Protein AF-A0A966GKB7-F1 (afdb_monomer)

Mean predicted aligned error: 15.93 Å

Radius of gyration: 31.47 Å; Cα contacts (8 Å, |Δi|>4): 1158; chains: 1; bounding box: 77×53×84 Å

Foldseek 3Di:
DPDQFAEAAFDLLCCVPVPVVLCVVDVLSVLLSVQWDWFKKKKWKFFFQDALVLLPAPPPWDWQACCDPDQRIKGWPQVCLVVDDDDVPLRGNTMIMTMHTDDDDPDDDDPVPVCVFVVVQVVQLVVVQVCCLVGVCVSGVNQADPVSGGDLVGTRAPPPDPGRSVRTDIGIQRDSRRIFTADPPPSQQSAAQQLPSVDPRYGYAACSHHFLDNGRDPLSRVRSVQRNVCNVVVHQDDRPSGDSDAHSCGPDNPQAPAPDDADPDLDLDDFQADFDPKWKWKKKWWKKFKDWAFLVLLQVLDDPFKGAADADQDDPRTFIKIWGFIKIDPTDMSVDPDHDHIWTKIWIKGWRMFTPDPVGRLFATAMEGREMEIQDDPVVVCCCVWPVHRYDYWDWDDDNFKIWTARRPPRFTAKMKGKDFDFDKDACVVQPLQVRVVVRLFGWYWHQDPPPGIFTKTKRQSRRPKIKTWMFMWMAGGDHPSRGDGDIDTAGTSNVHSRHMMIITTMIIMHGRVCRVSQSVCSSVPHTD

Secondary structure (DSSP, 8-state):
---SSEEE---GGGHHHH-HHHHHH-HHHHHHHHHS-EEEEEEEEEEESS-HHHHT-TT-S-EE-SSSSSS-EEEE-GGGGGTS---TT---SEEEEEEEEEPPPSSPPPTT-TTHHHHHHHHHHHHHHHHHHHHGGGT-GGGB-TTSSB-GGGB---TT-S-TTTTSEEEEE-STTTPEEP--TT-GGGSPBTT--SSTTEEE-STTSB-SS-SSSHHHHHHHHHHHHHHHHT-----TTS-SS--TTTTTT------SPP---S----S-----S-EEEEEEEEEEEEEEEEHHHHHHHSPTTEEEPP-SSS-TTEEEEEEEEEEEEEEEETT-S--BPPEEEEEEEEEEEEESSGGGTTSPPEEEEEEEEES-SHHHHHHHHHT---EEEEEEEE-SSEEEEEETTT--EEEEEEEEE-S--EEGGG-TTHHHHHHHHHSPEEEEETTTEEEEE-EE--TTT-EEEEEEEEEEE-S-SS-PPPEEEEE-BTTT-TT-EEEEEEEEEEE-GGGHHHHHHHHHTTS--

pLDDT: mean 87.79, std 12.23, range [31.73, 98.44]

Nearest PDB structures (foldseek):
  3bgt-assembly1_D  TM=6.786E-01  e=5.550E-11  Chromobacterium violaceum
  4jmd-assembly1_B  TM=5.695E-01  e=4.951E-11  Streptomyces hygroscopicus
  8ghr-assembly1_B  TM=6.131E-01  e=7.020E+00  Homo sapiens
  8wv0-assembly1_A  TM=2.273E-01  e=4.538E-01  Burkholderia pseudomallei
  4gtz-assembly2_B  TM=2.530E-01  e=5.915E+00  Mus musculus

Solvent-accessible surface area (backbone atoms only — not comparable to full-atom values): 28513 Å² total; per-residue (Å²): 136,91,70,86,67,45,75,48,64,70,42,70,65,34,38,73,81,78,37,48,68,57,36,70,74,34,70,62,49,38,44,21,70,76,45,45,49,66,42,32,29,33,40,38,40,44,39,22,62,51,41,54,50,77,21,58,38,77,81,65,85,48,74,48,65,87,68,48,85,59,57,18,25,44,30,55,46,40,81,48,58,80,77,52,91,60,62,91,94,60,60,52,54,20,28,44,37,33,29,30,68,35,86,75,64,100,66,80,80,60,86,86,54,78,61,50,61,60,54,44,22,54,46,48,46,59,48,49,58,53,50,40,46,75,52,39,48,81,53,28,45,64,42,41,39,98,87,46,41,74,37,55,85,42,40,48,50,66,91,86,57,91,47,34,68,78,60,39,49,58,41,45,29,70,53,43,68,53,39,47,44,50,66,53,91,85,19,61,57,30,21,48,41,15,58,56,63,86,47,100,46,42,26,33,29,32,28,65,31,40,49,63,47,65,37,60,42,70,66,21,24,49,51,14,38,51,40,17,51,19,50,76,69,74,43,93,60,91,51,88,76,41,64,88,65,71,39,59,67,51,73,54,84,54,67,60,78,68,89,66,80,82,76,92,64,96,69,44,82,70,70,53,61,96,75,66,99,55,32,38,33,32,31,41,38,34,48,35,36,42,44,77,39,54,31,69,50,58,52,69,49,50,59,93,60,51,43,77,42,87,71,88,78,46,59,95,68,33,37,56,33,40,41,36,51,31,34,42,31,72,34,24,46,72,91,47,96,70,55,50,78,58,39,47,37,38,37,38,28,38,38,37,25,34,50,67,48,77,95,46,56,68,44,49,63,20,18,32,66,59,32,31,38,23,62,52,67,72,66,43,61,54,34,48,77,58,58,36,44,51,62,43,77,26,43,68,51,61,58,98,43,38,38,39,36,20,40,66,86,80,63,49,54,29,38,34,37,41,44,45,81,66,59,72,77,41,42,48,83,77,35,71,33,42,66,68,47,46,62,52,62,68,31,42,33,53,28,73,30,99,88,72,46,76,39,36,45,42,56,42,44,19,53,87,77,15,41,30,28,21,16,34,30,40,39,37,37,35,73,58,95,58,53,69,78,63,45,79,44,81,32,54,24,26,86,81,33,53,54,17,14,26,34,41,35,24,36,30,33,29,58,45,64,87,45,20,66,61,46,49,57,37,23,56,72,65,47,65,105

Structure (mmCIF, N/CA/C/O backbone):
data_AF-A0A966GKB7-F1
#
_entry.id   AF-A0A966GKB7-F1
#
loop_
_atom_site.group_PDB
_atom_site.id
_atom_site.type_symbol
_atom_site.label_atom_id
_atom_site.label_alt_id
_atom_site.label_comp_id
_atom_site.label_asym_id
_atom_site.label_entity_id
_atom_site.label_seq_id
_atom_site.pdbx_PDB_ins_code
_atom_site.Cartn_x
_atom_site.Cartn_y
_atom_site.Cartn_z
_atom_site.occupancy
_atom_site.B_iso_or_equiv
_atom_site.auth_seq_id
_atom_site.auth_comp_id
_atom_site.auth_asym_id
_atom_site.auth_atom_id
_atom_site.pdbx_PDB_model_num
ATOM 1 N N . LYS A 1 1 ? -32.874 -28.223 -2.400 1.00 49.19 1 LYS A N 1
ATOM 2 C CA . LYS A 1 1 ? -32.598 -26.972 -3.151 1.00 49.19 1 LYS A CA 1
ATOM 3 C C . LYS A 1 1 ? -33.451 -25.955 -2.437 1.00 49.19 1 LYS A C 1
ATOM 5 O O . LYS A 1 1 ? -34.652 -25.947 -2.670 1.00 49.19 1 LYS A O 1
ATOM 10 N N . ASP A 1 2 ? -32.865 -25.256 -1.475 1.00 67.81 2 ASP A N 1
ATOM 11 C CA . ASP A 1 2 ? -33.678 -24.654 -0.412 1.00 67.81 2 ASP A CA 1
ATOM 12 C C . ASP A 1 2 ? -33.894 -23.155 -0.659 1.00 67.81 2 ASP A C 1
ATOM 14 O O . ASP A 1 2 ? -34.856 -22.589 -0.154 1.00 67.81 2 ASP A O 1
ATOM 18 N N . PHE A 1 3 ? -33.069 -22.542 -1.521 1.00 74.62 3 PHE A N 1
ATOM 19 C CA . PHE A 1 3 ? -33.160 -21.134 -1.907 1.00 74.62 3 PHE A CA 1
ATOM 20 C C . PHE A 1 3 ? -32.798 -20.936 -3.384 1.00 74.62 3 PHE A C 1
ATOM 22 O O . PHE A 1 3 ? -31.851 -21.551 -3.881 1.00 74.62 3 PHE A O 1
ATOM 29 N N . ASP A 1 4 ? -33.535 -20.058 -4.069 1.00 80.06 4 ASP A 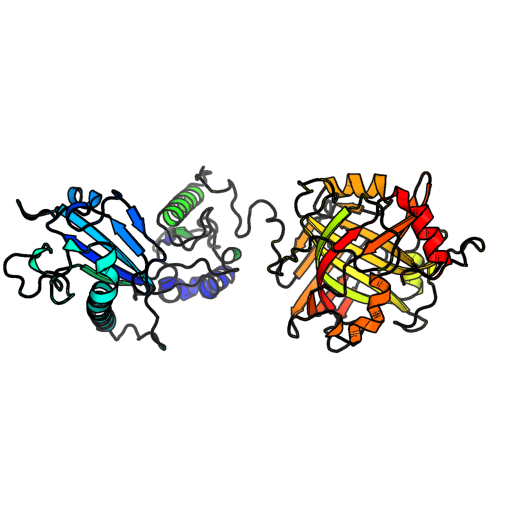N 1
ATOM 30 C CA . ASP A 1 4 ? -33.244 -19.653 -5.450 1.00 80.06 4 ASP A CA 1
ATOM 31 C C . ASP A 1 4 ? -32.158 -18.573 -5.514 1.00 80.06 4 ASP A C 1
ATOM 33 O O . ASP A 1 4 ? -31.333 -18.608 -6.419 1.00 80.06 4 ASP A O 1
ATOM 37 N N . GLN A 1 5 ? -32.135 -17.661 -4.535 1.00 83.50 5 GLN A N 1
ATOM 38 C CA . GLN A 1 5 ? -31.169 -16.567 -4.385 1.00 83.50 5 GLN A CA 1
ATOM 39 C C . GLN A 1 5 ? -30.722 -16.459 -2.921 1.00 83.50 5 GLN A C 1
ATOM 41 O O . GLN A 1 5 ? -31.548 -16.618 -2.020 1.00 83.50 5 GLN A O 1
ATOM 46 N N . VAL A 1 6 ? -29.440 -16.176 -2.672 1.00 89.69 6 VAL A N 1
ATOM 47 C CA . VAL A 1 6 ? -28.851 -16.123 -1.322 1.00 89.69 6 VAL A CA 1
ATOM 48 C C . VAL A 1 6 ? -28.079 -14.821 -1.113 1.00 89.69 6 VAL A C 1
ATOM 50 O O . VAL A 1 6 ? -27.241 -14.457 -1.929 1.00 89.69 6 VAL A O 1
ATOM 53 N N . ILE A 1 7 ? -28.306 -14.143 0.016 1.00 93.06 7 ILE A N 1
ATOM 54 C CA . ILE A 1 7 ? -27.489 -13.003 0.459 1.00 93.06 7 ILE A CA 1
ATOM 55 C C . ILE A 1 7 ? -26.720 -13.427 1.712 1.00 93.06 7 ILE A C 1
ATOM 57 O O . ILE A 1 7 ? -27.322 -13.725 2.743 1.00 93.06 7 ILE A O 1
ATOM 61 N N . CYS A 1 8 ? -25.391 -13.455 1.636 1.00 94.31 8 CYS A N 1
ATOM 62 C CA . CYS A 1 8 ? -24.525 -13.759 2.767 1.00 94.31 8 CYS A CA 1
ATOM 63 C C . CYS A 1 8 ? -24.162 -12.475 3.517 1.00 94.31 8 CYS A C 1
ATOM 65 O O . CYS A 1 8 ? -23.289 -11.721 3.090 1.00 94.31 8 CYS A O 1
ATOM 67 N N . GLY A 1 9 ? -24.851 -12.253 4.638 1.00 95.25 9 GLY A N 1
ATOM 68 C CA . GLY A 1 9 ? -24.587 -11.175 5.595 1.00 95.25 9 GLY A CA 1
ATOM 69 C C . GLY A 1 9 ? -23.676 -11.570 6.763 1.00 95.25 9 GLY A C 1
ATOM 70 O O . GLY A 1 9 ? -23.617 -10.857 7.761 1.00 95.25 9 GLY A O 1
ATOM 71 N N . ILE A 1 10 ? -23.059 -12.753 6.707 1.00 95.94 10 ILE A N 1
ATOM 72 C CA . ILE A 1 10 ? -22.326 -13.325 7.840 1.00 95.94 10 ILE A CA 1
ATOM 73 C C . ILE A 1 10 ? -20.938 -12.667 7.928 1.00 95.94 10 ILE A C 1
ATOM 75 O O . ILE A 1 10 ? -20.252 -12.586 6.908 1.00 95.94 10 ILE A O 1
ATOM 79 N N . PRO A 1 11 ? -20.500 -12.198 9.111 1.00 95.00 11 PRO A N 1
ATOM 80 C CA . PRO A 1 11 ? -19.193 -11.565 9.272 1.00 95.00 11 PRO A CA 1
ATOM 81 C C . PRO A 1 11 ? -18.031 -12.488 8.910 1.00 95.00 11 PRO A C 1
ATOM 83 O O . PRO A 1 11 ? -18.082 -13.700 9.133 1.00 95.00 11 PRO A O 1
ATOM 86 N N . LEU A 1 12 ? -16.955 -11.890 8.396 1.00 95.69 12 LEU A N 1
ATOM 87 C CA . LEU A 1 12 ? -15.803 -12.599 7.841 1.00 95.69 12 LEU A CA 1
ATOM 88 C C . LEU A 1 12 ? -15.219 -13.658 8.783 1.00 95.69 12 LEU A C 1
ATOM 90 O O . LEU A 1 12 ? -14.901 -14.757 8.336 1.00 95.69 12 LEU A O 1
ATOM 94 N N . GLY A 1 13 ? -15.113 -13.346 10.079 1.00 94.94 13 GLY A N 1
ATOM 95 C CA . GLY A 1 13 ? -14.538 -14.255 11.071 1.00 94.94 13 GLY A CA 1
ATOM 96 C C . GLY A 1 13 ? -15.285 -15.587 11.190 1.00 94.94 13 GLY A C 1
ATOM 97 O O . GLY A 1 13 ? -14.660 -16.590 11.524 1.00 94.94 13 GLY A O 1
ATOM 98 N N . ALA A 1 14 ? -16.585 -15.613 10.870 1.00 96.38 14 ALA A N 1
ATOM 99 C CA . ALA A 1 14 ? -17.435 -16.802 10.915 1.00 96.38 14 ALA A CA 1
ATOM 100 C C . ALA A 1 14 ? -17.509 -17.571 9.578 1.00 96.38 14 ALA A C 1
ATOM 102 O O . ALA A 1 14 ? -18.001 -18.703 9.545 1.00 96.38 14 ALA A O 1
ATOM 103 N N . LEU A 1 15 ? -17.040 -16.988 8.465 1.00 95.94 15 LEU A N 1
ATOM 104 C CA . LEU A 1 15 ? -17.102 -17.629 7.146 1.00 95.94 15 LEU A CA 1
ATOM 105 C C . LEU A 1 15 ? -16.323 -18.953 7.065 1.00 95.94 15 LEU A C 1
ATOM 107 O O . LEU A 1 15 ? -16.870 -19.896 6.490 1.00 95.94 15 LEU A O 1
ATOM 111 N N . PRO A 1 16 ? -15.117 -19.106 7.652 1.00 95.00 16 PRO A N 1
ATOM 112 C CA . PRO A 1 16 ? -14.403 -20.385 7.629 1.00 95.00 16 PRO A CA 1
ATOM 113 C C . PRO A 1 16 ? -15.205 -21.565 8.196 1.00 95.00 16 PRO A C 1
ATOM 115 O O . PRO A 1 16 ? -14.992 -22.704 7.786 1.00 95.00 16 PRO A O 1
ATOM 118 N N . GLN A 1 17 ? -16.135 -21.309 9.118 1.00 93.62 17 GLN A N 1
ATOM 119 C CA . GLN A 1 17 ? -16.940 -22.333 9.779 1.00 93.62 17 GLN A CA 1
ATOM 120 C C . GLN A 1 17 ? -18.229 -22.658 9.020 1.00 93.62 17 GLN A C 1
ATOM 122 O O . GLN A 1 17 ? -18.688 -23.796 9.075 1.00 93.62 17 GLN A O 1
ATOM 127 N N . VAL A 1 18 ? -18.817 -21.682 8.320 1.00 94.31 18 VAL A N 1
ATOM 128 C CA . VAL A 1 18 ? -20.138 -21.836 7.676 1.00 94.31 18 VAL A CA 1
ATOM 129 C C . VAL A 1 18 ? -20.085 -21.898 6.148 1.00 94.31 18 VAL A C 1
ATOM 131 O O . VAL A 1 18 ? -21.064 -22.292 5.522 1.00 94.31 18 VAL A O 1
ATOM 134 N N . ALA A 1 19 ? -18.957 -21.526 5.537 1.00 94.38 19 ALA A N 1
ATOM 135 C CA . ALA A 1 19 ? -18.783 -21.400 4.088 1.00 94.38 19 ALA A CA 1
ATOM 136 C C . ALA A 1 19 ? -17.558 -22.175 3.560 1.00 94.38 19 ALA A C 1
ATOM 138 O O . ALA A 1 19 ? -17.008 -21.835 2.512 1.00 94.38 19 ALA A O 1
ATOM 139 N N . ALA A 1 20 ? -17.124 -23.228 4.264 1.00 95.25 20 ALA A N 1
ATOM 140 C CA . ALA A 1 20 ? -15.935 -24.011 3.910 1.00 95.25 20 ALA A CA 1
ATOM 141 C C . ALA A 1 20 ? -15.971 -24.560 2.470 1.00 95.25 20 ALA A C 1
ATOM 143 O O . ALA A 1 20 ? -14.953 -24.551 1.780 1.00 95.25 20 ALA A O 1
ATOM 144 N N . GLU A 1 21 ? -17.142 -24.985 1.989 1.00 94.06 21 GLU A N 1
ATOM 145 C CA . GLU A 1 21 ? -17.317 -25.469 0.613 1.00 94.06 21 GLU A CA 1
ATOM 146 C C . GLU A 1 21 ? -17.120 -24.355 -0.427 1.00 94.06 21 GLU A C 1
ATOM 148 O O . GLU A 1 21 ? -16.468 -24.582 -1.445 1.00 94.06 21 GLU A O 1
ATOM 153 N N . LEU A 1 22 ? -17.600 -23.134 -0.150 1.00 87.38 22 LEU A N 1
ATOM 154 C CA . LEU A 1 22 ? -17.404 -21.971 -1.028 1.00 87.38 22 LEU A CA 1
ATOM 155 C C . LEU A 1 22 ? -15.922 -21.570 -1.084 1.00 87.38 22 LEU A C 1
ATOM 157 O O . LEU A 1 22 ? -15.374 -21.360 -2.164 1.00 87.38 22 LEU A O 1
ATOM 161 N N . ILE A 1 23 ? -15.252 -21.552 0.074 1.00 91.44 23 ILE A N 1
ATOM 162 C CA . ILE A 1 23 ? -13.812 -21.265 0.205 1.00 91.44 23 ILE A CA 1
ATOM 163 C C . ILE A 1 23 ? -12.955 -22.319 -0.516 1.00 91.44 23 ILE A C 1
ATOM 165 O O . ILE A 1 23 ? -11.900 -22.013 -1.081 1.00 91.44 23 ILE A O 1
ATOM 169 N N . ALA A 1 24 ? -13.385 -23.581 -0.498 1.00 87.69 24 ALA A N 1
ATOM 170 C CA . ALA A 1 24 ? -12.710 -24.648 -1.225 1.00 87.69 24 ALA A CA 1
ATOM 171 C C . ALA A 1 24 ?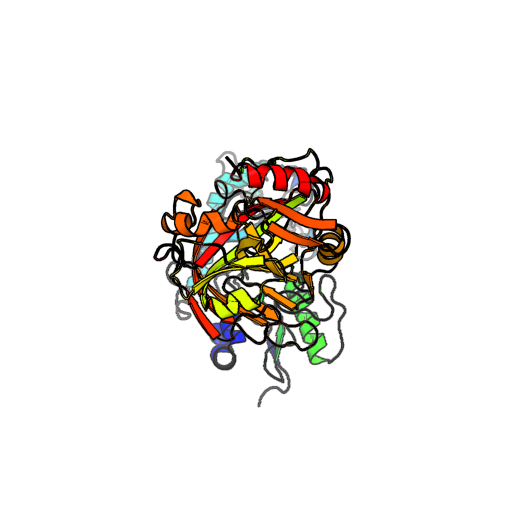 -12.897 -24.515 -2.745 1.00 87.69 24 ALA A C 1
ATOM 173 O O . ALA A 1 24 ? -11.946 -24.771 -3.488 1.00 87.69 24 ALA A O 1
ATOM 174 N N . ALA A 1 25 ? -14.091 -24.108 -3.187 1.00 77.25 25 ALA A N 1
ATOM 175 C CA . ALA A 1 25 ? -14.478 -24.046 -4.592 1.00 77.25 25 ALA A CA 1
ATOM 176 C C . ALA A 1 25 ? -13.877 -22.856 -5.360 1.00 77.25 25 ALA A C 1
ATOM 178 O O . ALA A 1 25 ? -13.525 -23.025 -6.527 1.00 77.25 25 ALA A O 1
ATOM 179 N N . ASP A 1 26 ? -13.725 -21.686 -4.731 1.00 72.12 26 ASP A N 1
ATOM 180 C CA . ASP A 1 26 ? -13.224 -20.473 -5.391 1.00 72.12 26 ASP A CA 1
ATOM 181 C C . ASP A 1 26 ? -11.938 -19.936 -4.714 1.00 72.12 26 ASP A C 1
ATOM 183 O O . ASP A 1 26 ? -11.960 -19.552 -3.538 1.00 72.12 26 ASP A O 1
ATOM 187 N N . PRO A 1 27 ? -10.798 -19.860 -5.437 1.00 78.44 27 PRO A N 1
ATOM 188 C CA . PRO A 1 27 ? -9.557 -19.283 -4.919 1.00 78.44 27 PRO A CA 1
ATOM 189 C C . PRO A 1 27 ? -9.686 -17.845 -4.401 1.00 78.44 27 PRO A C 1
ATOM 191 O O . PRO A 1 27 ? -8.941 -17.471 -3.497 1.00 78.44 27 PRO A O 1
ATOM 194 N N . ALA A 1 28 ? -10.608 -17.040 -4.936 1.00 73.88 28 ALA A N 1
ATOM 195 C CA . ALA A 1 28 ? -10.818 -15.665 -4.498 1.00 73.88 28 ALA A CA 1
ATOM 196 C C . ALA A 1 28 ? -11.425 -15.602 -3.085 1.00 73.88 28 ALA A C 1
ATOM 198 O O . ALA A 1 28 ? -11.027 -14.759 -2.283 1.00 73.88 28 ALA A O 1
ATOM 199 N N . TRP A 1 29 ? -12.306 -16.546 -2.729 1.00 86.94 29 TRP A N 1
ATOM 200 C CA . TRP A 1 29 ? -12.814 -16.682 -1.359 1.00 86.94 29 TRP A CA 1
ATOM 201 C C . TRP A 1 29 ? -11.715 -17.069 -0.383 1.00 86.94 29 TRP A C 1
ATOM 203 O O . TRP A 1 29 ? -11.612 -16.481 0.692 1.00 86.94 29 TRP A O 1
ATOM 213 N N . ARG A 1 30 ? -10.869 -18.030 -0.772 1.00 89.12 30 ARG A N 1
ATOM 214 C CA . ARG A 1 30 ? -9.700 -18.422 0.021 1.00 89.12 30 ARG A CA 1
ATOM 215 C C . ARG A 1 30 ? -8.760 -17.246 0.245 1.00 89.12 30 ARG A C 1
ATOM 217 O O . ARG A 1 30 ? -8.375 -16.975 1.375 1.00 89.12 30 ARG A O 1
ATOM 224 N N . HIS A 1 31 ? -8.458 -16.512 -0.820 1.00 89.12 31 HIS A N 1
ATOM 225 C CA . HIS A 1 31 ? -7.613 -15.331 -0.747 1.00 89.12 31 HIS A CA 1
ATOM 226 C C . HIS A 1 31 ? -8.188 -14.265 0.198 1.00 89.12 31 HIS A C 1
ATOM 228 O O . HIS A 1 31 ? -7.450 -13.713 1.011 1.00 89.12 31 HIS A O 1
ATOM 234 N N . MET A 1 32 ? -9.502 -14.022 0.147 1.00 93.44 32 MET A N 1
ATOM 235 C CA . MET A 1 32 ? -10.188 -13.085 1.038 1.00 93.44 32 MET A CA 1
ATOM 236 C C . MET A 1 32 ? -10.054 -13.481 2.512 1.00 93.44 32 MET A C 1
ATOM 238 O O . MET A 1 32 ? -9.631 -12.656 3.318 1.00 93.44 32 MET A O 1
ATOM 242 N N . VAL A 1 33 ? -10.374 -14.731 2.871 1.00 94.94 33 VAL A N 1
ATOM 243 C CA . VAL A 1 33 ? -10.328 -15.182 4.278 1.00 94.94 33 VAL A CA 1
ATOM 244 C C . VAL A 1 33 ? -8.903 -15.294 4.829 1.00 94.94 33 VAL A C 1
ATOM 246 O O . VAL A 1 33 ? -8.715 -15.202 6.036 1.00 94.94 33 VAL A O 1
ATOM 249 N N . GLU A 1 34 ? -7.898 -15.478 3.967 1.00 93.94 34 GLU A N 1
ATOM 250 C CA . GLU A 1 34 ? -6.483 -15.525 4.363 1.00 93.94 34 GLU A CA 1
ATOM 251 C C . GLU A 1 34 ? -5.850 -14.136 4.527 1.00 93.94 34 GLU A C 1
ATOM 253 O O . GLU A 1 34 ? -4.874 -13.996 5.262 1.00 93.94 34 GLU A O 1
ATOM 258 N N . ARG A 1 35 ? -6.345 -13.116 3.812 1.00 94.56 35 ARG A N 1
ATOM 259 C CA . ARG A 1 35 ? -5.713 -11.784 3.753 1.00 94.56 35 ARG A CA 1
ATOM 260 C C . ARG A 1 35 ? -6.477 -10.684 4.472 1.00 94.56 35 ARG A C 1
ATOM 262 O O . ARG A 1 35 ? -5.861 -9.691 4.853 1.00 94.56 35 ARG A O 1
ATOM 269 N N . VAL A 1 36 ? -7.793 -10.803 4.610 1.00 95.12 36 VAL A N 1
ATOM 270 C CA . VAL A 1 36 ? -8.589 -9.831 5.358 1.00 95.12 36 VAL A CA 1
ATOM 271 C C . VAL A 1 36 ? -8.631 -10.292 6.812 1.00 95.12 36 VAL A C 1
ATOM 273 O O . VAL A 1 36 ? -9.271 -11.280 7.160 1.00 95.12 36 VAL A O 1
ATOM 276 N N . GLU A 1 37 ? -7.888 -9.595 7.665 1.00 95.38 37 GLU A N 1
ATOM 277 C CA . GLU A 1 37 ? -7.747 -9.970 9.071 1.00 95.38 37 GLU A CA 1
ATOM 278 C C . GLU A 1 37 ? -8.924 -9.478 9.922 1.00 95.38 37 GLU A C 1
ATOM 280 O O . GLU A 1 37 ? -9.618 -8.516 9.582 1.00 95.38 37 GLU A O 1
ATOM 285 N N . THR A 1 38 ? -9.138 -10.130 11.065 1.00 95.94 38 THR A N 1
ATOM 286 C CA . THR A 1 38 ? -10.117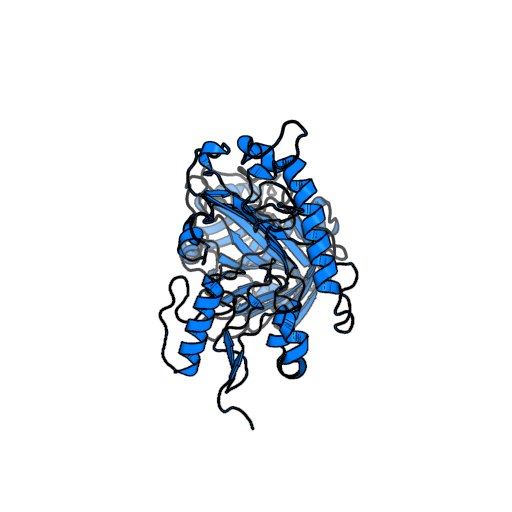 -9.706 12.072 1.00 95.94 38 THR A CA 1
ATOM 287 C C . THR A 1 38 ? -9.491 -9.728 13.458 1.00 95.94 38 THR A C 1
ATOM 289 O O . THR A 1 38 ? -8.621 -10.557 13.729 1.00 95.94 38 THR A O 1
ATOM 292 N N . VAL A 1 39 ? -9.969 -8.875 14.359 1.00 95.81 39 VAL A N 1
ATOM 293 C CA . VAL A 1 39 ? -9.501 -8.814 15.752 1.00 95.81 39 VAL A CA 1
ATOM 294 C C . VAL A 1 39 ? -10.677 -8.858 16.723 1.00 95.81 39 VAL A C 1
ATOM 296 O O . VAL A 1 39 ? -11.767 -8.372 16.407 1.00 95.81 39 VAL A O 1
ATOM 299 N N . ALA A 1 40 ? -10.468 -9.438 17.905 1.00 97.06 40 ALA A N 1
ATOM 300 C CA . ALA A 1 40 ? -11.409 -9.272 19.002 1.00 97.06 40 ALA A CA 1
ATOM 301 C C . ALA A 1 40 ? -11.394 -7.818 19.498 1.00 97.06 40 ALA A C 1
ATOM 303 O O . ALA A 1 40 ? -10.379 -7.119 19.448 1.00 97.06 40 ALA A O 1
ATOM 304 N N . THR A 1 41 ? -12.530 -7.350 20.002 1.00 97.31 41 THR A N 1
ATOM 305 C CA . THR A 1 41 ? -12.642 -6.006 20.584 1.00 97.31 41 THR A CA 1
ATOM 306 C C . THR A 1 41 ? -13.347 -6.060 21.924 1.00 97.31 41 THR A C 1
ATOM 308 O O . THR A 1 41 ? -14.011 -7.038 22.261 1.00 97.31 41 THR A O 1
ATOM 311 N N . GLN A 1 42 ? -13.243 -4.982 22.682 1.00 98.19 42 GLN A N 1
ATOM 312 C CA . GLN A 1 42 ? -13.945 -4.806 23.944 1.00 98.19 42 GLN A CA 1
ATOM 313 C C . GLN A 1 42 ? -14.723 -3.496 23.949 1.00 98.19 42 GLN A C 1
ATOM 315 O O . GLN A 1 42 ? -14.350 -2.537 23.269 1.00 98.19 42 GLN A O 1
ATOM 320 N N . ALA A 1 43 ? -15.814 -3.477 24.709 1.00 97.81 43 ALA A N 1
ATOM 321 C CA . ALA A 1 43 ? -16.652 -2.305 24.886 1.00 97.81 43 ALA A CA 1
ATOM 322 C C . ALA A 1 43 ? -17.135 -2.183 26.331 1.00 97.81 43 ALA A C 1
ATOM 324 O O . ALA A 1 43 ? -17.452 -3.184 26.981 1.00 97.81 43 ALA A O 1
ATOM 325 N N . VAL A 1 44 ? -17.224 -0.942 26.802 1.00 98.06 44 VAL A N 1
ATOM 326 C CA . VAL A 1 44 ? -17.778 -0.575 28.105 1.00 98.06 44 VAL A CA 1
ATOM 327 C C . VAL A 1 44 ? -18.709 0.612 27.920 1.00 98.06 44 VAL A C 1
ATOM 329 O O . VAL A 1 44 ? -18.345 1.568 27.242 1.00 98.06 44 VAL A O 1
ATOM 332 N N . GLN A 1 45 ? -19.892 0.585 28.524 1.00 97.75 45 GLN A N 1
ATOM 333 C CA . GLN A 1 45 ? -20.780 1.747 28.554 1.00 97.75 45 GLN A CA 1
ATOM 334 C C . GLN A 1 45 ? -21.149 2.074 29.994 1.00 97.75 45 GLN A C 1
ATOM 336 O O . GLN A 1 45 ? -21.618 1.204 30.726 1.00 97.75 45 GLN A O 1
ATOM 341 N N . LEU A 1 46 ? -20.926 3.331 30.375 1.00 97.00 46 LEU A N 1
ATOM 342 C CA . LEU A 1 46 ? -21.316 3.883 31.663 1.00 97.00 46 LEU A CA 1
ATOM 343 C C . LEU A 1 46 ? -22.540 4.776 31.487 1.00 97.00 46 LEU A C 1
ATOM 345 O O . LEU A 1 46 ? -22.545 5.683 30.651 1.00 97.00 46 LEU A O 1
ATOM 349 N N . TRP A 1 47 ? -23.542 4.555 32.326 1.00 97.44 47 TRP A N 1
ATOM 350 C CA . TRP A 1 47 ? -24.706 5.417 32.462 1.00 97.44 47 TRP A CA 1
ATOM 351 C C . TRP A 1 47 ? -24.538 6.283 33.702 1.00 97.44 47 TRP A C 1
ATOM 353 O O . TRP A 1 47 ? -24.379 5.775 34.812 1.00 97.44 47 TRP A O 1
ATOM 363 N N . LEU A 1 48 ? -24.538 7.601 33.522 1.00 96.50 48 LEU A N 1
ATOM 364 C CA . LEU A 1 48 ? -24.103 8.548 34.546 1.00 96.50 48 LEU A CA 1
ATOM 365 C C . LEU A 1 48 ? -25.269 9.428 35.004 1.00 96.50 48 LEU A C 1
ATOM 367 O O . LEU A 1 48 ? -26.102 9.865 34.207 1.00 96.50 48 LEU A O 1
ATOM 371 N N . ARG A 1 49 ? -25.328 9.715 36.309 1.00 95.94 49 ARG A N 1
ATOM 372 C CA . ARG A 1 49 ? -26.378 10.553 36.923 1.00 95.94 49 ARG A CA 1
ATOM 373 C C . ARG A 1 49 ? -26.182 12.047 36.700 1.00 95.94 49 ARG A C 1
ATOM 375 O O . ARG A 1 49 ? -27.102 12.825 36.937 1.00 95.94 49 ARG A O 1
ATOM 382 N N . GLN A 1 50 ? -24.985 12.451 36.291 1.00 96.00 50 GLN A N 1
ATOM 383 C CA . GLN A 1 50 ? -24.640 13.840 36.024 1.00 96.00 50 GLN A CA 1
ATOM 384 C C . GLN A 1 50 ? -24.304 14.040 34.550 1.00 96.00 50 GLN A C 1
ATOM 386 O O . GLN A 1 50 ? -23.872 13.117 33.861 1.00 96.00 50 GLN A O 1
ATOM 391 N N . ASP A 1 51 ? -24.505 15.266 34.084 1.00 94.50 51 ASP A N 1
ATOM 392 C CA . ASP A 1 51 ? -24.110 15.685 32.744 1.00 94.50 51 ASP A CA 1
ATOM 393 C C . ASP A 1 51 ? -22.579 15.667 32.612 1.00 94.50 51 ASP A C 1
ATOM 395 O O . ASP A 1 51 ? -21.866 15.972 33.573 1.00 94.50 51 ASP A O 1
ATOM 399 N N . ALA A 1 52 ? -22.072 15.384 31.410 1.00 94.69 52 ALA A N 1
ATOM 400 C CA . ALA A 1 52 ? -20.636 15.309 31.133 1.00 94.69 52 ALA A CA 1
ATOM 401 C C . ALA A 1 52 ? -19.869 16.575 31.577 1.00 94.69 52 ALA A C 1
ATOM 403 O O . ALA A 1 52 ? -18.771 16.473 32.123 1.00 94.69 52 ALA A O 1
ATOM 404 N N . GLU A 1 53 ? -20.474 17.761 31.431 1.00 94.88 53 GLU A N 1
ATOM 405 C CA . GLU A 1 53 ? -19.888 19.039 31.859 1.00 94.88 53 GLU A CA 1
ATOM 406 C C . GLU A 1 53 ? -19.675 19.111 33.377 1.00 94.88 53 GLU A C 1
ATOM 408 O O . GLU A 1 53 ? -18.602 19.509 33.829 1.00 94.88 53 GLU A O 1
ATOM 413 N N . LYS A 1 54 ? -20.651 18.654 34.175 1.00 95.50 54 LYS A N 1
ATOM 414 C CA . LYS A 1 54 ? -20.535 18.613 35.646 1.00 95.50 54 LYS A CA 1
ATOM 415 C C . LYS A 1 54 ? -19.470 17.625 36.108 1.00 95.50 54 LYS A C 1
ATOM 417 O O . LYS A 1 54 ? -18.843 17.841 37.141 1.00 95.50 54 LYS A O 1
ATOM 422 N N . LEU A 1 55 ? -19.248 16.574 35.324 1.00 95.25 55 LEU A N 1
ATOM 423 C CA . LEU A 1 55 ? -18.189 15.600 35.560 1.00 95.25 55 LEU A CA 1
ATOM 424 C C . LEU A 1 55 ? -16.805 16.099 35.114 1.00 95.25 55 LEU A C 1
ATOM 426 O O . LEU A 1 55 ? -15.807 15.486 35.484 1.00 95.25 55 LEU A O 1
ATOM 430 N N . GLY A 1 56 ? -16.726 17.218 34.385 1.00 94.44 56 GLY A N 1
ATOM 431 C CA . GLY A 1 56 ? -15.482 17.898 34.005 1.00 94.44 56 GLY A CA 1
ATOM 432 C C . GLY A 1 56 ? -15.241 18.030 32.498 1.00 94.44 56 GLY A C 1
ATOM 433 O O . GLY A 1 56 ? -14.282 18.690 32.100 1.00 94.44 56 GLY A O 1
ATOM 434 N N . TRP A 1 57 ? -16.104 17.463 31.649 1.00 94.38 57 TRP A N 1
ATOM 435 C CA . TRP A 1 57 ? -15.969 17.537 30.194 1.00 94.38 57 TRP A CA 1
ATOM 436 C C . TRP A 1 57 ? -16.772 18.701 29.596 1.00 94.38 57 TRP A C 1
ATOM 438 O O . TRP A 1 57 ? -17.948 18.572 29.262 1.00 94.38 57 TRP A O 1
ATOM 448 N N . ALA A 1 58 ? -16.124 19.855 29.431 1.00 90.75 58 ALA A N 1
ATOM 449 C CA . ALA A 1 58 ? -16.772 21.094 28.981 1.00 90.75 58 ALA A CA 1
ATOM 450 C C . ALA A 1 58 ? -16.740 21.333 27.454 1.00 90.75 58 ALA A C 1
ATOM 452 O O . ALA A 1 58 ? -17.078 22.421 26.993 1.00 90.75 58 ALA A O 1
ATOM 453 N N . LEU A 1 59 ? -16.307 20.354 26.650 1.00 89.62 59 LEU A N 1
ATOM 454 C CA . LEU A 1 59 ? -16.124 20.527 25.197 1.00 89.62 59 LEU A CA 1
ATOM 455 C C . LEU A 1 59 ? -17.360 20.149 24.361 1.00 89.62 59 LEU A C 1
ATOM 457 O O . LEU A 1 59 ? -17.314 20.217 23.134 1.00 89.62 59 LEU A O 1
ATOM 461 N N . GLY A 1 60 ? -18.465 19.775 25.014 1.00 89.06 60 GLY A N 1
ATOM 462 C CA . GLY A 1 60 ? -19.668 19.269 24.351 1.00 89.06 60 GLY A CA 1
ATOM 463 C C . GLY A 1 60 ? -19.505 17.836 23.818 1.00 89.06 60 GLY A C 1
ATOM 464 O O . GLY A 1 60 ? -18.528 17.163 24.164 1.00 89.06 60 GLY A O 1
ATOM 465 N N . PRO A 1 61 ? -20.454 17.358 22.986 1.00 89.12 61 PRO A N 1
ATOM 466 C CA . PRO A 1 61 ? -20.423 16.004 22.437 1.00 89.12 61 PRO A CA 1
ATOM 467 C C . PRO A 1 61 ? -19.139 15.753 21.649 1.00 89.12 61 PRO A C 1
ATOM 469 O O . PRO A 1 61 ? -18.807 16.505 20.729 1.00 89.12 61 PRO A O 1
ATOM 472 N N . ALA A 1 62 ? -18.416 14.696 22.007 1.00 92.12 62 ALA A N 1
ATOM 473 C CA . ALA A 1 62 ? -17.101 14.421 21.453 1.00 92.12 62 ALA A CA 1
ATOM 474 C C . ALA A 1 62 ? -16.826 12.921 21.330 1.00 92.12 62 ALA A C 1
ATOM 476 O O . ALA A 1 62 ? -17.394 12.096 22.045 1.00 92.12 62 ALA A O 1
ATOM 477 N N . ILE A 1 63 ? -15.899 12.605 20.427 1.00 94.56 63 ILE A N 1
ATOM 478 C CA . ILE A 1 63 ? -15.238 11.307 20.330 1.00 94.56 63 ILE A CA 1
ATOM 479 C C . ILE A 1 63 ? -13.746 11.576 20.497 1.00 94.56 63 ILE A C 1
ATOM 481 O O . ILE A 1 63 ? -13.169 12.376 19.758 1.00 94.56 63 ILE A O 1
ATOM 485 N N . LEU A 1 64 ? -13.130 10.916 21.468 1.00 93.56 64 LEU A N 1
ATOM 486 C CA . LEU A 1 64 ? -11.692 10.923 21.682 1.00 93.56 64 LEU A CA 1
ATOM 487 C C . LEU A 1 64 ? -11.159 9.535 21.343 1.00 93.56 64 LEU A C 1
ATOM 489 O O . LEU A 1 64 ? -11.564 8.560 21.964 1.00 93.56 64 LEU A O 1
ATOM 493 N N . THR A 1 65 ? -10.250 9.443 20.378 1.00 94.06 65 THR A N 1
ATOM 494 C CA . THR A 1 65 ? -9.587 8.187 19.997 1.00 94.06 65 THR A CA 1
ATOM 495 C C . THR A 1 65 ? -8.076 8.300 20.184 1.00 94.06 65 THR A C 1
ATOM 497 O O . THR A 1 65 ? -7.556 9.405 20.349 1.00 94.06 65 THR A O 1
ATOM 500 N N . ALA A 1 66 ? -7.378 7.162 20.168 1.00 92.31 66 ALA A N 1
ATOM 501 C CA . ALA A 1 66 ? -5.954 7.047 20.488 1.00 92.31 66 ALA A CA 1
ATOM 502 C C . ALA A 1 66 ? -5.591 7.654 21.861 1.00 92.31 66 ALA A C 1
ATOM 504 O O . ALA A 1 66 ? -4.525 8.246 22.027 1.00 92.31 66 ALA A O 1
ATOM 505 N N . TYR A 1 67 ? -6.502 7.536 22.833 1.00 93.69 67 TYR A N 1
ATOM 506 C CA . TYR A 1 67 ? -6.362 8.155 24.147 1.00 93.69 67 TYR A CA 1
ATOM 507 C C . TYR A 1 67 ? -5.426 7.373 25.076 1.00 93.69 67 TYR A C 1
ATOM 509 O O . TYR A 1 67 ? -4.336 7.843 25.398 1.00 93.69 67 TYR A O 1
ATOM 517 N N . ALA A 1 68 ? -5.848 6.186 25.510 1.00 94.25 68 ALA A N 1
ATOM 518 C CA . ALA A 1 68 ? -5.041 5.282 26.320 1.00 94.25 68 ALA A CA 1
ATOM 519 C C . ALA A 1 68 ? -5.497 3.838 26.099 1.00 94.25 68 ALA A C 1
ATOM 521 O O . ALA A 1 68 ? -6.674 3.529 26.266 1.00 94.25 68 ALA A O 1
ATOM 522 N N . ASP A 1 69 ? -4.574 2.950 25.745 1.00 93.69 69 ASP A N 1
ATOM 523 C CA . ASP A 1 69 ? -4.870 1.522 25.624 1.00 93.69 69 ASP A CA 1
ATOM 524 C C . ASP A 1 69 ? -5.211 0.912 27.002 1.00 93.69 69 ASP A C 1
ATOM 526 O O . ASP A 1 69 ? -4.734 1.377 28.035 1.00 93.69 69 ASP A O 1
ATOM 530 N N . ASP A 1 70 ? -6.072 -0.099 27.103 1.00 90.50 70 ASP A N 1
ATOM 531 C CA . ASP A 1 70 ? -6.696 -0.848 26.000 1.00 90.50 70 ASP A CA 1
ATOM 532 C C . ASP A 1 70 ? -8.098 -0.330 25.601 1.00 90.50 70 ASP A C 1
ATOM 534 O O . ASP A 1 70 ? -8.642 -0.751 24.583 1.00 90.50 70 ASP A O 1
ATOM 538 N N . LEU A 1 71 ? -8.676 0.620 26.353 1.00 95.50 71 LEU A N 1
ATOM 539 C CA . LEU A 1 71 ? -9.920 1.339 26.014 1.00 95.50 71 LEU A CA 1
ATOM 540 C C . LEU A 1 71 ? -9.599 2.701 25.383 1.00 95.50 71 LEU A C 1
ATOM 542 O O . LEU A 1 71 ? -9.885 3.767 25.926 1.00 95.50 71 LEU A O 1
ATOM 546 N N . ASN A 1 72 ? -8.958 2.659 24.220 1.00 95.00 72 ASN A N 1
ATOM 547 C CA . ASN A 1 72 ? -8.349 3.838 23.607 1.00 95.00 72 ASN A CA 1
ATOM 548 C C . ASN A 1 72 ? -9.320 4.802 22.924 1.00 95.00 72 ASN A C 1
ATOM 550 O O . ASN A 1 72 ? -8.890 5.873 22.482 1.00 95.00 72 ASN A O 1
ATOM 554 N N . THR A 1 73 ? -10.603 4.453 22.852 1.00 96.25 73 THR A N 1
ATOM 555 C CA . THR A 1 73 ? -11.654 5.333 22.353 1.00 96.25 73 THR A CA 1
ATOM 556 C C . THR A 1 73 ? -12.707 5.564 23.425 1.00 96.25 73 THR A C 1
ATOM 558 O O . THR A 1 73 ? -13.240 4.609 23.980 1.00 96.25 73 THR A O 1
ATOM 561 N N . TRP A 1 74 ? -13.026 6.833 23.673 1.00 96.25 74 TRP A N 1
ATOM 562 C CA . TRP A 1 74 ? -14.167 7.294 24.458 1.00 96.25 74 TRP A CA 1
ATOM 563 C C . TRP A 1 74 ? -15.098 8.118 23.564 1.00 96.25 74 TRP A C 1
ATOM 565 O O . TRP A 1 74 ? -14.636 8.907 22.738 1.00 96.25 74 TRP A O 1
ATOM 575 N N . ALA A 1 75 ? -16.404 7.966 23.743 1.00 96.12 75 ALA A N 1
ATOM 576 C CA . ALA A 1 75 ? -17.412 8.761 23.064 1.00 96.12 75 ALA A CA 1
ATOM 577 C C . ALA A 1 75 ? -18.541 9.159 24.016 1.00 96.12 75 ALA A C 1
ATOM 579 O O . ALA A 1 75 ? -19.074 8.327 24.757 1.00 96.12 75 ALA A O 1
ATOM 580 N N . ASP A 1 76 ? -18.943 10.426 23.939 1.00 95.44 76 ASP A N 1
ATOM 581 C CA . ASP A 1 76 ? -20.182 10.900 24.544 1.00 95.44 76 ASP A CA 1
ATOM 582 C C . ASP A 1 76 ? -21.376 10.438 23.694 1.00 95.44 76 ASP A C 1
ATOM 584 O O . ASP A 1 76 ? -21.664 10.967 22.616 1.00 95.44 76 ASP A O 1
ATOM 588 N N . MET A 1 77 ? -22.080 9.429 24.200 1.00 95.94 77 MET A N 1
ATOM 589 C CA . MET A 1 77 ? -23.243 8.815 23.566 1.00 95.94 77 MET A CA 1
ATOM 590 C C . MET A 1 77 ? -24.557 9.273 24.211 1.00 95.94 77 MET A C 1
ATOM 592 O O . MET A 1 77 ? -25.588 8.630 24.036 1.00 95.94 77 MET A O 1
ATOM 596 N N . THR A 1 78 ? -24.567 10.401 24.933 1.00 95.50 78 THR A N 1
ATOM 597 C CA . THR A 1 78 ? -25.752 10.906 25.661 1.00 95.50 78 THR A CA 1
ATOM 598 C C . THR A 1 78 ? -26.993 11.066 24.776 1.00 95.50 78 THR A C 1
ATOM 600 O O . THR A 1 78 ? -28.123 10.910 25.239 1.00 95.50 78 THR A O 1
ATOM 603 N N . HIS A 1 79 ? -26.812 11.303 23.474 1.00 93.44 79 HIS A N 1
ATOM 604 C CA . HIS A 1 79 ? -27.910 11.362 22.508 1.00 93.44 79 HIS A CA 1
ATOM 605 C C . HIS A 1 79 ? -28.727 10.054 22.415 1.00 93.44 79 HIS A C 1
ATOM 607 O O . HIS A 1 79 ? -29.909 10.108 22.071 1.00 93.44 79 HIS A O 1
ATOM 613 N N . LEU A 1 80 ? -28.149 8.898 22.770 1.00 94.00 80 LEU A N 1
ATOM 614 C CA . LEU A 1 80 ? -28.839 7.603 22.802 1.00 94.00 80 LEU A CA 1
ATOM 615 C C . LEU A 1 80 ? -29.813 7.467 23.976 1.00 94.00 80 LEU A C 1
ATOM 617 O O . LEU A 1 80 ? -30.752 6.682 23.887 1.00 94.00 80 LEU A O 1
ATOM 621 N N . ALA A 1 81 ? -29.690 8.285 25.027 1.00 92.50 81 ALA A N 1
ATOM 622 C CA . ALA A 1 81 ? -30.573 8.214 26.193 1.00 92.50 81 ALA A CA 1
ATOM 623 C C . ALA A 1 81 ? -32.056 8.432 25.846 1.00 92.50 81 ALA A C 1
ATOM 625 O O . ALA A 1 81 ? -32.922 8.177 26.674 1.00 92.50 81 ALA A O 1
ATOM 626 N N . GLY A 1 82 ? -32.366 9.025 24.684 1.00 89.94 82 GLY A N 1
ATOM 627 C CA . GLY A 1 82 ? -33.741 9.188 24.192 1.00 89.94 82 GLY A CA 1
ATOM 628 C C . GLY A 1 82 ? -34.267 8.018 23.359 1.00 89.94 82 GLY A C 1
ATOM 629 O O . GLY A 1 82 ? -35.468 7.959 23.121 1.00 89.94 82 GLY A O 1
ATOM 630 N N . ALA A 1 83 ? -33.381 7.131 22.905 1.00 92.69 83 ALA A N 1
ATOM 631 C CA . ALA A 1 83 ? -33.717 5.909 22.179 1.00 92.69 83 ALA A CA 1
ATOM 632 C C . ALA A 1 83 ? -33.737 4.669 23.092 1.00 92.69 83 ALA A C 1
ATOM 634 O O . ALA A 1 83 ? -34.315 3.653 22.720 1.00 92.69 83 ALA A O 1
ATOM 635 N N . GLU A 1 84 ? -33.100 4.746 24.263 1.00 92.69 84 GLU A N 1
ATOM 636 C CA . GLU A 1 84 ? -33.137 3.711 25.297 1.00 92.69 84 GLU A CA 1
ATOM 637 C C . GLU A 1 84 ? -34.412 3.817 26.156 1.00 92.69 84 GLU A C 1
ATOM 639 O O . GLU A 1 84 ? -34.842 4.915 26.521 1.00 92.69 84 GLU A O 1
ATOM 644 N N . ASP A 1 85 ? -34.984 2.669 26.530 1.00 91.06 85 ASP A N 1
ATOM 645 C CA . ASP A 1 85 ? -36.136 2.593 27.431 1.00 91.06 85 ASP A CA 1
ATOM 646 C C . ASP A 1 85 ? -35.679 2.618 28.897 1.00 91.06 85 ASP A C 1
ATOM 648 O O . ASP A 1 85 ? -35.003 1.702 29.369 1.00 91.06 85 ASP A O 1
ATOM 652 N N . TRP A 1 86 ? -36.090 3.653 29.635 1.00 91.25 86 TRP A N 1
ATOM 653 C CA . TRP A 1 86 ? -35.721 3.852 31.039 1.00 91.25 86 TRP A CA 1
ATOM 654 C C . TRP A 1 86 ? -36.948 3.975 31.948 1.00 91.25 86 TRP A C 1
ATOM 656 O O . TRP A 1 86 ? -37.921 4.636 31.571 1.00 91.25 86 TRP A O 1
ATOM 666 N N . PRO A 1 87 ? -36.904 3.417 33.176 1.00 89.25 87 PRO A N 1
ATOM 667 C CA . PRO A 1 87 ? -37.903 3.711 34.195 1.00 89.25 87 PRO A CA 1
ATOM 668 C C . PRO A 1 87 ? -37.999 5.214 34.483 1.00 89.25 87 PRO A C 1
ATOM 670 O O . PRO A 1 87 ? -37.014 5.956 34.376 1.00 89.25 87 PRO A O 1
ATOM 673 N N . GLU A 1 88 ? -39.186 5.666 34.892 1.00 86.12 88 GLU A N 1
ATOM 674 C CA . GLU A 1 88 ? -39.416 7.068 35.243 1.00 86.12 88 GLU A CA 1
ATOM 675 C C . GLU A 1 88 ? -38.422 7.529 36.322 1.00 86.12 88 GLU A C 1
ATOM 677 O O . GLU A 1 88 ? -38.235 6.876 37.348 1.00 86.12 88 GLU A O 1
ATOM 682 N N . GLY A 1 89 ? -37.736 8.646 36.065 1.00 84.88 89 GLY A N 1
ATOM 683 C CA . GLY A 1 89 ? -36.725 9.201 36.970 1.00 84.88 89 GLY A CA 1
ATOM 684 C C . GLY A 1 89 ? -35.371 8.474 36.993 1.00 84.88 89 GLY A C 1
ATOM 685 O O . GLY A 1 89 ? -34.473 8.934 37.694 1.00 84.88 89 GLY A O 1
ATOM 686 N N . GLN A 1 90 ? -35.187 7.390 36.229 1.00 87.81 90 GLN A N 1
ATOM 687 C CA . GLN A 1 90 ? -33.918 6.641 36.164 1.00 87.81 90 GLN A CA 1
ATOM 688 C C . GLN A 1 90 ? -33.125 6.870 34.873 1.00 87.81 90 GLN A C 1
ATOM 690 O O . GLN A 1 90 ? -32.062 6.283 34.692 1.00 87.81 90 GLN A O 1
ATOM 695 N N . ARG A 1 91 ? -33.614 7.738 33.982 1.00 93.69 91 ARG A N 1
ATOM 696 C CA . ARG A 1 91 ? -32.911 8.082 32.745 1.00 93.69 91 ARG A CA 1
ATOM 697 C C . ARG A 1 91 ? -31.528 8.689 33.058 1.00 93.69 91 ARG A C 1
ATOM 699 O O . ARG A 1 91 ? -31.460 9.610 33.876 1.00 93.69 91 ARG A O 1
ATOM 706 N N . PRO A 1 92 ? -30.446 8.224 32.408 1.00 96.25 92 PRO A N 1
ATOM 707 C CA . PRO A 1 92 ? -29.112 8.792 32.573 1.00 96.25 92 PRO A CA 1
ATOM 708 C C . PRO A 1 92 ? -29.066 10.247 32.103 1.00 96.25 92 PRO A C 1
ATOM 710 O O . PRO A 1 92 ? -29.700 10.617 31.113 1.00 96.25 92 PRO A O 1
ATOM 713 N N . ALA A 1 93 ? -28.281 11.060 32.805 1.00 95.62 93 ALA A N 1
ATOM 714 C CA . ALA A 1 93 ? -27.983 12.429 32.398 1.00 95.62 93 ALA A CA 1
ATOM 715 C C . ALA A 1 93 ? -26.892 12.463 31.319 1.00 95.62 93 ALA A C 1
ATOM 717 O O . ALA A 1 93 ? -26.942 13.294 30.417 1.00 95.62 93 ALA A O 1
ATOM 718 N N . SER A 1 94 ? -25.934 11.531 31.375 1.00 95.88 94 SER A N 1
ATOM 719 C CA . SER A 1 94 ? -24.984 11.303 30.286 1.00 95.88 94 SER A CA 1
ATOM 720 C C . SER A 1 94 ? -24.639 9.825 30.102 1.00 95.88 94 SER A C 1
ATOM 722 O O . SER A 1 94 ? -24.802 9.015 31.018 1.00 95.88 94 SER A O 1
ATOM 724 N N . ILE A 1 95 ? -24.199 9.470 28.892 1.00 96.94 95 ILE A N 1
ATOM 725 C CA . ILE A 1 95 ? -23.773 8.113 28.525 1.00 96.94 95 ILE A CA 1
ATOM 726 C C . ILE A 1 95 ? -22.351 8.191 27.982 1.00 96.94 95 ILE A C 1
ATOM 728 O O . ILE A 1 95 ? -22.098 8.883 26.997 1.00 96.94 95 ILE A O 1
ATOM 732 N N . ALA A 1 96 ? -21.433 7.452 28.597 1.00 96.62 96 ALA A N 1
ATOM 733 C CA . ALA A 1 96 ? -20.044 7.378 28.171 1.00 96.62 96 ALA A CA 1
ATOM 734 C C . ALA A 1 96 ? -19.734 5.984 27.634 1.00 96.62 96 ALA A C 1
ATOM 736 O O . ALA A 1 96 ? -19.785 5.002 28.374 1.00 96.62 96 ALA A O 1
ATOM 737 N N . TYR A 1 97 ? -19.411 5.906 26.348 1.00 97.44 97 TYR A N 1
ATOM 738 C CA . TYR A 1 97 ? -19.037 4.666 25.681 1.00 97.44 97 TYR A CA 1
ATOM 739 C C . TYR A 1 97 ? -17.523 4.594 25.513 1.00 97.44 97 TYR A C 1
ATOM 741 O O . TYR A 1 97 ? -16.893 5.575 25.124 1.00 97.44 97 TYR A O 1
ATOM 749 N N . PHE A 1 98 ? -16.950 3.428 25.778 1.00 97.50 98 PHE A N 1
ATOM 750 C CA . PHE A 1 98 ? -15.534 3.141 25.630 1.00 97.50 98 PHE A CA 1
ATOM 751 C C . PHE A 1 98 ? -15.351 1.884 24.796 1.00 97.50 98 PHE A C 1
ATOM 753 O O . PHE A 1 98 ? -16.081 0.908 24.976 1.00 97.50 98 PHE A O 1
ATOM 760 N N . CYS A 1 99 ? -14.356 1.870 23.919 1.00 97.38 99 CYS A N 1
ATOM 761 C CA . CYS A 1 99 ? -13.982 0.662 23.198 1.00 97.38 99 CYS A CA 1
ATOM 762 C C . CYS A 1 99 ? -12.504 0.644 22.817 1.00 97.38 99 CYS A C 1
ATOM 764 O O . CYS A 1 99 ? -11.806 1.660 22.864 1.00 97.38 99 CYS A O 1
ATOM 766 N N . GLY A 1 100 ? -12.041 -0.541 22.434 1.00 96.75 100 GLY A N 1
ATOM 767 C CA . GLY A 1 100 ? -10.702 -0.751 21.908 1.00 96.75 100 GLY A CA 1
ATOM 768 C C . GLY A 1 100 ? -10.454 -2.211 21.526 1.00 96.75 100 GLY A C 1
ATOM 769 O O . GLY A 1 100 ? -11.359 -3.050 21.645 1.00 96.75 100 GLY A O 1
ATOM 770 N N . PRO A 1 101 ? -9.251 -2.529 21.025 1.00 95.75 101 PRO A N 1
ATOM 771 C CA . PRO A 1 101 ? -8.879 -3.897 20.705 1.00 95.75 101 PRO A CA 1
ATOM 772 C C . PRO A 1 101 ? -8.819 -4.757 21.974 1.00 95.75 101 PRO A C 1
ATOM 774 O O . PRO A 1 101 ? -8.526 -4.281 23.071 1.00 95.75 101 PRO A O 1
ATOM 777 N N . LEU A 1 102 ? -9.088 -6.047 21.812 1.00 96.19 102 LEU A N 1
ATOM 778 C CA . LEU A 1 102 ? -8.876 -7.061 22.835 1.00 96.19 102 LEU A CA 1
ATOM 779 C C . LEU A 1 102 ? -7.905 -8.089 22.260 1.00 96.19 102 LEU A C 1
ATOM 781 O O . LEU A 1 102 ? -8.148 -8.642 21.190 1.00 96.19 102 LEU A O 1
ATOM 785 N N . ALA A 1 103 ? -6.788 -8.318 22.946 1.00 92.94 103 ALA A N 1
ATOM 786 C CA . ALA A 1 103 ? -5.787 -9.266 22.477 1.00 92.94 103 ALA A CA 1
ATOM 787 C C . ALA A 1 103 ? -6.368 -10.687 22.417 1.00 92.94 103 ALA A C 1
ATOM 789 O O . ALA A 1 103 ? -6.979 -11.160 23.379 1.00 92.94 103 ALA A O 1
ATOM 790 N N . ASP A 1 104 ? -6.136 -11.375 21.299 1.00 91.81 104 ASP A N 1
ATOM 791 C CA . ASP A 1 104 ? -6.491 -12.784 21.178 1.00 91.81 104 ASP A CA 1
ATOM 792 C C . ASP A 1 104 ? -5.625 -13.651 22.108 1.00 91.81 104 ASP A C 1
ATOM 794 O O . ASP A 1 104 ? -4.443 -13.357 22.331 1.00 91.81 104 ASP A O 1
ATOM 798 N N . PRO A 1 105 ? -6.177 -14.753 22.646 1.00 90.62 105 PRO A N 1
ATOM 799 C CA . PRO A 1 105 ? -5.367 -15.735 23.346 1.00 90.62 105 PRO A CA 1
ATOM 800 C C . PRO A 1 105 ? -4.388 -16.410 22.368 1.00 90.62 105 PRO A C 1
ATOM 802 O O . PRO A 1 105 ? -4.689 -16.532 21.180 1.00 90.62 105 PRO A O 1
ATOM 805 N N . PRO A 1 106 ? -3.258 -16.961 22.854 1.00 90.00 106 PRO A N 1
ATOM 806 C CA . PRO A 1 106 ? -2.326 -17.721 22.013 1.00 90.00 106 PRO A CA 1
ATOM 807 C C . PRO A 1 106 ? -2.986 -18.874 21.243 1.00 90.00 106 PRO A C 1
ATOM 809 O O . PRO A 1 106 ? -2.512 -19.273 20.183 1.00 90.00 106 PRO A O 1
ATOM 812 N N . GLN A 1 107 ? -4.074 -19.417 21.793 1.00 90.31 107 GLN A N 1
ATOM 813 C CA . GLN A 1 107 ? -4.925 -20.401 21.146 1.00 90.31 107 GLN A CA 1
ATOM 814 C C . GLN A 1 107 ? -6.389 -20.044 21.399 1.00 90.31 107 GLN A C 1
ATOM 816 O O . GLN A 1 107 ? -6.813 -19.941 22.552 1.00 90.31 107 GLN A O 1
ATOM 821 N N . ILE A 1 108 ? -7.161 -19.891 20.322 1.00 89.81 108 ILE A N 1
ATOM 822 C CA . ILE A 1 108 ? -8.608 -19.679 20.402 1.00 89.81 108 ILE A CA 1
ATOM 823 C C . ILE A 1 108 ? -9.267 -20.973 20.920 1.00 89.81 108 ILE A C 1
ATOM 825 O O . ILE A 1 108 ? -9.002 -22.046 20.365 1.00 89.81 108 ILE A O 1
ATOM 829 N N . PRO A 1 109 ? -10.098 -20.908 21.978 1.00 92.56 109 PRO A N 1
ATOM 830 C CA . PRO A 1 109 ? -10.791 -22.080 22.507 1.00 92.56 109 PRO A CA 1
ATOM 831 C C . PRO A 1 109 ? -11.749 -22.723 21.491 1.00 92.56 109 PRO A C 1
ATOM 833 O O . PRO A 1 109 ? -12.286 -22.036 20.622 1.00 92.56 109 PRO A O 1
ATOM 836 N N . PRO A 1 110 ? -12.005 -24.040 21.590 1.00 93.31 110 PRO A N 1
ATOM 837 C CA . PRO A 1 110 ? -12.997 -24.704 20.750 1.00 93.31 110 PRO A CA 1
ATOM 838 C C . PRO A 1 110 ? -14.425 -24.278 21.126 1.00 93.31 110 PRO A C 1
ATOM 840 O O . PRO A 1 110 ? -14.697 -23.972 22.284 1.00 93.31 110 PRO A O 1
ATOM 843 N N . PHE A 1 111 ? -15.374 -24.394 20.189 1.00 92.38 111 PHE A N 1
ATOM 844 C CA . PHE A 1 111 ? -16.798 -24.083 20.422 1.00 92.38 111 PHE A CA 1
ATOM 845 C C . PHE A 1 111 ? -17.456 -24.876 21.564 1.00 92.38 111 PHE A C 1
ATOM 847 O O . PHE A 1 111 ? -18.494 -24.474 22.080 1.00 92.38 111 PHE A O 1
ATOM 854 N N . SER A 1 112 ? -16.869 -26.003 21.975 1.00 96.12 112 SER A N 1
ATOM 855 C CA . SER A 1 112 ? -17.333 -26.762 23.141 1.00 96.12 112 SER A CA 1
ATOM 856 C C . SER A 1 112 ? -17.109 -26.033 24.472 1.00 96.12 112 SER A C 1
ATOM 858 O O . SER A 1 112 ? -17.714 -26.406 25.472 1.00 96.12 112 SER A O 1
ATOM 860 N N . ASP A 1 113 ? -16.238 -25.022 24.514 1.00 95.94 113 ASP A N 1
ATOM 861 C CA . ASP A 1 113 ? -16.008 -24.188 25.695 1.00 95.94 113 ASP A CA 1
ATOM 862 C C . ASP A 1 113 ? -16.993 -23.013 25.738 1.00 95.94 113 ASP A C 1
ATOM 864 O O . ASP A 1 113 ? -16.646 -21.847 25.548 1.00 95.94 113 ASP A O 1
ATOM 868 N N . THR A 1 114 ? -18.253 -23.326 26.031 1.00 95.62 114 THR A N 1
ATOM 869 C CA . THR A 1 114 ? -19.343 -22.339 26.097 1.00 95.62 114 THR A CA 1
ATOM 870 C C . THR A 1 114 ? -19.178 -21.318 27.227 1.00 95.62 114 THR A C 1
ATOM 872 O O . THR A 1 114 ? -19.926 -20.349 27.295 1.00 95.62 114 THR A O 1
ATOM 875 N N . GLY A 1 115 ? -18.225 -21.525 28.144 1.00 96.62 115 GLY A N 1
ATOM 876 C CA . GLY A 1 115 ? -17.917 -20.581 29.217 1.00 96.62 115 GLY A CA 1
ATOM 877 C C . GLY A 1 115 ? -16.935 -19.483 28.807 1.00 96.62 115 GLY A C 1
ATOM 878 O O . GLY A 1 115 ? -16.734 -18.545 29.577 1.00 96.62 115 GLY A O 1
ATOM 879 N N . TYR A 1 116 ? -16.295 -19.589 27.638 1.00 95.81 116 TYR A N 1
ATOM 880 C CA . TYR A 1 116 ? -15.268 -18.642 27.211 1.00 95.81 116 TYR A CA 1
ATOM 881 C C . TYR A 1 116 ? -15.771 -17.193 27.075 1.00 95.81 116 TYR A C 1
ATOM 883 O O . TYR A 1 116 ? -15.132 -16.323 27.676 1.00 95.81 116 TYR A O 1
ATOM 891 N N . PRO A 1 117 ? -16.913 -16.903 26.415 1.00 94.94 117 PRO A N 1
ATOM 892 C CA . PRO A 1 117 ? -17.411 -15.530 26.296 1.00 94.94 117 PRO A CA 1
ATOM 893 C C . PRO A 1 117 ? -17.623 -14.849 27.653 1.00 94.94 117 PRO A C 1
ATOM 895 O O . PRO A 1 117 ? -17.205 -13.711 27.853 1.00 94.94 117 PRO A O 1
ATOM 898 N N . GLU A 1 118 ? -18.185 -15.570 28.627 1.00 96.31 118 GLU A N 1
ATOM 899 C CA . GLU A 1 118 ? -18.443 -15.030 29.965 1.00 96.31 118 GLU A CA 1
ATOM 900 C C . GLU A 1 118 ? -17.147 -14.776 30.751 1.00 96.31 118 GLU A C 1
ATOM 902 O O . GLU A 1 118 ? -17.018 -13.754 31.429 1.00 96.31 118 GLU A O 1
ATOM 907 N N . ARG A 1 119 ? -16.135 -15.647 30.610 1.00 96.62 119 ARG A N 1
ATOM 908 C CA . ARG A 1 119 ? -14.804 -15.400 31.195 1.00 96.62 119 ARG A CA 1
ATOM 909 C C . ARG A 1 119 ? -14.142 -14.165 30.586 1.00 96.62 119 ARG A C 1
ATOM 911 O O . ARG A 1 119 ? -13.553 -13.378 31.324 1.00 96.62 119 ARG A O 1
ATOM 918 N N . MET A 1 120 ? -14.270 -13.966 29.273 1.00 97.25 120 MET A N 1
ATOM 919 C CA . MET A 1 120 ? -13.731 -12.782 28.596 1.00 97.25 120 MET A CA 1
ATOM 920 C C . MET A 1 120 ? -14.484 -11.506 28.986 1.00 97.25 120 MET A C 1
ATOM 922 O O . MET A 1 120 ? -13.852 -10.479 29.219 1.00 97.25 120 MET A O 1
ATOM 926 N N . ARG A 1 121 ? -15.812 -11.565 29.153 1.00 97.38 121 ARG A N 1
ATOM 927 C CA . ARG A 1 121 ? -16.617 -10.451 29.680 1.00 97.38 121 ARG A CA 1
ATOM 928 C C . ARG A 1 121 ? -16.176 -10.054 31.092 1.00 97.38 121 ARG A C 1
ATOM 930 O O . ARG A 1 121 ? -15.956 -8.873 31.353 1.00 97.38 121 ARG A O 1
ATOM 937 N N . ALA A 1 122 ? -15.997 -11.031 31.985 1.00 96.75 122 ALA A N 1
ATOM 938 C CA . ALA A 1 122 ? -15.508 -10.793 33.343 1.00 96.75 122 ALA A CA 1
ATOM 939 C C . ALA A 1 122 ? -14.086 -10.200 33.351 1.00 96.75 122 ALA A C 1
ATOM 941 O O . ALA A 1 122 ? -13.784 -9.312 34.150 1.00 96.75 122 ALA A O 1
ATOM 942 N N . GLN A 1 123 ? -13.223 -10.641 32.429 1.00 96.12 123 GLN A N 1
ATOM 943 C CA . GLN A 1 123 ? -11.894 -10.064 32.237 1.00 96.12 123 GLN A CA 1
ATOM 944 C C . GLN A 1 123 ? -11.969 -8.596 31.791 1.00 96.12 123 GLN A C 1
ATOM 946 O O . GLN A 1 123 ? -11.286 -7.764 32.386 1.00 96.12 123 GLN A O 1
ATOM 951 N N . VAL A 1 124 ? -12.810 -8.263 30.803 1.00 97.62 124 VAL A N 1
ATOM 952 C CA . VAL A 1 124 ? -13.031 -6.874 30.358 1.00 97.62 124 VAL A CA 1
ATOM 953 C C . VAL A 1 124 ? -13.527 -6.009 31.516 1.00 97.62 124 VAL A C 1
ATOM 955 O O . VAL A 1 124 ? -12.993 -4.927 31.731 1.00 97.62 124 VAL A O 1
ATOM 958 N N . GLN A 1 125 ? -14.477 -6.491 32.321 1.00 96.31 125 GLN A N 1
ATOM 959 C CA . GLN A 1 125 ? -14.969 -5.762 33.495 1.00 96.31 125 GLN A CA 1
ATOM 960 C C . GLN A 1 125 ? -13.848 -5.454 34.504 1.00 96.31 125 GLN A C 1
ATOM 962 O O . GLN A 1 125 ? -13.714 -4.316 34.960 1.00 96.31 125 GLN A O 1
ATOM 967 N N . ALA A 1 126 ? -13.008 -6.442 34.828 1.00 93.81 126 ALA A N 1
ATOM 968 C CA . ALA A 1 126 ? -11.888 -6.254 35.749 1.00 93.81 126 ALA A CA 1
ATOM 969 C C . ALA A 1 126 ? -10.819 -5.292 35.193 1.00 93.81 126 ALA A C 1
ATOM 971 O O . ALA A 1 126 ? -10.281 -4.462 35.929 1.00 93.81 126 ALA A O 1
ATOM 972 N N . GLN A 1 127 ? -10.519 -5.380 33.894 1.00 93.94 127 GLN A N 1
ATOM 973 C CA . GLN A 1 127 ? -9.563 -4.495 33.225 1.00 93.94 127 GLN A CA 1
ATOM 974 C C . GLN A 1 127 ? -10.089 -3.062 33.110 1.00 93.94 127 GLN A C 1
ATOM 976 O O . GLN A 1 127 ? -9.339 -2.123 33.368 1.00 93.94 127 GLN A O 1
ATOM 981 N N . ALA A 1 128 ? -11.376 -2.891 32.807 1.00 94.25 128 ALA A N 1
ATOM 982 C CA . ALA A 1 128 ? -12.029 -1.591 32.729 1.00 94.25 128 ALA A CA 1
ATOM 983 C C . ALA A 1 128 ? -11.966 -0.843 34.064 1.00 94.25 128 ALA A C 1
ATOM 985 O O . ALA A 1 128 ? -11.604 0.328 34.079 1.00 94.25 128 ALA A O 1
ATOM 986 N N . ALA A 1 129 ? -12.229 -1.521 35.188 1.00 90.19 129 ALA A N 1
ATOM 987 C CA . ALA A 1 129 ? -12.113 -0.912 36.516 1.00 90.19 129 ALA A CA 1
ATOM 988 C C . ALA A 1 129 ? -10.708 -0.332 36.760 1.00 90.19 129 ALA A C 1
ATOM 990 O O . ALA A 1 129 ? -10.567 0.800 37.226 1.00 90.19 129 ALA A O 1
ATOM 991 N N . LYS A 1 130 ? -9.664 -1.088 36.391 1.00 89.94 130 LYS A N 1
ATOM 992 C CA . LYS A 1 130 ? -8.271 -0.638 36.496 1.00 89.94 130 LYS A CA 1
ATOM 993 C C . LYS A 1 130 ? -7.982 0.534 35.558 1.00 89.94 130 LYS A C 1
ATOM 995 O O . LYS A 1 130 ? -7.481 1.560 36.004 1.00 89.94 130 LYS A O 1
ATOM 1000 N N . TRP A 1 131 ? -8.326 0.394 34.279 1.00 93.38 131 TRP A N 1
ATOM 1001 C CA . TRP A 1 131 ? -8.099 1.430 33.273 1.00 93.38 131 TRP A CA 1
ATOM 1002 C C . TRP A 1 131 ? -8.774 2.746 33.671 1.00 93.38 131 TRP A C 1
ATOM 1004 O O . TRP A 1 131 ? -8.184 3.818 33.563 1.00 93.38 131 TRP A O 1
ATOM 1014 N N . MET A 1 132 ? -9.997 2.676 34.200 1.00 91.06 132 MET A N 1
ATOM 1015 C CA . MET A 1 132 ? -10.742 3.859 34.613 1.00 91.06 132 MET A CA 1
ATOM 1016 C C . MET A 1 132 ? -10.122 4.547 35.834 1.00 91.06 132 MET A C 1
ATOM 1018 O O . MET A 1 132 ? -10.049 5.774 35.849 1.00 91.06 132 MET A O 1
ATOM 1022 N N . ALA A 1 133 ? -9.604 3.800 36.813 1.00 86.69 133 ALA A N 1
ATOM 1023 C CA . ALA A 1 133 ? -8.879 4.393 37.941 1.00 86.69 133 ALA A CA 1
ATOM 1024 C C . ALA A 1 133 ? -7.645 5.201 37.481 1.00 86.69 133 ALA A C 1
ATOM 1026 O O . ALA A 1 133 ? -7.352 6.276 38.023 1.00 86.69 133 ALA A O 1
ATOM 1027 N N . ASP A 1 134 ? -6.955 4.718 36.446 1.00 89.81 134 ASP A N 1
ATOM 1028 C CA . ASP A 1 134 ? -5.719 5.318 35.939 1.00 89.81 134 ASP A CA 1
ATOM 1029 C C . ASP A 1 134 ? -5.982 6.486 34.967 1.00 89.81 134 ASP A C 1
ATOM 1031 O O . ASP A 1 134 ? -5.308 7.518 35.038 1.00 89.81 134 ASP A O 1
ATOM 1035 N N . HIS A 1 135 ? -6.990 6.368 34.096 1.00 93.62 135 HIS A N 1
ATOM 1036 C CA . HIS A 1 135 ? -7.168 7.259 32.943 1.00 93.62 135 HIS A CA 1
ATOM 1037 C C . HIS A 1 135 ? -8.465 8.079 32.964 1.00 93.62 135 HIS A C 1
ATOM 1039 O O . HIS A 1 135 ? -8.470 9.226 32.514 1.00 93.62 135 HIS A O 1
ATOM 1045 N N . LEU A 1 136 ? -9.562 7.574 33.538 1.00 92.06 136 LEU A N 1
ATOM 1046 C CA . LEU A 1 136 ? -10.860 8.262 33.454 1.00 92.06 136 LEU A CA 1
ATOM 1047 C C . LEU A 1 136 ? -10.852 9.629 34.150 1.00 92.06 136 LEU A C 1
ATOM 1049 O O . LEU A 1 136 ? -11.564 10.536 33.725 1.00 92.06 136 LEU A O 1
ATOM 1053 N N . ARG A 1 137 ? -9.988 9.816 35.156 1.00 89.50 137 ARG A N 1
ATOM 1054 C CA . ARG A 1 137 ? -9.812 11.080 35.895 1.00 89.50 137 ARG A CA 1
ATOM 1055 C C . ARG A 1 137 ? -9.513 12.300 35.022 1.00 89.50 137 ARG A C 1
ATOM 1057 O O . ARG A 1 137 ? -9.759 13.418 35.458 1.00 89.50 137 ARG A O 1
ATOM 1064 N N . TYR A 1 138 ? -8.956 12.111 33.825 1.00 90.25 138 TYR A N 1
ATOM 1065 C CA . TYR A 1 138 ? -8.642 13.220 32.921 1.00 90.25 138 TYR A CA 1
ATOM 1066 C C . TYR A 1 138 ? -9.816 13.596 32.009 1.00 90.25 138 TYR A C 1
ATOM 1068 O O . TYR A 1 138 ? -9.813 14.689 31.450 1.00 90.25 138 TYR A O 1
ATOM 1076 N N . ILE A 1 139 ? -10.808 12.710 31.868 1.00 92.75 139 ILE A N 1
ATOM 1077 C CA . ILE A 1 139 ? -12.049 12.962 31.123 1.00 92.75 139 ILE A CA 1
ATOM 1078 C C . ILE A 1 139 ? -13.141 13.420 32.098 1.00 92.75 139 ILE A C 1
ATOM 1080 O O . ILE A 1 139 ? -13.751 14.467 31.897 1.00 92.75 139 ILE A O 1
ATOM 1084 N N . TYR A 1 140 ? -13.338 12.668 33.186 1.00 94.62 140 TYR A N 1
ATOM 1085 C CA . TYR A 1 140 ? -14.350 12.912 34.214 1.00 94.62 140 TYR A CA 1
ATOM 1086 C C . TYR A 1 140 ? -13.747 12.986 35.621 1.00 94.62 140 TYR A C 1
ATOM 1088 O O . TYR A 1 140 ? -13.987 12.097 36.443 1.00 94.62 140 TYR A O 1
ATOM 1096 N N . PRO A 1 141 ? -12.982 14.040 35.953 1.00 93.44 141 PRO A N 1
ATOM 1097 C CA . PRO A 1 141 ? -12.461 14.222 37.307 1.00 93.44 141 PRO A CA 1
ATOM 1098 C C . PRO A 1 141 ? -13.564 14.223 38.378 1.00 93.44 141 PRO A C 1
ATOM 1100 O O . PRO A 1 141 ? -13.330 13.749 39.483 1.00 93.44 141 PRO A O 1
ATOM 1103 N N . GLY A 1 142 ? -14.770 14.705 38.054 1.00 94.12 142 GLY A N 1
ATOM 1104 C CA . GLY A 1 142 ? -15.915 14.736 38.970 1.00 94.12 142 GLY A CA 1
ATOM 1105 C C . GLY A 1 142 ? -16.580 13.379 39.221 1.00 94.12 142 GLY A C 1
ATOM 1106 O O . GLY A 1 142 ? -17.414 13.282 40.115 1.00 94.12 142 GLY A O 1
ATOM 1107 N N . LEU A 1 143 ? -16.223 12.339 38.457 1.00 94.75 143 LEU A N 1
ATOM 1108 C CA . LEU A 1 143 ? -16.697 10.965 38.670 1.00 94.75 143 LEU A CA 1
ATOM 1109 C C . LEU A 1 143 ? -15.753 10.157 39.577 1.00 94.75 143 LEU A C 1
ATOM 1111 O O . LEU A 1 143 ? -16.081 9.039 39.968 1.00 94.75 143 LEU A O 1
ATOM 1115 N N . ILE A 1 144 ? -14.572 10.695 39.892 1.00 92.38 144 ILE A N 1
ATOM 1116 C CA . ILE A 1 144 ? -13.543 9.994 40.658 1.00 92.38 144 ILE A CA 1
ATOM 1117 C C . ILE A 1 144 ? -13.599 10.428 42.125 1.00 92.38 144 ILE A C 1
ATOM 1119 O O . ILE A 1 144 ? -13.469 11.609 42.448 1.00 92.38 144 ILE A O 1
ATOM 1123 N N . GLY A 1 145 ? -13.786 9.455 43.014 1.00 88.06 145 GLY A N 1
ATOM 1124 C CA . GLY A 1 145 ? -13.791 9.634 44.460 1.00 88.06 145 GLY A CA 1
ATOM 1125 C C . GLY A 1 145 ? -12.411 9.976 45.029 1.00 88.06 145 GLY A C 1
ATOM 1126 O O . GLY A 1 145 ? -11.379 9.910 44.358 1.00 88.06 145 GLY A O 1
ATOM 1127 N N . ALA A 1 146 ? -12.373 10.330 46.316 1.00 85.69 146 ALA A N 1
ATOM 1128 C CA . ALA A 1 146 ? -11.134 10.709 47.006 1.00 85.69 146 ALA A CA 1
ATOM 1129 C C . ALA A 1 146 ? -10.105 9.564 47.114 1.00 85.69 146 ALA A C 1
ATOM 1131 O O . ALA A 1 146 ? -8.914 9.818 47.289 1.00 85.69 146 ALA A O 1
ATOM 1132 N N . ASP A 1 147 ? -10.558 8.316 47.012 1.00 85.81 147 ASP A N 1
ATOM 1133 C CA . ASP A 1 147 ? -9.737 7.104 46.961 1.00 85.81 147 ASP A CA 1
ATOM 1134 C C . ASP A 1 147 ? -9.161 6.818 45.560 1.00 85.81 147 ASP A C 1
ATOM 1136 O O . ASP A 1 147 ? -8.365 5.894 45.396 1.00 85.81 147 ASP A O 1
ATOM 1140 N N . GLY A 1 148 ? -9.521 7.627 44.557 1.00 83.00 148 GLY A N 1
ATOM 1141 C CA . GLY A 1 148 ? -9.086 7.474 43.172 1.00 83.00 148 GLY A CA 1
ATOM 1142 C C . GLY A 1 148 ? -9.890 6.453 42.364 1.00 83.00 148 GLY A C 1
ATOM 1143 O O . GLY A 1 148 ? -9.529 6.204 41.213 1.00 83.00 148 GLY A O 1
ATOM 1144 N N . ALA A 1 149 ? -10.954 5.877 42.932 1.00 86.50 149 ALA A N 1
ATOM 1145 C CA . ALA A 1 149 ? -11.874 4.981 42.239 1.00 86.50 149 ALA A CA 1
ATOM 1146 C C . ALA A 1 149 ? -13.081 5.744 41.669 1.00 86.50 149 ALA A C 1
ATOM 1148 O O . ALA A 1 149 ? -13.303 6.912 41.983 1.00 86.50 149 ALA A O 1
ATOM 1149 N N . ILE A 1 150 ? -13.878 5.090 40.822 1.00 91.25 150 ILE A N 1
ATOM 1150 C CA . ILE A 1 150 ? -15.168 5.640 40.382 1.00 91.25 150 ILE A CA 1
ATOM 1151 C C . ILE A 1 150 ? -16.098 5.744 41.590 1.00 91.25 150 ILE A C 1
ATOM 1153 O O . ILE A 1 150 ? -16.278 4.758 42.301 1.00 91.25 150 ILE A O 1
ATOM 1157 N N . ASP A 1 151 ? -16.728 6.904 41.778 1.00 92.25 151 ASP A N 1
ATOM 1158 C CA . ASP A 1 151 ? -17.794 7.075 42.761 1.00 92.25 151 ASP A CA 1
ATOM 1159 C C . ASP A 1 151 ? -19.057 6.315 42.304 1.00 92.25 151 ASP A C 1
ATOM 1161 O O . ASP A 1 151 ? -19.691 6.713 41.316 1.00 92.25 151 ASP A O 1
ATOM 1165 N N . PRO A 1 152 ? -19.480 5.247 43.012 1.00 92.25 152 PRO A N 1
ATOM 1166 C CA . PRO A 1 152 ? -20.672 4.482 42.653 1.00 92.25 152 PRO A CA 1
ATOM 1167 C C . PRO A 1 152 ? -21.950 5.330 42.646 1.00 92.25 152 PRO A C 1
ATOM 1169 O O . PRO A 1 152 ? -22.890 5.007 41.921 1.00 92.25 152 PRO A O 1
ATOM 1172 N N . ALA A 1 153 ? -21.995 6.426 43.415 1.00 92.19 153 ALA A N 1
ATOM 1173 C CA . ALA A 1 153 ? -23.137 7.337 43.437 1.00 92.19 153 ALA A CA 1
ATOM 1174 C C . ALA A 1 153 ? -23.296 8.120 42.123 1.00 92.19 153 ALA A C 1
ATOM 1176 O O . ALA A 1 153 ? -24.392 8.595 41.823 1.00 92.19 153 ALA A O 1
ATOM 1177 N N . GLY A 1 154 ? -22.231 8.234 41.322 1.00 93.94 154 GLY A N 1
ATOM 1178 C CA . GLY A 1 154 ? -22.264 8.851 39.997 1.00 93.94 154 GLY A CA 1
ATOM 1179 C C . GLY A 1 154 ? -22.885 7.965 38.914 1.00 93.94 154 GLY A C 1
ATOM 1180 O O . GLY A 1 154 ? -23.260 8.479 37.859 1.00 93.94 154 GLY A O 1
ATOM 1181 N N . LEU A 1 155 ? -23.036 6.662 39.170 1.00 95.62 155 LEU A N 1
ATOM 1182 C CA . LEU A 1 155 ? -23.547 5.684 38.211 1.00 95.62 155 LEU A CA 1
ATOM 1183 C C . LEU A 1 155 ? -25.063 5.484 38.349 1.00 95.62 155 LEU A C 1
ATOM 1185 O O . LEU A 1 155 ? -25.633 5.461 39.447 1.00 95.62 155 LEU A O 1
ATOM 1189 N N . VAL A 1 156 ? -25.731 5.305 37.214 1.00 95.12 156 VAL A N 1
ATOM 1190 C CA . VAL A 1 156 ? -27.096 4.782 37.152 1.00 95.12 156 VAL A CA 1
ATOM 1191 C C . VAL A 1 156 ? -27.011 3.264 37.260 1.00 95.12 156 VAL A C 1
ATOM 1193 O O . VAL A 1 156 ? -26.331 2.614 36.473 1.00 95.12 156 VAL A O 1
ATOM 1196 N N . ALA A 1 157 ? -27.702 2.700 38.244 1.00 93.06 157 ALA A N 1
ATOM 1197 C CA . ALA A 1 157 ? -27.793 1.264 38.462 1.00 93.06 157 ALA A CA 1
ATOM 1198 C C . ALA A 1 157 ? -29.216 0.914 38.928 1.00 93.06 157 ALA A C 1
ATOM 1200 O O . ALA A 1 157 ? -29.872 1.784 39.516 1.00 93.06 157 ALA A O 1
ATOM 1201 N N . PRO A 1 158 ? -29.689 -0.325 38.694 1.00 87.06 158 PRO A N 1
ATOM 1202 C CA . PRO A 1 158 ? -30.980 -0.785 39.197 1.00 87.06 158 PRO A CA 1
ATOM 1203 C C . PRO A 1 158 ? -31.104 -0.635 40.717 1.00 87.06 158 PRO A C 1
ATOM 1205 O O . PRO A 1 158 ? -30.120 -0.775 41.451 1.00 87.06 158 PRO A O 1
ATOM 1208 N N . ASP A 1 159 ? -32.324 -0.404 41.200 1.00 83.50 159 ASP A N 1
ATOM 1209 C CA . ASP A 1 159 ? -32.593 -0.290 42.634 1.00 83.50 159 ASP A CA 1
ATOM 1210 C C . ASP A 1 159 ? -32.152 -1.561 43.382 1.00 83.50 159 ASP A C 1
ATOM 1212 O O . ASP A 1 159 ? -32.513 -2.682 43.020 1.00 83.50 159 ASP A O 1
ATOM 1216 N N . GLY A 1 160 ? -31.356 -1.387 44.440 1.00 81.62 160 GLY A N 1
ATOM 1217 C CA . GLY A 1 160 ? -30.817 -2.497 45.232 1.00 81.62 160 GLY A CA 1
ATOM 1218 C C . GLY A 1 160 ? -29.592 -3.197 44.630 1.00 81.62 160 GLY A C 1
ATOM 1219 O O . GLY A 1 160 ? -29.168 -4.219 45.171 1.00 81.62 160 GLY A O 1
ATOM 1220 N N . ALA A 1 161 ? -28.997 -2.669 43.553 1.00 86.31 161 ALA A N 1
ATOM 1221 C CA . ALA A 1 161 ? -27.724 -3.167 43.039 1.00 86.31 161 ALA A CA 1
ATOM 1222 C C . ALA A 1 161 ? -26.622 -3.075 44.113 1.00 86.31 161 ALA A C 1
ATOM 1224 O O . ALA A 1 161 ? -26.315 -1.996 44.619 1.00 86.31 161 ALA A O 1
ATOM 1225 N N . ALA A 1 162 ? -26.014 -4.217 44.450 1.00 87.94 162 ALA A N 1
ATOM 1226 C CA . ALA A 1 162 ? -24.906 -4.282 45.407 1.00 87.94 162 ALA A CA 1
ATOM 1227 C C . ALA A 1 162 ? -23.594 -3.710 44.838 1.00 87.94 162 ALA A C 1
ATOM 1229 O O . ALA A 1 162 ? -22.736 -3.265 45.596 1.00 87.94 162 ALA A O 1
ATOM 1230 N N . ASP A 1 163 ? -23.452 -3.721 43.511 1.00 91.88 163 ASP A N 1
ATOM 1231 C CA . ASP A 1 163 ? -22.311 -3.191 42.770 1.00 91.88 163 ASP A CA 1
ATOM 1232 C C . ASP A 1 163 ? -22.826 -2.352 41.592 1.00 91.88 163 ASP A C 1
ATOM 1234 O O . ASP A 1 163 ? -23.280 -2.885 40.577 1.00 91.88 163 ASP A O 1
ATOM 1238 N N . ALA A 1 164 ? -22.784 -1.025 41.741 1.00 94.00 164 ALA A N 1
ATOM 1239 C CA . ALA A 1 164 ? -23.235 -0.106 40.700 1.00 94.00 164 ALA A CA 1
ATOM 1240 C C . ALA A 1 164 ? -22.334 -0.152 39.456 1.00 94.00 164 ALA A C 1
ATOM 1242 O O . ALA A 1 164 ? -22.827 0.050 38.347 1.00 94.00 164 ALA A O 1
ATOM 1243 N N . PHE A 1 165 ? -21.038 -0.446 39.619 1.00 93.56 165 PHE A N 1
ATOM 1244 C CA . PHE A 1 165 ? -20.109 -0.571 38.499 1.00 93.56 165 PHE A CA 1
ATOM 1245 C C . PHE A 1 165 ? -20.350 -1.869 37.732 1.00 93.56 165 PHE A C 1
ATOM 1247 O O . PHE A 1 165 ? -20.438 -1.855 36.510 1.00 93.56 165 PHE A O 1
ATOM 1254 N N . GLY A 1 166 ? -20.548 -2.984 38.434 1.00 95.06 166 GLY A N 1
ATOM 1255 C CA . GLY A 1 166 ? -20.910 -4.262 37.820 1.00 95.06 166 GLY A CA 1
ATOM 1256 C C . GLY A 1 166 ? -22.278 -4.276 37.134 1.00 95.06 166 GLY A C 1
ATOM 1257 O O . GLY A 1 166 ? -22.520 -5.142 36.297 1.00 95.06 166 GLY A O 1
ATOM 1258 N N . ALA A 1 167 ? -23.151 -3.312 37.443 1.00 95.00 167 ALA A N 1
ATOM 1259 C CA . ALA A 1 167 ? -24.416 -3.100 36.739 1.00 95.00 167 ALA A CA 1
ATOM 1260 C C . ALA A 1 167 ? -24.265 -2.349 35.399 1.00 95.00 167 ALA A C 1
ATOM 1262 O O . ALA A 1 167 ? -25.241 -2.234 34.658 1.00 95.00 167 ALA A O 1
ATOM 1263 N N . GLN A 1 168 ? -23.072 -1.831 35.089 1.00 96.62 168 GLN A N 1
ATOM 1264 C CA . GLN A 1 168 ? -22.780 -1.194 33.804 1.00 96.62 168 GLN A CA 1
ATOM 1265 C C . GLN A 1 168 ? -22.578 -2.242 32.698 1.00 96.62 168 GLN A C 1
ATOM 1267 O O . GLN A 1 168 ? -22.502 -3.447 32.954 1.00 96.62 168 GLN A O 1
ATOM 1272 N N . TYR A 1 169 ? -22.501 -1.801 31.443 1.00 97.19 169 TYR A N 1
ATOM 1273 C CA . TYR A 1 169 ? -22.362 -2.721 30.318 1.00 97.19 169 TYR A CA 1
ATOM 1274 C C . TYR A 1 169 ? -20.900 -3.007 30.009 1.00 97.19 169 TYR A C 1
ATOM 1276 O O . TYR A 1 169 ? -20.111 -2.086 29.810 1.00 97.19 169 TYR A O 1
ATOM 1284 N N . PHE A 1 170 ? -20.572 -4.293 29.899 1.00 98.25 170 PHE A N 1
ATOM 1285 C CA . PHE A 1 170 ? -19.255 -4.790 29.516 1.00 98.25 170 PHE A CA 1
ATOM 1286 C C . PHE A 1 170 ? -19.422 -5.865 28.457 1.00 98.25 170 PHE A C 1
ATOM 1288 O O . PHE A 1 170 ? -20.241 -6.775 28.616 1.00 98.25 170 PHE A O 1
ATOM 1295 N N . ARG A 1 171 ? -18.614 -5.797 27.402 1.00 97.69 171 ARG A N 1
ATOM 1296 C CA . ARG A 1 171 ? -18.642 -6.781 26.325 1.00 97.69 171 ARG A CA 1
ATOM 1297 C C . ARG A 1 171 ? -17.247 -7.093 25.815 1.00 97.69 171 ARG A C 1
ATOM 1299 O O . ARG A 1 171 ? -16.439 -6.194 25.604 1.00 97.69 171 ARG A O 1
ATOM 1306 N N . ALA A 1 172 ? -17.017 -8.378 25.576 1.00 97.88 172 ALA A N 1
ATOM 1307 C CA . ALA A 1 172 ? -15.890 -8.894 24.821 1.00 97.88 172 ALA A CA 1
ATOM 1308 C C . ALA A 1 172 ? -16.435 -9.494 23.519 1.00 97.88 172 ALA A C 1
ATOM 1310 O O . ALA A 1 172 ? -17.166 -10.478 23.559 1.00 97.88 172 ALA A O 1
ATOM 1311 N N . ASN A 1 173 ? -16.093 -8.892 22.383 1.00 97.00 173 ASN A N 1
ATOM 1312 C CA . ASN A 1 173 ? -16.474 -9.353 21.051 1.00 97.00 173 ASN A CA 1
ATOM 1313 C C . ASN A 1 173 ? -15.456 -10.391 20.576 1.00 97.00 173 ASN A C 1
ATOM 1315 O O . ASN A 1 173 ? -14.533 -10.077 19.820 1.00 97.00 173 ASN A O 1
ATOM 1319 N N . VAL A 1 174 ? -15.567 -11.606 21.106 1.00 95.94 174 VAL A N 1
ATOM 1320 C CA . VAL A 1 174 ? -14.608 -12.698 20.860 1.00 95.94 174 VAL A CA 1
ATOM 1321 C C . VAL A 1 174 ? -15.158 -13.763 19.923 1.00 95.94 174 VAL A C 1
ATOM 1323 O O . VAL A 1 174 ? -14.378 -14.495 19.312 1.00 95.94 174 VAL A O 1
ATOM 1326 N N . GLU A 1 175 ? -16.481 -13.835 19.782 1.00 94.12 175 GLU A N 1
ATOM 1327 C CA . GLU A 1 175 ? -17.120 -14.796 18.892 1.00 94.12 175 GLU A CA 1
ATOM 1328 C C . GLU A 1 175 ? -16.777 -14.483 17.431 1.00 94.12 175 GLU A C 1
ATOM 1330 O O . GLU A 1 175 ? -16.716 -13.308 17.062 1.00 94.12 175 GLU A O 1
ATOM 1335 N N . PRO A 1 176 ? -16.608 -15.491 16.554 1.00 94.19 176 PRO A N 1
ATOM 1336 C CA . PRO A 1 176 ? -16.237 -15.275 15.153 1.00 94.19 176 PRO A CA 1
ATOM 1337 C C . PRO A 1 176 ? -17.125 -14.271 14.399 1.00 94.19 176 PRO A C 1
ATOM 1339 O O . PRO A 1 176 ? -16.641 -13.553 13.526 1.00 94.19 176 PRO A O 1
ATOM 1342 N N . SER A 1 177 ? -18.413 -14.195 14.751 1.00 93.44 177 SER A N 1
ATOM 1343 C CA . SER A 1 177 ? -19.387 -13.261 14.172 1.00 93.44 177 SER A CA 1
ATOM 1344 C C . SER A 1 177 ? -19.354 -11.850 14.771 1.00 93.44 177 SER A C 1
ATOM 1346 O O . SER A 1 177 ? -20.066 -10.976 14.297 1.00 93.44 177 SER A O 1
ATOM 1348 N N . GLU A 1 178 ? -18.594 -11.612 15.832 1.00 94.00 178 GLU A N 1
ATOM 1349 C CA . GLU A 1 178 ? -18.538 -10.319 16.528 1.00 94.00 178 GLU A CA 1
ATOM 1350 C C . GLU A 1 178 ? -17.225 -9.572 16.281 1.00 94.00 178 GLU A C 1
ATOM 1352 O O . GLU A 1 178 ? -17.095 -8.404 16.647 1.00 94.00 178 GLU A O 1
ATOM 1357 N N . ARG A 1 179 ? -16.241 -10.248 15.682 1.00 94.69 179 ARG A N 1
ATOM 1358 C CA . ARG A 1 179 ? -14.898 -9.707 15.475 1.00 94.69 179 ARG A CA 1
ATOM 1359 C C . ARG A 1 179 ? -14.918 -8.535 14.505 1.00 94.69 179 ARG A C 1
ATOM 1361 O O . ARG A 1 179 ? -15.606 -8.553 13.485 1.00 94.69 179 ARG A O 1
ATOM 1368 N N . TYR A 1 180 ? -14.085 -7.549 14.802 1.00 95.56 180 TYR A N 1
ATOM 1369 C CA . TYR A 1 180 ? -13.917 -6.372 13.969 1.00 95.56 180 TYR A CA 1
ATOM 1370 C C . TYR A 1 180 ? -13.052 -6.694 12.749 1.00 95.56 180 TYR A C 1
ATOM 1372 O O . TYR A 1 180 ? -11.987 -7.301 12.885 1.00 95.56 180 TYR A O 1
ATOM 1380 N N . VAL A 1 181 ? -13.492 -6.276 11.562 1.00 96.44 181 VAL A N 1
ATOM 1381 C CA . VAL A 1 181 ? -12.776 -6.503 10.302 1.00 96.44 181 VAL A CA 1
ATOM 1382 C C . VAL A 1 181 ? -11.728 -5.414 10.084 1.00 96.44 181 VAL A C 1
ATOM 1384 O O . VAL A 1 181 ? -12.039 -4.224 10.069 1.00 96.44 181 VAL A O 1
ATOM 1387 N N . LEU A 1 182 ? -10.478 -5.821 9.871 1.00 94.75 182 LEU A N 1
ATOM 1388 C CA . LEU A 1 182 ? -9.342 -4.918 9.726 1.00 94.75 182 LEU A CA 1
ATOM 1389 C C . LEU A 1 182 ? -9.069 -4.521 8.271 1.00 94.75 182 LEU A C 1
ATOM 1391 O O . LEU A 1 182 ? -9.433 -5.198 7.305 1.00 94.75 182 LEU A O 1
ATOM 1395 N N . SER A 1 183 ? -8.330 -3.424 8.138 1.00 91.19 183 SER A N 1
ATOM 1396 C CA . SER A 1 183 ? -7.809 -2.903 6.870 1.00 91.19 183 SER A CA 1
ATOM 1397 C C . SER A 1 183 ? -6.289 -2.964 6.866 1.00 91.19 183 SER A C 1
ATOM 1399 O O . SER A 1 183 ? -5.606 -1.946 6.749 1.00 91.19 183 SER A O 1
ATOM 1401 N N . VAL A 1 184 ? -5.749 -4.169 7.058 1.00 90.38 184 VAL A N 1
ATOM 1402 C CA . VAL A 1 184 ? -4.298 -4.381 7.098 1.00 90.38 184 VAL A CA 1
ATOM 1403 C C . VAL A 1 184 ? -3.660 -4.073 5.735 1.00 90.38 184 VAL A C 1
ATOM 1405 O O . VAL A 1 184 ? -4.320 -4.247 4.699 1.00 90.38 184 VAL A O 1
ATOM 1408 N N . PRO A 1 185 ? -2.398 -3.603 5.694 1.00 86.62 185 PRO A N 1
ATOM 1409 C CA . PRO A 1 185 ? -1.714 -3.295 4.442 1.00 86.62 185 PRO A CA 1
ATOM 1410 C C . PRO A 1 185 ? -1.788 -4.450 3.432 1.00 86.62 185 PRO A C 1
ATOM 1412 O O . PRO A 1 185 ? -1.522 -5.600 3.768 1.00 86.62 185 PRO A O 1
ATOM 1415 N N . GLY A 1 186 ? -2.168 -4.142 2.190 1.00 82.75 186 GLY A N 1
ATOM 1416 C CA . GLY A 1 186 ? -2.267 -5.127 1.105 1.00 82.75 186 GLY A CA 1
ATOM 1417 C C . GLY A 1 186 ? -3.531 -6.002 1.102 1.00 82.75 186 GLY A C 1
ATOM 1418 O O . GLY A 1 186 ? -3.685 -6.811 0.194 1.00 82.75 186 GLY A O 1
ATOM 1419 N N . SER A 1 187 ? -4.460 -5.847 2.054 1.00 88.56 187 SER A N 1
ATOM 1420 C CA . SER A 1 187 ? -5.695 -6.661 2.103 1.00 88.56 187 SER A CA 1
ATOM 1421 C C . SER A 1 187 ? -6.823 -6.172 1.186 1.00 88.56 187 SER A C 1
ATOM 1423 O O . SER A 1 187 ? -7.757 -6.919 0.903 1.00 88.56 187 SER A O 1
ATOM 1425 N N . THR A 1 188 ? -6.760 -4.931 0.693 1.00 88.38 188 THR A N 1
ATOM 1426 C CA . THR A 1 188 ? -7.842 -4.307 -0.089 1.00 88.38 188 THR A CA 1
ATOM 1427 C C . THR A 1 188 ? -8.219 -5.097 -1.342 1.00 88.38 188 THR A C 1
ATOM 1429 O O . THR A 1 188 ? -9.402 -5.258 -1.631 1.00 88.38 188 THR A O 1
ATOM 1432 N N . THR A 1 189 ? -7.231 -5.599 -2.084 1.00 84.88 189 THR A N 1
ATOM 1433 C CA . THR A 1 189 ? -7.445 -6.378 -3.315 1.00 84.88 189 THR A CA 1
ATOM 1434 C C . THR A 1 189 ? -7.989 -7.778 -3.045 1.00 84.88 189 THR A C 1
ATOM 1436 O O . THR A 1 189 ? -8.550 -8.391 -3.948 1.00 84.88 189 THR A O 1
ATOM 1439 N N . ALA A 1 190 ? -7.875 -8.270 -1.807 1.00 89.50 190 ALA A N 1
ATOM 1440 C CA . ALA A 1 190 ? -8.411 -9.564 -1.410 1.00 89.50 190 ALA A CA 1
ATOM 1441 C C . ALA A 1 190 ? -9.916 -9.530 -1.110 1.00 89.50 190 ALA A C 1
ATOM 1443 O O . ALA A 1 190 ? -10.551 -10.578 -1.042 1.00 89.50 190 ALA A O 1
ATOM 1444 N N . ARG A 1 191 ? -10.505 -8.344 -0.928 1.00 93.25 191 ARG A N 1
ATOM 1445 C CA . ARG A 1 191 ? -11.930 -8.190 -0.620 1.00 93.25 191 ARG A CA 1
ATOM 1446 C C . ARG A 1 191 ? -12.773 -8.466 -1.864 1.00 93.25 191 ARG A C 1
ATOM 1448 O O . ARG A 1 191 ? -12.588 -7.833 -2.902 1.00 93.25 191 ARG A O 1
ATOM 1455 N N . LEU A 1 192 ? -13.735 -9.380 -1.758 1.00 89.00 192 LEU A N 1
ATOM 1456 C CA . LEU A 1 192 ? -14.690 -9.652 -2.834 1.00 89.00 192 LEU A CA 1
ATOM 1457 C C . LEU A 1 192 ? -15.693 -8.509 -2.982 1.00 89.00 192 LEU A C 1
ATOM 1459 O O . LEU A 1 192 ? -16.105 -7.895 -1.999 1.00 89.00 192 LEU A O 1
ATOM 1463 N N . ARG A 1 193 ? -16.139 -8.252 -4.212 1.00 89.00 193 ARG A N 1
ATOM 1464 C CA . ARG A 1 193 ? -17.228 -7.302 -4.467 1.00 89.00 193 ARG A CA 1
ATOM 1465 C C . ARG A 1 193 ? -18.572 -7.956 -4.147 1.00 89.00 193 ARG A C 1
ATOM 1467 O O . ARG A 1 193 ? -18.788 -9.120 -4.476 1.00 89.00 193 ARG A O 1
ATOM 1474 N N . ALA A 1 194 ? -19.484 -7.188 -3.559 1.00 90.56 194 ALA A N 1
ATOM 1475 C CA . ALA A 1 194 ? -20.782 -7.667 -3.078 1.00 90.56 194 ALA A CA 1
ATOM 1476 C C . ALA A 1 194 ? -21.647 -8.392 -4.133 1.00 90.56 194 ALA A C 1
ATOM 1478 O O . ALA A 1 194 ? -22.378 -9.326 -3.817 1.00 90.56 194 ALA A O 1
ATOM 1479 N N . ASP A 1 195 ? -21.546 -7.987 -5.397 1.00 81.69 195 ASP A N 1
ATOM 1480 C CA . ASP A 1 195 ? -22.269 -8.531 -6.553 1.00 81.69 195 ASP A CA 1
ATOM 1481 C C . ASP A 1 195 ? -21.413 -9.449 -7.444 1.00 81.69 195 ASP A C 1
ATOM 1483 O O . ASP A 1 195 ? -21.841 -9.832 -8.531 1.00 81.69 195 ASP A O 1
ATOM 1487 N N . ARG A 1 196 ? -20.190 -9.789 -7.018 1.00 79.00 196 ARG A N 1
ATOM 1488 C CA . ARG A 1 196 ? -19.276 -10.686 -7.743 1.00 79.00 196 ARG A CA 1
ATOM 1489 C C . ARG A 1 196 ? -18.681 -11.715 -6.792 1.00 79.00 196 ARG A C 1
ATOM 1491 O O . ARG A 1 196 ? -17.470 -11.784 -6.608 1.00 79.00 196 ARG A O 1
ATOM 1498 N N . SER A 1 197 ? -19.558 -12.515 -6.197 1.00 80.94 197 SER A N 1
ATOM 1499 C CA . SER A 1 197 ? -19.164 -13.608 -5.308 1.00 80.94 197 SER A CA 1
ATOM 1500 C C . SER A 1 197 ? -18.468 -14.765 -6.034 1.00 80.94 197 SER A C 1
ATOM 1502 O O . SER A 1 197 ? -17.866 -15.590 -5.368 1.00 80.94 197 SER A O 1
ATOM 1504 N N . GLY A 1 198 ? -18.578 -14.866 -7.363 1.00 74.12 198 GLY A N 1
ATOM 1505 C CA . GLY A 1 198 ? -18.124 -16.038 -8.126 1.00 74.12 198 GLY A CA 1
ATOM 1506 C C . GLY A 1 198 ? -19.177 -17.147 -8.257 1.00 74.12 198 GLY A C 1
ATOM 1507 O O . GLY A 1 198 ? -18.952 -18.110 -8.987 1.00 74.12 198 GLY A O 1
ATOM 1508 N N . PHE A 1 199 ? -20.349 -16.994 -7.627 1.00 76.50 199 PHE A N 1
ATOM 1509 C CA . PHE A 1 199 ? -21.465 -17.937 -7.718 1.00 76.50 199 PHE A CA 1
ATOM 1510 C C . PHE A 1 199 ? -22.736 -17.245 -8.227 1.00 76.50 199 PHE A C 1
ATOM 1512 O O . PHE A 1 199 ? -23.092 -16.163 -7.761 1.00 76.50 199 PHE A O 1
ATOM 1519 N N . ASP A 1 200 ? -23.441 -17.900 -9.152 1.00 71.12 200 ASP A N 1
ATOM 1520 C CA . ASP A 1 200 ? -24.550 -17.307 -9.920 1.00 71.12 200 ASP A CA 1
ATOM 1521 C C . ASP A 1 200 ? -25.727 -16.803 -9.068 1.00 71.12 200 ASP A C 1
ATOM 1523 O O . ASP A 1 200 ? -26.451 -15.903 -9.491 1.00 71.12 200 ASP A O 1
ATOM 1527 N N . ASN A 1 201 ? -25.944 -17.390 -7.888 1.00 80.75 201 ASN A N 1
ATOM 1528 C CA . ASN A 1 201 ? -27.085 -17.100 -7.020 1.00 80.75 201 ASN A CA 1
ATOM 1529 C C . ASN A 1 201 ? -26.689 -16.629 -5.609 1.00 80.75 201 ASN A C 1
ATOM 1531 O O . ASN A 1 201 ? -27.474 -16.780 -4.667 1.00 80.75 201 ASN A O 1
ATOM 1535 N N . LEU A 1 202 ? -25.477 -16.086 -5.449 1.00 85.88 202 LEU A N 1
ATOM 1536 C CA . LEU A 1 202 ? -24.956 -15.624 -4.163 1.00 85.88 202 LEU A CA 1
ATOM 1537 C C . LEU A 1 202 ? -24.473 -14.173 -4.235 1.00 85.88 202 LEU A C 1
ATOM 1539 O O . LEU A 1 202 ? -23.579 -13.840 -5.012 1.00 85.88 202 LEU A O 1
ATOM 1543 N N . TRP A 1 203 ? -24.987 -13.340 -3.337 1.00 90.94 203 TRP A N 1
ATOM 1544 C CA . TRP A 1 203 ? -24.548 -11.961 -3.119 1.00 90.94 203 TRP A CA 1
ATOM 1545 C C . TRP A 1 203 ? -24.009 -11.801 -1.706 1.00 90.94 203 TRP A C 1
ATOM 1547 O O . TRP A 1 203 ? -24.408 -12.525 -0.796 1.00 90.94 203 TRP A O 1
ATOM 1557 N N . LEU A 1 204 ? -23.093 -10.862 -1.513 1.00 94.75 204 LEU A N 1
ATOM 1558 C CA . LEU A 1 204 ? -22.390 -10.663 -0.248 1.00 94.75 204 LEU A CA 1
ATOM 1559 C C . LEU A 1 204 ? -22.769 -9.313 0.342 1.00 94.75 204 LEU A C 1
ATOM 1561 O O . LEU A 1 204 ? -22.830 -8.328 -0.383 1.00 94.75 204 LEU A O 1
ATOM 1565 N N . ALA A 1 205 ? -22.994 -9.262 1.649 1.00 95.38 205 ALA A N 1
ATOM 1566 C CA . ALA A 1 205 ? -23.289 -8.031 2.363 1.00 95.38 205 ALA A CA 1
ATOM 1567 C C . ALA A 1 205 ? -22.441 -7.966 3.635 1.00 95.38 205 ALA A C 1
ATOM 1569 O O . ALA A 1 205 ? -22.593 -8.776 4.544 1.00 95.38 205 ALA A O 1
ATOM 1570 N N . GLY A 1 206 ? -21.539 -6.998 3.710 1.00 95.19 206 GLY A N 1
ATOM 1571 C CA . GLY A 1 206 ? -20.707 -6.806 4.889 1.00 95.19 206 GLY A CA 1
ATOM 1572 C C . GLY A 1 206 ? -19.578 -5.814 4.668 1.00 95.19 206 GLY A C 1
ATOM 1573 O O . GLY A 1 206 ? -19.108 -5.608 3.547 1.00 95.19 206 GLY A O 1
ATOM 1574 N N . ASP A 1 207 ? -19.116 -5.231 5.766 1.00 94.69 207 ASP A N 1
ATOM 1575 C CA . ASP A 1 207 ? -17.955 -4.337 5.833 1.00 94.69 207 ASP A CA 1
ATOM 1576 C C . ASP A 1 207 ? -16.634 -5.017 5.431 1.00 94.69 207 ASP A C 1
ATOM 1578 O O . ASP A 1 207 ? -15.628 -4.348 5.210 1.00 94.69 207 ASP A O 1
ATOM 1582 N N . TRP A 1 208 ? -16.635 -6.345 5.297 1.00 95.12 208 TRP A N 1
ATOM 1583 C CA . TRP A 1 208 ? -15.541 -7.170 4.787 1.00 95.12 208 TRP A CA 1
ATOM 1584 C C . TRP A 1 208 ? -15.478 -7.269 3.258 1.00 95.12 208 TRP A C 1
ATOM 1586 O O . TRP A 1 208 ? -14.462 -7.703 2.714 1.00 95.12 208 TRP A O 1
ATOM 1596 N N . THR A 1 209 ? -16.521 -6.842 2.548 1.00 93.44 209 THR A N 1
ATOM 1597 C CA . THR A 1 209 ? -16.510 -6.776 1.079 1.00 93.44 209 THR A CA 1
ATOM 1598 C C . THR A 1 209 ? -15.762 -5.535 0.581 1.00 93.44 209 THR A C 1
ATOM 1600 O O . THR A 1 209 ? -15.411 -4.641 1.354 1.00 93.44 209 THR A O 1
ATOM 1603 N N . TYR A 1 210 ? -15.479 -5.486 -0.720 1.00 91.94 210 TYR A N 1
ATOM 1604 C CA . TYR A 1 210 ? -14.860 -4.329 -1.350 1.00 91.94 210 TYR A CA 1
ATOM 1605 C C . TYR A 1 210 ? -15.889 -3.224 -1.577 1.00 91.94 210 TYR A C 1
ATOM 1607 O O . TYR A 1 210 ? -16.868 -3.424 -2.302 1.00 91.94 210 TYR A O 1
ATOM 1615 N N . THR A 1 211 ? -15.623 -2.050 -1.009 1.00 89.12 211 THR A N 1
ATOM 1616 C CA . THR A 1 211 ? -16.414 -0.830 -1.217 1.00 89.12 211 THR A CA 1
ATOM 1617 C C . THR A 1 211 ? -15.487 0.381 -1.370 1.00 89.12 211 THR A C 1
ATOM 1619 O O . THR A 1 211 ? -14.260 0.258 -1.337 1.00 89.12 211 THR A O 1
ATOM 1622 N N . GLY A 1 212 ? -16.059 1.578 -1.531 1.00 85.00 212 GLY A N 1
ATOM 1623 C CA . GLY A 1 212 ? -15.290 2.827 -1.497 1.00 85.00 212 GLY A CA 1
ATOM 1624 C C . GLY A 1 212 ? -14.644 3.129 -0.137 1.00 85.00 212 GLY A C 1
ATOM 1625 O O . GLY A 1 212 ? -13.694 3.906 -0.065 1.00 85.00 212 GLY A O 1
ATOM 1626 N N . ILE A 1 213 ? -15.120 2.481 0.933 1.00 87.56 213 ILE A N 1
ATOM 1627 C CA . ILE A 1 213 ? -14.588 2.578 2.293 1.00 87.56 213 ILE A CA 1
ATOM 1628 C C . ILE A 1 213 ? -14.219 1.162 2.744 1.00 87.56 213 ILE A C 1
ATOM 1630 O O . ILE A 1 213 ? -15.031 0.428 3.295 1.00 87.56 213 ILE A O 1
ATOM 1634 N N . ASN A 1 214 ? -12.975 0.749 2.503 1.00 87.00 214 ASN A N 1
ATOM 1635 C CA . ASN A 1 214 ? -12.484 -0.552 2.965 1.00 87.00 214 ASN A CA 1
ATOM 1636 C C . ASN A 1 214 ? -12.042 -0.448 4.426 1.00 87.00 214 ASN A C 1
ATOM 1638 O O . ASN A 1 214 ? -10.845 -0.455 4.704 1.00 87.00 214 ASN A O 1
ATOM 1642 N N . ALA A 1 215 ? -13.004 -0.297 5.335 1.00 88.62 215 ALA A N 1
ATOM 1643 C CA . ALA A 1 215 ? -12.831 -0.247 6.785 1.00 88.62 215 ALA A CA 1
ATOM 1644 C C . ALA A 1 215 ? -13.977 -0.995 7.474 1.00 88.62 215 ALA A C 1
ATOM 1646 O O . ALA A 1 215 ? -15.079 -1.055 6.931 1.00 88.62 215 ALA A O 1
ATOM 1647 N N . GLY A 1 216 ? -13.726 -1.554 8.662 1.00 90.94 216 GLY A N 1
ATOM 1648 C CA . GLY A 1 216 ? -14.784 -2.121 9.495 1.00 90.94 216 GLY A CA 1
ATOM 1649 C C . GLY A 1 216 ? -15.690 -1.005 10.015 1.00 90.94 216 GLY A C 1
ATOM 1650 O O . GLY A 1 216 ? -15.364 -0.335 10.996 1.00 90.94 216 GLY A O 1
ATOM 1651 N N . CYS A 1 217 ? -16.791 -0.721 9.331 1.00 92.25 217 CYS A N 1
ATOM 1652 C CA . CYS A 1 217 ? -17.743 0.297 9.761 1.00 92.25 217 CYS A CA 1
ATOM 1653 C C . CYS A 1 217 ? -19.139 0.055 9.185 1.00 92.25 217 CYS A C 1
ATOM 1655 O O . CYS A 1 217 ? -19.328 -0.683 8.212 1.00 92.25 217 CYS A O 1
ATOM 1657 N N . ALA A 1 218 ? -20.134 0.706 9.790 1.00 92.88 218 ALA A N 1
ATOM 1658 C CA . ALA A 1 218 ? -21.521 0.603 9.355 1.00 92.88 218 ALA 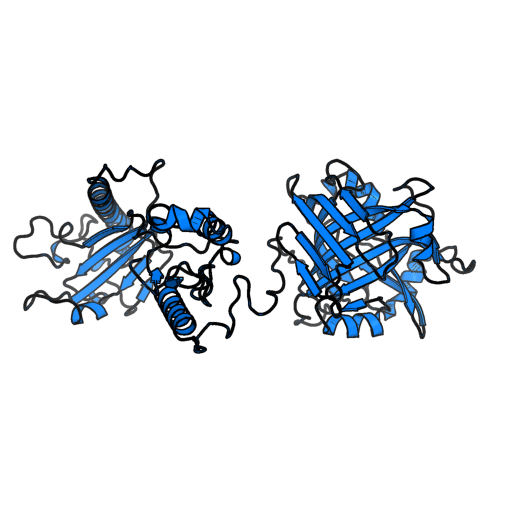A CA 1
ATOM 1659 C C . ALA A 1 218 ? -21.708 1.132 7.925 1.00 92.88 218 ALA A C 1
ATOM 1661 O O . ALA A 1 218 ? -22.463 0.552 7.149 1.00 92.88 218 ALA A O 1
ATOM 1662 N N . GLU A 1 219 ? -20.992 2.192 7.544 1.00 94.44 219 GLU A N 1
ATOM 1663 C CA . GLU A 1 219 ? -21.048 2.781 6.207 1.00 94.44 219 GLU A CA 1
ATOM 1664 C C . GLU A 1 219 ? -20.607 1.774 5.143 1.00 94.44 219 GLU A C 1
ATOM 1666 O O . GLU A 1 219 ? -21.323 1.576 4.164 1.00 94.44 219 GLU A O 1
ATOM 1671 N N . ALA A 1 220 ? -19.486 1.078 5.360 1.00 93.75 220 ALA A N 1
ATOM 1672 C CA . ALA A 1 220 ? -18.995 0.049 4.448 1.00 93.75 220 ALA A CA 1
ATOM 1673 C C . ALA A 1 220 ? -19.992 -1.114 4.315 1.00 93.75 220 ALA A C 1
ATOM 1675 O O . ALA A 1 220 ? -20.270 -1.571 3.205 1.00 93.75 220 ALA A O 1
ATOM 1676 N N . ALA A 1 221 ? -20.599 -1.556 5.422 1.00 95.06 221 ALA A N 1
ATOM 1677 C CA . ALA A 1 221 ? -21.639 -2.585 5.391 1.00 95.06 221 ALA A CA 1
ATOM 1678 C C . ALA A 1 221 ? -22.891 -2.136 4.612 1.00 95.06 221 ALA A C 1
ATOM 1680 O O . ALA A 1 221 ? -23.446 -2.913 3.831 1.00 95.06 221 ALA A O 1
ATOM 1681 N N . VAL A 1 222 ? -23.318 -0.876 4.765 1.00 95.44 222 VAL A N 1
ATOM 1682 C CA . VAL A 1 222 ? -24.448 -0.304 4.012 1.00 95.44 222 VAL A CA 1
ATOM 1683 C C . VAL A 1 222 ? -24.122 -0.213 2.524 1.00 95.44 222 VAL A C 1
ATOM 1685 O O . VAL A 1 222 ? -24.930 -0.642 1.701 1.00 95.44 222 VAL A O 1
ATOM 1688 N N . MET A 1 223 ? -22.938 0.290 2.165 1.00 95.06 223 MET A N 1
ATOM 1689 C CA . MET A 1 223 ? -22.471 0.353 0.775 1.00 95.06 223 MET A CA 1
ATOM 1690 C C . MET A 1 223 ? -22.461 -1.043 0.138 1.00 95.06 223 MET A C 1
ATOM 1692 O O . MET A 1 223 ? -23.017 -1.244 -0.943 1.00 95.06 223 MET A O 1
ATOM 1696 N N . SER A 1 224 ? -21.926 -2.032 0.855 1.00 94.62 224 SER A N 1
ATOM 1697 C CA . SER A 1 224 ? -21.940 -3.436 0.450 1.00 94.62 224 SER A CA 1
ATOM 1698 C C . SER A 1 224 ? -23.357 -3.959 0.201 1.00 94.62 224 SER A C 1
ATOM 1700 O O . SER A 1 224 ? -23.640 -4.500 -0.867 1.00 94.62 224 SER A O 1
ATOM 1702 N N . GLY A 1 225 ? -24.285 -3.726 1.134 1.00 95.12 225 GLY A N 1
ATOM 1703 C CA . GLY A 1 225 ? -25.684 -4.128 0.988 1.00 95.12 225 GLY A CA 1
ATOM 1704 C C . GLY A 1 225 ? -26.383 -3.459 -0.201 1.00 95.12 225 GLY A C 1
ATOM 1705 O O . GLY A 1 225 ? -27.103 -4.121 -0.949 1.00 95.12 225 GLY A O 1
ATOM 1706 N N . MET A 1 226 ? -26.128 -2.167 -0.436 1.00 94.62 226 MET A N 1
ATOM 1707 C CA . MET A 1 226 ? -26.632 -1.459 -1.619 1.00 94.62 226 MET A CA 1
ATOM 1708 C C . MET A 1 226 ? -26.102 -2.082 -2.915 1.00 94.62 226 MET A C 1
ATOM 1710 O O . MET A 1 226 ? -26.854 -2.228 -3.880 1.00 94.62 226 MET A O 1
ATOM 1714 N N . ARG A 1 227 ? -24.826 -2.483 -2.941 1.00 90.50 227 ARG A N 1
ATOM 1715 C CA . ARG A 1 227 ? -24.207 -3.138 -4.098 1.00 90.50 227 ARG A CA 1
ATOM 1716 C C . ARG A 1 227 ? -24.738 -4.557 -4.311 1.00 90.50 227 ARG A C 1
ATOM 1718 O O . ARG A 1 227 ? -25.021 -4.921 -5.450 1.00 90.50 227 ARG A O 1
ATOM 1725 N N . ALA A 1 228 ? -24.944 -5.326 -3.244 1.00 92.12 228 ALA A N 1
ATOM 1726 C CA . ALA A 1 228 ? -25.595 -6.633 -3.296 1.00 92.12 228 ALA A CA 1
ATOM 1727 C C . ALA A 1 228 ? -27.003 -6.529 -3.899 1.00 92.12 228 ALA A C 1
ATOM 1729 O O . ALA A 1 228 ? -27.338 -7.259 -4.829 1.00 92.12 228 ALA A O 1
ATOM 1730 N N . ALA A 1 229 ? -27.800 -5.565 -3.425 1.00 91.44 229 ALA A N 1
ATOM 1731 C CA . ALA A 1 229 ? -29.144 -5.307 -3.936 1.00 91.44 229 ALA A CA 1
ATOM 1732 C C . ALA A 1 229 ? -29.135 -4.901 -5.421 1.00 91.44 229 ALA A C 1
ATOM 1734 O O . ALA A 1 229 ? -29.969 -5.375 -6.191 1.00 91.44 229 ALA A O 1
ATOM 1735 N N . ALA A 1 230 ? -28.173 -4.069 -5.834 1.00 84.94 230 ALA A N 1
ATOM 1736 C CA . ALA A 1 230 ? -27.976 -3.669 -7.227 1.00 84.94 230 ALA A CA 1
ATOM 1737 C C . ALA A 1 230 ? -27.685 -4.872 -8.138 1.00 84.94 230 ALA A C 1
ATOM 1739 O O . ALA A 1 230 ? -28.324 -5.034 -9.179 1.00 84.94 230 ALA A O 1
ATOM 1740 N N . GLY A 1 231 ? -26.758 -5.739 -7.714 1.00 79.62 231 GLY A N 1
ATOM 1741 C CA . GLY A 1 231 ? -26.407 -6.969 -8.421 1.00 79.62 231 GLY A CA 1
ATOM 1742 C C . GLY A 1 231 ? -27.581 -7.937 -8.530 1.00 79.62 231 GLY A C 1
ATOM 1743 O O . GLY A 1 231 ? -27.853 -8.447 -9.612 1.00 79.62 231 GLY A O 1
ATOM 1744 N N . LEU A 1 232 ? -28.309 -8.142 -7.430 1.00 83.06 232 LEU A N 1
ATOM 1745 C CA . LEU A 1 232 ? -29.482 -9.014 -7.383 1.00 83.06 232 LEU A CA 1
ATOM 1746 C C . LEU A 1 232 ? -30.611 -8.509 -8.293 1.00 83.06 232 LEU A C 1
ATOM 1748 O O . LEU A 1 232 ? -31.260 -9.296 -8.976 1.00 83.06 232 LEU A O 1
ATOM 1752 N N . ALA A 1 233 ? -30.846 -7.196 -8.316 1.00 82.25 233 ALA A N 1
ATOM 1753 C CA . ALA A 1 233 ? -31.881 -6.586 -9.146 1.00 82.25 233 ALA A CA 1
ATOM 1754 C C . ALA A 1 233 ? -31.465 -6.416 -10.619 1.00 82.25 233 ALA A C 1
ATOM 1756 O O . ALA A 1 233 ? -32.321 -6.156 -11.465 1.00 82.25 233 ALA A O 1
ATOM 1757 N N . GLY A 1 234 ? -30.168 -6.510 -10.933 1.00 74.25 234 GLY A N 1
ATOM 1758 C CA . GLY A 1 234 ? -29.625 -6.168 -12.249 1.00 74.25 234 GLY A CA 1
ATOM 1759 C C . GLY A 1 234 ? -29.741 -4.675 -12.584 1.00 74.25 234 GLY A C 1
ATOM 1760 O O . GLY A 1 234 ? -29.821 -4.311 -13.758 1.00 74.25 234 GLY A O 1
ATOM 1761 N N . ILE A 1 235 ? -29.788 -3.806 -11.568 1.00 75.94 235 ILE A N 1
ATOM 1762 C CA . ILE A 1 235 ? -29.970 -2.356 -11.723 1.00 75.94 235 ILE A CA 1
ATOM 1763 C C . ILE A 1 235 ? -28.725 -1.640 -11.192 1.00 75.94 235 ILE A C 1
ATOM 1765 O O . ILE A 1 235 ? -28.357 -1.861 -10.039 1.00 75.94 235 ILE A O 1
ATOM 1769 N N . PRO A 1 236 ? -28.093 -0.737 -11.965 1.00 71.12 236 PRO A N 1
ATOM 1770 C CA . PRO A 1 236 ? -26.974 0.056 -11.468 1.00 71.12 236 PRO A CA 1
ATOM 1771 C C . PRO A 1 236 ? -27.373 0.906 -10.254 1.00 71.12 236 PRO A C 1
ATOM 1773 O O . PRO A 1 236 ? -28.350 1.654 -10.308 1.00 71.12 236 PRO A O 1
ATOM 1776 N N . ALA A 1 237 ? -26.589 0.845 -9.176 1.00 75.44 237 ALA A N 1
ATOM 1777 C CA . ALA A 1 237 ? -26.765 1.712 -8.014 1.00 75.44 237 ALA A CA 1
ATOM 1778 C C . ALA A 1 237 ? -25.758 2.865 -8.023 1.00 75.44 237 ALA A C 1
ATOM 1780 O O . ALA A 1 237 ? -24.571 2.682 -8.293 1.00 75.44 237 ALA A O 1
ATOM 1781 N N . ARG A 1 238 ? -26.230 4.063 -7.663 1.00 85.75 238 ARG A N 1
ATOM 1782 C CA . ARG A 1 238 ? -25.358 5.178 -7.286 1.00 85.75 238 ARG A CA 1
ATOM 1783 C C . ARG A 1 238 ? -25.094 5.094 -5.785 1.00 85.75 238 ARG A C 1
ATOM 1785 O O . ARG A 1 238 ? -25.968 5.442 -4.996 1.00 85.75 238 ARG A O 1
ATOM 1792 N N . ILE A 1 239 ? -23.892 4.670 -5.411 1.00 88.44 239 ILE A N 1
ATOM 1793 C CA . ILE A 1 239 ? -23.445 4.589 -4.017 1.00 88.44 239 ILE A CA 1
ATOM 1794 C C . ILE A 1 239 ? -22.477 5.750 -3.763 1.00 88.44 239 ILE A C 1
ATOM 1796 O O . ILE A 1 239 ? -21.520 5.952 -4.509 1.00 88.44 239 ILE A O 1
ATOM 1800 N N . VAL A 1 240 ? -22.766 6.580 -2.760 1.00 86.38 240 VAL A N 1
ATOM 1801 C CA . VAL A 1 240 ? -21.927 7.744 -2.432 1.00 86.38 240 VAL A CA 1
ATOM 1802 C C . VAL A 1 240 ? -20.581 7.259 -1.895 1.00 86.38 240 VAL A C 1
ATOM 1804 O O . VAL A 1 240 ? -20.545 6.395 -1.029 1.00 86.38 240 VAL A O 1
ATOM 1807 N N . GLY A 1 241 ? -19.483 7.825 -2.401 1.00 81.12 241 GLY A N 1
ATOM 1808 C CA . GLY A 1 241 ? -18.127 7.424 -2.012 1.00 81.12 241 GLY A CA 1
ATOM 1809 C C . GLY A 1 241 ? -17.588 6.204 -2.764 1.00 81.12 241 GLY A C 1
ATOM 1810 O O . GLY A 1 241 ? -16.468 5.794 -2.494 1.00 81.12 241 GLY A O 1
ATOM 1811 N N . GLU A 1 242 ? -18.338 5.651 -3.722 1.00 79.31 242 GLU A N 1
ATOM 1812 C CA . GLU A 1 242 ? -17.948 4.477 -4.507 1.00 79.31 242 GLU A CA 1
ATOM 1813 C C . GLU A 1 242 ? -17.920 4.783 -6.015 1.00 79.31 242 GLU A C 1
ATOM 1815 O O . GLU A 1 242 ? -18.674 5.619 -6.520 1.00 79.31 242 GLU A O 1
ATOM 1820 N N . GLU A 1 243 ? -17.051 4.091 -6.753 1.00 75.50 243 GLU A N 1
ATOM 1821 C CA . GLU A 1 243 ? -17.017 4.140 -8.216 1.00 75.50 243 GLU A CA 1
ATOM 1822 C C . GLU A 1 243 ? -18.232 3.405 -8.821 1.00 75.50 243 GLU A C 1
ATOM 1824 O O . GLU A 1 243 ? -18.845 2.537 -8.191 1.00 75.50 243 GLU A O 1
ATOM 1829 N N . ALA A 1 244 ? -18.600 3.744 -10.063 1.00 70.44 244 ALA A N 1
ATOM 1830 C CA . ALA A 1 244 ? -19.734 3.107 -10.744 1.00 70.44 244 ALA A CA 1
ATOM 1831 C C . ALA A 1 244 ? -19.515 1.591 -10.909 1.00 70.44 244 ALA A C 1
ATOM 1833 O O . ALA A 1 244 ? -20.399 0.801 -10.574 1.00 70.44 244 ALA A O 1
ATOM 1834 N N . GLU A 1 245 ? -18.305 1.217 -11.339 1.00 66.75 245 GLU A N 1
ATOM 1835 C CA . GLU A 1 245 ? -17.795 -0.154 -11.409 1.00 66.75 245 GLU A CA 1
ATOM 1836 C C . GLU A 1 245 ? -16.538 -0.268 -10.538 1.00 66.75 245 GLU A C 1
ATOM 1838 O O . GLU A 1 245 ? -15.419 -0.125 -11.036 1.00 66.75 245 GLU A O 1
ATOM 1843 N N . PRO A 1 246 ? -16.702 -0.490 -9.227 1.00 67.75 246 PRO A N 1
ATOM 1844 C CA . PRO A 1 246 ? -15.584 -0.669 -8.323 1.00 67.75 246 PRO A CA 1
ATOM 1845 C C . PRO A 1 246 ? -14.919 -2.002 -8.644 1.00 67.75 246 PRO A C 1
ATOM 1847 O O . PRO A 1 246 ? -15.591 -3.028 -8.780 1.00 67.75 246 PRO A O 1
ATOM 1850 N N . HIS A 1 247 ? -13.601 -2.003 -8.745 1.00 67.31 247 HIS A N 1
ATOM 1851 C CA . HIS A 1 247 ? -12.804 -3.221 -8.818 1.00 67.31 247 HIS A CA 1
ATOM 1852 C C . HIS A 1 247 ? -11.915 -3.267 -7.582 1.00 67.31 247 HIS A C 1
ATOM 1854 O O . HIS A 1 247 ? -11.358 -2.221 -7.255 1.00 67.31 247 HIS A O 1
ATOM 1860 N N . PRO A 1 248 ? -11.767 -4.409 -6.888 1.00 63.44 248 PRO A N 1
ATOM 1861 C CA . PRO A 1 248 ? -10.773 -4.538 -5.828 1.00 63.44 248 PRO A CA 1
ATOM 1862 C C . PRO A 1 248 ? -9.392 -4.102 -6.341 1.00 63.44 248 PRO A C 1
ATOM 1864 O O . PRO A 1 248 ? -8.818 -4.761 -7.203 1.00 63.44 248 PRO A O 1
ATOM 1867 N N . GLY A 1 249 ? -8.907 -2.942 -5.878 1.00 54.69 249 GLY A N 1
ATOM 1868 C CA . GLY A 1 249 ? -7.697 -2.281 -6.399 1.00 54.69 249 GLY A CA 1
ATOM 1869 C C . GLY A 1 249 ? -7.908 -0.972 -7.187 1.00 54.69 249 GLY A C 1
ATOM 1870 O O . GLY A 1 249 ? -6.925 -0.278 -7.437 1.00 54.69 249 GLY A O 1
ATOM 1871 N N . GLY A 1 250 ? -9.152 -0.589 -7.500 1.00 47.03 250 GLY A N 1
ATOM 1872 C CA . GLY A 1 250 ? -9.550 0.641 -8.210 1.00 47.03 250 GLY A CA 1
ATOM 1873 C C . GLY A 1 250 ? -10.048 0.415 -9.650 1.00 47.03 250 GLY A C 1
ATOM 1874 O O . GLY A 1 250 ? -9.609 -0.501 -10.339 1.00 47.03 250 GLY A O 1
ATOM 1875 N N . SER A 1 251 ? -10.995 1.249 -10.099 1.00 38.50 251 SER A N 1
ATOM 1876 C CA . SER A 1 251 ? -11.560 1.302 -11.466 1.00 38.50 251 SER A CA 1
ATOM 1877 C C . SER A 1 251 ? -10.699 2.130 -12.440 1.00 38.50 251 SER A C 1
ATOM 1879 O O . SER A 1 251 ? -10.738 1.947 -13.657 1.00 38.50 251 SER A O 1
ATOM 1881 N N . ALA A 1 252 ? -9.855 3.007 -11.898 1.00 37.84 252 ALA A N 1
ATOM 1882 C CA . ALA A 1 252 ? -8.688 3.573 -12.565 1.00 37.84 252 ALA A CA 1
ATOM 1883 C C . ALA A 1 252 ? -7.434 2.837 -12.065 1.00 37.84 252 ALA A C 1
ATOM 1885 O O . ALA A 1 252 ? -7.457 2.355 -10.929 1.00 37.84 252 ALA A O 1
ATOM 1886 N N . PRO A 1 253 ? -6.334 2.755 -12.845 1.00 34.12 253 PRO A N 1
ATOM 1887 C CA . PRO A 1 253 ? -5.071 2.295 -12.292 1.00 34.12 253 PRO A CA 1
ATOM 1888 C C . PRO A 1 253 ? -4.764 3.201 -11.105 1.00 34.12 253 PRO A C 1
ATOM 1890 O O . PRO A 1 253 ? -4.469 4.386 -11.269 1.00 34.12 253 PRO A O 1
ATOM 1893 N N . ASN A 1 254 ? -4.886 2.656 -9.897 1.00 31.73 254 ASN A N 1
ATOM 1894 C CA . ASN A 1 254 ? -4.244 3.233 -8.736 1.00 31.73 254 ASN A CA 1
ATOM 1895 C C . ASN A 1 254 ? -2.791 3.422 -9.185 1.00 31.73 254 ASN A C 1
ATOM 1897 O O . ASN A 1 254 ? -2.194 2.421 -9.592 1.00 31.73 254 ASN A O 1
ATOM 1901 N N . PRO A 1 255 ? -2.239 4.651 -9.254 1.00 34.84 255 PRO A N 1
ATOM 1902 C CA . PRO A 1 255 ? -0.877 4.836 -9.739 1.00 34.84 255 PRO A CA 1
ATOM 1903 C C . PRO A 1 255 ? -0.009 3.967 -8.846 1.00 34.84 255 PRO A C 1
ATOM 1905 O O . PRO A 1 255 ? 0.064 4.272 -7.658 1.00 34.84 255 PRO A O 1
ATOM 1908 N N . SER A 1 256 ? 0.529 2.858 -9.373 1.00 37.62 256 SER A N 1
ATOM 1909 C CA . SER A 1 256 ? 0.874 1.697 -8.543 1.00 37.62 256 SER A CA 1
ATOM 1910 C C . SER A 1 256 ? 1.645 2.152 -7.313 1.00 37.62 256 SER A C 1
ATOM 1912 O O . SER A 1 256 ? 2.758 2.665 -7.434 1.00 37.62 256 SER A O 1
ATOM 1914 N N . GLN A 1 257 ? 1.064 2.107 -6.123 1.00 35.97 257 GLN A N 1
ATOM 1915 C CA . GLN A 1 257 ? 1.767 2.650 -4.970 1.00 35.97 257 GLN A CA 1
ATOM 1916 C C . GLN A 1 257 ? 2.747 1.585 -4.507 1.00 35.97 257 GLN A C 1
ATOM 1918 O O . GLN A 1 257 ? 2.440 0.789 -3.633 1.00 35.97 257 GLN A O 1
ATOM 1923 N N . SER A 1 258 ? 3.931 1.554 -5.124 1.00 37.75 258 SER A N 1
ATOM 1924 C CA . SER A 1 258 ? 5.049 0.779 -4.597 1.00 37.75 258 SER A CA 1
ATOM 1925 C C . SER A 1 258 ? 5.234 1.154 -3.125 1.00 37.75 258 SER A C 1
ATOM 1927 O O . SER A 1 258 ? 5.408 2.333 -2.796 1.00 37.75 258 SER A O 1
ATOM 1929 N N . THR A 1 259 ? 5.198 0.149 -2.252 1.00 39.41 259 THR A N 1
ATOM 1930 C CA . THR A 1 259 ? 5.407 0.246 -0.797 1.00 39.41 259 THR A CA 1
ATOM 1931 C C . THR A 1 259 ? 6.832 0.684 -0.426 1.00 39.41 259 THR A C 1
ATOM 1933 O O . THR A 1 259 ? 7.164 0.822 0.751 1.00 39.41 259 THR A O 1
ATOM 1936 N N . ALA A 1 260 ? 7.691 0.931 -1.424 1.00 40.94 260 ALA A N 1
ATOM 1937 C CA . ALA A 1 260 ? 9.064 1.358 -1.233 1.00 40.94 260 ALA A CA 1
ATOM 1938 C C . ALA A 1 260 ? 9.169 2.774 -0.625 1.00 40.94 260 ALA A C 1
ATOM 1940 O O . ALA A 1 260 ? 8.403 3.676 -0.997 1.00 40.94 260 ALA A O 1
ATOM 1941 N N . PRO A 1 261 ? 10.147 2.992 0.277 1.00 41.75 261 PRO A N 1
ATOM 1942 C CA . PRO A 1 261 ? 10.338 4.260 0.972 1.00 41.75 261 PRO A CA 1
ATOM 1943 C C . PRO A 1 261 ? 10.546 5.437 0.007 1.00 41.75 261 PRO A C 1
ATOM 1945 O O . PRO A 1 261 ? 11.150 5.314 -1.053 1.00 41.75 261 PRO A O 1
ATOM 1948 N N . VAL A 1 262 ? 10.057 6.616 0.389 1.00 48.78 262 VAL A N 1
ATOM 1949 C CA . VAL A 1 262 ? 10.179 7.854 -0.396 1.00 48.78 262 VAL A CA 1
ATOM 1950 C C . VAL A 1 262 ? 11.393 8.655 0.088 1.00 48.78 262 VAL A C 1
ATOM 1952 O O . VAL A 1 262 ? 11.437 9.081 1.242 1.00 48.78 262 VAL A O 1
ATOM 1955 N N . LEU A 1 263 ? 12.369 8.916 -0.791 1.00 51.22 263 LEU A N 1
ATOM 1956 C CA . LEU A 1 263 ? 13.579 9.682 -0.454 1.00 51.22 263 LEU A CA 1
ATOM 1957 C C . LEU A 1 263 ? 13.351 11.199 -0.520 1.00 51.22 263 LEU A C 1
ATOM 1959 O O . LEU A 1 263 ? 13.469 11.814 -1.578 1.00 51.22 263 LEU A O 1
ATOM 1963 N N . ARG A 1 264 ? 13.076 11.853 0.613 1.00 49.09 264 ARG A N 1
ATOM 1964 C CA . ARG A 1 264 ? 12.979 13.324 0.674 1.00 49.09 264 ARG A CA 1
ATOM 1965 C C . ARG A 1 264 ? 14.374 13.972 0.687 1.00 49.09 264 ARG A C 1
ATOM 1967 O O . ARG A 1 264 ? 14.883 14.300 1.752 1.00 49.09 264 ARG A O 1
ATOM 1974 N N . SER A 1 265 ? 14.992 14.165 -0.482 1.00 49.25 265 SER A N 1
ATOM 1975 C CA . SER A 1 265 ? 16.226 14.961 -0.620 1.00 49.25 265 SER A CA 1
ATOM 1976 C C . SER A 1 265 ? 15.965 16.284 -1.343 1.00 49.25 265 SER A C 1
ATOM 1978 O O . SER A 1 265 ? 15.350 16.310 -2.406 1.00 49.25 265 SER A O 1
ATOM 1980 N N . LEU A 1 266 ? 16.470 17.385 -0.777 1.00 45.62 266 LEU A N 1
ATOM 1981 C CA . LEU A 1 266 ? 16.418 18.730 -1.369 1.00 45.62 266 LEU A CA 1
ATOM 1982 C C . LEU A 1 266 ? 17.491 18.948 -2.454 1.00 45.62 266 LEU A C 1
ATOM 1984 O O . LEU A 1 266 ? 17.410 19.920 -3.203 1.00 45.62 266 LEU A O 1
ATOM 1988 N N . ARG A 1 267 ? 18.505 18.072 -2.531 1.00 54.59 267 ARG A N 1
ATOM 1989 C CA . ARG A 1 267 ? 19.583 18.101 -3.534 1.00 54.59 267 ARG A CA 1
ATOM 1990 C C . ARG A 1 267 ? 20.015 16.674 -3.879 1.00 54.59 267 ARG A C 1
ATOM 1992 O O . ARG A 1 267 ? 20.833 16.106 -3.158 1.00 54.59 267 ARG A O 1
ATOM 1999 N N . PRO A 1 268 ? 19.460 16.071 -4.941 1.00 57.69 268 PRO A N 1
ATOM 2000 C CA . PRO A 1 268 ? 19.844 14.725 -5.349 1.00 57.69 268 PRO A CA 1
ATOM 2001 C C . PRO A 1 268 ? 21.200 14.681 -6.072 1.00 57.69 268 PRO A C 1
ATOM 2003 O O . PRO A 1 268 ? 21.779 13.610 -6.176 1.00 57.69 268 PRO A O 1
ATOM 2006 N N . GLN A 1 269 ? 21.742 15.796 -6.571 1.00 69.25 269 GLN A N 1
ATOM 2007 C CA . GLN A 1 269 ? 22.983 15.747 -7.355 1.00 69.25 269 GLN A CA 1
ATOM 2008 C C . GLN A 1 269 ? 24.163 15.273 -6.505 1.00 69.25 269 GLN A C 1
ATOM 2010 O O . GLN A 1 269 ? 24.564 15.955 -5.559 1.00 69.25 269 GLN A O 1
ATOM 2015 N N . GLN A 1 270 ? 24.740 14.137 -6.881 1.00 68.81 270 GLN A N 1
ATOM 2016 C CA . GLN A 1 270 ? 25.937 13.583 -6.249 1.00 68.81 270 GLN A CA 1
ATOM 2017 C C . GLN A 1 270 ? 27.066 13.399 -7.262 1.00 68.81 270 GLN A C 1
ATOM 2019 O O . GLN A 1 270 ? 28.231 13.563 -6.907 1.00 68.81 270 GLN A O 1
ATOM 2024 N N . ALA A 1 271 ? 26.740 13.154 -8.534 1.00 71.56 271 ALA A N 1
ATOM 2025 C CA . ALA A 1 271 ? 27.735 13.022 -9.585 1.00 71.56 271 ALA A CA 1
ATOM 2026 C C . ALA A 1 271 ? 28.288 14.390 -10.035 1.00 71.56 271 ALA A C 1
ATOM 2028 O O . ALA A 1 271 ? 27.536 15.343 -10.278 1.00 71.56 271 ALA A O 1
ATOM 2029 N N . GLY A 1 272 ? 29.614 14.470 -10.216 1.00 77.38 272 GLY A N 1
ATOM 2030 C CA . GLY A 1 272 ? 30.374 15.669 -10.605 1.00 77.38 272 GLY A CA 1
ATOM 2031 C C . GLY A 1 272 ? 30.186 16.138 -12.058 1.00 77.38 272 GLY A C 1
ATOM 2032 O O . GLY A 1 272 ? 31.158 16.489 -12.735 1.00 77.38 272 GLY A O 1
ATOM 2033 N N . TRP A 1 273 ? 28.954 16.114 -12.565 1.00 86.44 273 TRP A N 1
ATOM 2034 C CA . TRP A 1 273 ? 28.569 16.658 -13.868 1.00 86.44 273 TRP A CA 1
ATOM 2035 C C . TRP A 1 273 ? 28.318 18.176 -13.798 1.00 86.44 273 TRP A C 1
ATOM 2037 O O . TRP A 1 273 ? 27.999 18.702 -12.732 1.00 86.44 273 TRP A O 1
ATOM 2047 N N . PRO A 1 274 ? 28.460 18.924 -14.910 1.00 83.38 274 PRO A N 1
ATOM 2048 C CA . PRO A 1 274 ? 28.143 20.346 -14.919 1.00 83.38 274 PRO A CA 1
ATOM 2049 C C . PRO A 1 274 ? 26.619 20.554 -14.905 1.00 83.38 274 PRO A C 1
ATOM 2051 O O . PRO A 1 274 ? 25.912 20.203 -15.852 1.00 83.38 274 PRO A O 1
ATOM 2054 N N . TRP A 1 275 ? 26.109 21.168 -13.837 1.00 84.50 275 TRP A N 1
ATOM 2055 C CA . TRP A 1 275 ? 24.683 21.438 -13.631 1.00 84.50 275 TRP A CA 1
ATOM 2056 C C . TRP A 1 275 ? 24.372 22.927 -13.782 1.00 84.50 275 TRP A C 1
ATOM 2058 O O . TRP A 1 275 ? 25.069 23.773 -13.222 1.00 84.50 275 TRP A O 1
ATOM 2068 N N . SER A 1 276 ? 23.307 23.255 -14.514 1.00 84.06 276 SER A N 1
ATOM 2069 C CA . SER A 1 276 ? 22.764 24.614 -14.529 1.00 84.06 276 SER A CA 1
ATOM 2070 C C . SER A 1 276 ? 21.829 24.830 -13.336 1.00 84.06 276 SER A C 1
ATOM 2072 O O . SER A 1 276 ? 21.456 23.887 -12.640 1.00 84.06 276 SER A O 1
ATOM 2074 N N . ALA A 1 277 ? 21.411 26.077 -13.106 1.00 83.19 277 ALA A N 1
ATOM 2075 C CA . ALA A 1 277 ? 20.452 26.400 -12.048 1.00 83.19 277 ALA A CA 1
ATOM 2076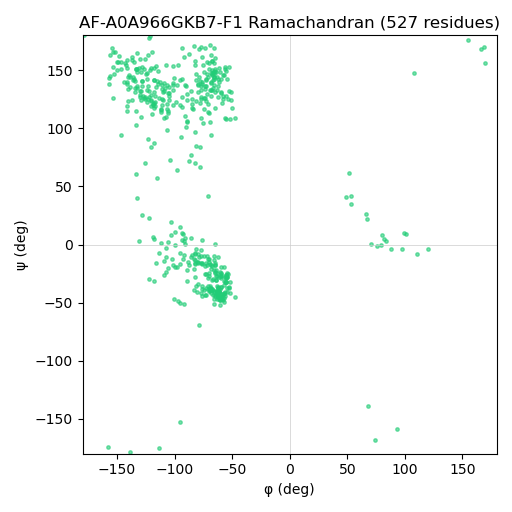 C C . ALA A 1 277 ? 19.049 25.800 -12.285 1.00 83.19 277 ALA A C 1
ATOM 2078 O O . ALA A 1 277 ? 18.231 25.790 -11.365 1.00 83.19 277 ALA A O 1
ATOM 2079 N N . VAL A 1 278 ? 18.764 25.307 -13.499 1.00 82.69 278 VAL A N 1
ATOM 2080 C CA . VAL A 1 278 ? 17.479 24.710 -13.883 1.00 82.69 278 VAL A CA 1
ATOM 2081 C C . VAL A 1 278 ? 17.696 23.256 -14.288 1.00 82.69 278 VAL A C 1
ATOM 2083 O O . VAL A 1 278 ? 18.432 22.973 -15.229 1.00 82.69 278 VAL A O 1
ATOM 2086 N N . PHE A 1 279 ? 17.036 22.329 -13.605 1.00 85.69 279 PHE A N 1
ATOM 2087 C CA . PHE A 1 279 ? 17.133 20.893 -13.872 1.00 85.69 279 PHE A CA 1
ATOM 2088 C C . PHE A 1 279 ? 15.815 20.190 -13.532 1.00 85.69 279 PHE A C 1
ATOM 2090 O O . PHE A 1 279 ? 15.001 20.695 -12.756 1.00 85.69 279 PHE A O 1
ATOM 2097 N N . GLY A 1 280 ? 15.592 19.025 -14.134 1.00 86.69 280 GLY A N 1
ATOM 2098 C CA . GLY A 1 280 ? 14.481 18.153 -13.775 1.00 86.69 280 GLY A CA 1
ATOM 2099 C C . GLY A 1 280 ? 14.821 17.317 -12.545 1.00 86.69 280 GLY A C 1
ATOM 2100 O O . GLY A 1 280 ? 15.973 16.937 -12.341 1.00 86.69 280 GLY A O 1
ATOM 2101 N N . MET A 1 281 ? 13.813 17.035 -11.735 1.00 84.94 281 MET A N 1
ATOM 2102 C CA . MET A 1 281 ? 13.863 16.180 -10.560 1.00 84.94 281 MET A CA 1
ATOM 2103 C C . MET A 1 281 ? 12.804 15.094 -10.693 1.00 84.94 281 MET A C 1
ATOM 2105 O O . MET A 1 281 ? 11.737 15.337 -11.256 1.00 84.94 281 MET A O 1
ATOM 2109 N N . ALA A 1 282 ? 13.108 13.916 -10.170 1.00 86.81 282 ALA A N 1
ATOM 2110 C CA 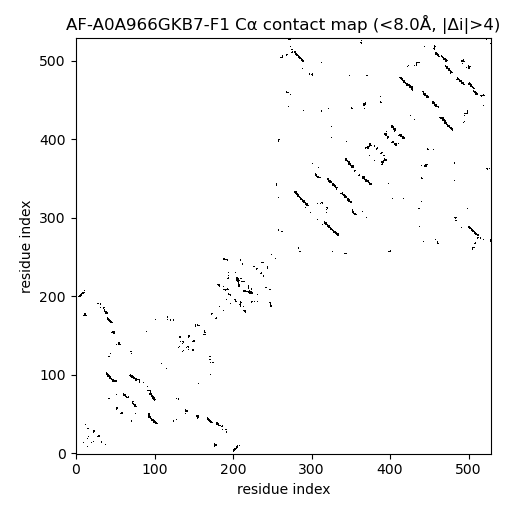. ALA A 1 282 ? 12.187 12.804 -10.029 1.00 86.81 282 ALA A CA 1
ATOM 2111 C C . ALA A 1 282 ? 12.644 11.915 -8.867 1.00 86.81 282 ALA A C 1
ATOM 2113 O O . ALA A 1 282 ? 13.761 12.033 -8.363 1.00 86.81 282 ALA A O 1
ATOM 2114 N N . GLN A 1 283 ? 11.789 10.992 -8.463 1.00 85.62 283 GLN A N 1
ATOM 2115 C CA . GLN A 1 283 ? 12.178 9.821 -7.694 1.00 85.62 283 GLN A CA 1
ATOM 2116 C C . GLN A 1 283 ? 11.857 8.587 -8.515 1.00 85.62 283 GLN A C 1
ATOM 2118 O O . GLN A 1 283 ? 10.735 8.458 -9.005 1.00 85.62 283 GLN A O 1
ATOM 2123 N N . THR A 1 284 ? 12.823 7.683 -8.621 1.00 88.88 284 THR A N 1
ATOM 2124 C CA . THR A 1 284 ? 12.669 6.422 -9.340 1.00 88.88 284 THR A CA 1
ATOM 2125 C C . THR A 1 284 ? 12.647 5.277 -8.341 1.00 88.88 284 THR A C 1
ATOM 2127 O O . THR A 1 284 ? 13.580 5.111 -7.551 1.00 88.88 284 THR A O 1
ATOM 2130 N N . THR A 1 285 ? 11.587 4.474 -8.386 1.00 90.44 285 THR A N 1
ATOM 2131 C CA . THR A 1 285 ? 11.455 3.267 -7.563 1.00 90.44 285 THR A CA 1
ATOM 2132 C C . THR A 1 285 ? 11.058 2.072 -8.409 1.00 90.44 285 THR A C 1
ATOM 2134 O O . THR A 1 285 ? 10.091 2.179 -9.158 1.00 90.44 285 THR A O 1
ATOM 2137 N N . GLY A 1 286 ? 11.738 0.938 -8.264 1.00 92.69 286 GLY A N 1
ATOM 2138 C CA . GLY A 1 286 ? 11.325 -0.307 -8.908 1.00 92.69 286 GLY A CA 1
ATOM 2139 C C . GLY A 1 286 ? 12.456 -1.311 -9.151 1.00 92.69 286 GLY A C 1
ATOM 2140 O O . GLY A 1 286 ? 13.623 -1.017 -8.869 1.00 92.69 286 GLY A O 1
ATOM 2141 N N . PRO A 1 287 ? 12.129 -2.511 -9.660 1.00 96.12 287 PRO A N 1
ATOM 2142 C CA . PRO A 1 287 ? 13.108 -3.524 -10.036 1.00 96.12 287 PRO A CA 1
ATOM 2143 C C . PRO A 1 287 ? 14.033 -3.061 -11.164 1.00 96.12 287 PRO A C 1
ATOM 2145 O O . PRO A 1 287 ? 13.619 -2.400 -12.116 1.00 96.12 287 PRO A O 1
ATOM 2148 N N . CYS A 1 288 ? 15.294 -3.454 -11.076 1.00 97.69 288 CYS A N 1
ATOM 2149 C CA . CYS A 1 288 ? 16.352 -3.136 -12.021 1.00 97.69 288 CYS A CA 1
ATOM 2150 C C . CYS A 1 288 ? 17.217 -4.377 -12.252 1.00 97.69 288 CYS A C 1
ATOM 2152 O O . CYS A 1 288 ? 17.468 -5.162 -11.333 1.00 97.69 288 CYS A O 1
ATOM 2154 N N . VAL A 1 289 ? 17.699 -4.546 -13.482 1.00 97.88 289 VAL A N 1
ATOM 2155 C CA . VAL A 1 289 ? 18.624 -5.626 -13.835 1.00 97.88 289 VAL A CA 1
ATOM 2156 C C . VAL A 1 289 ? 19.507 -5.233 -15.013 1.00 97.88 289 VAL A C 1
ATOM 2158 O O . VAL A 1 289 ? 19.073 -4.547 -15.937 1.00 97.88 289 VAL A O 1
ATOM 2161 N N . THR A 1 290 ? 20.747 -5.722 -15.003 1.00 98.00 290 THR A N 1
ATOM 2162 C CA . THR A 1 290 ? 21.634 -5.707 -16.169 1.00 98.00 290 THR A CA 1
ATOM 2163 C C . THR A 1 290 ? 21.720 -7.119 -16.746 1.00 98.00 290 THR A C 1
ATOM 2165 O O . THR A 1 290 ? 22.252 -8.016 -16.098 1.00 98.00 290 THR A O 1
ATOM 2168 N N . LEU A 1 291 ? 21.221 -7.328 -17.963 1.00 97.44 291 LEU A N 1
ATOM 2169 C CA . LEU A 1 291 ? 21.290 -8.614 -18.661 1.00 97.44 291 LEU A CA 1
ATOM 2170 C C . LEU A 1 291 ? 22.502 -8.667 -19.595 1.00 97.44 291 LEU A C 1
ATOM 2172 O O . LEU A 1 291 ? 22.815 -7.687 -20.268 1.00 97.44 291 LEU A O 1
ATOM 2176 N N . ALA A 1 292 ? 23.157 -9.825 -19.682 1.00 97.31 292 ALA A N 1
ATOM 2177 C CA . ALA A 1 292 ? 24.107 -10.113 -20.753 1.00 97.31 292 ALA A CA 1
ATOM 2178 C C . ALA A 1 292 ? 23.340 -10.612 -21.984 1.00 97.31 292 ALA A C 1
ATOM 2180 O O . ALA A 1 292 ? 22.685 -11.651 -21.914 1.00 97.31 292 ALA A O 1
ATOM 2181 N N . MET A 1 293 ? 23.409 -9.861 -23.084 1.00 97.12 293 MET A N 1
ATOM 2182 C CA . MET A 1 293 ? 22.680 -10.159 -24.320 1.00 97.12 293 MET A CA 1
ATOM 2183 C C . MET A 1 293 ? 23.642 -10.361 -25.500 1.00 97.12 293 MET A C 1
ATOM 2185 O O . MET A 1 293 ? 24.721 -9.760 -25.503 1.00 97.12 293 MET A O 1
ATOM 2189 N N . PRO A 1 294 ? 23.278 -11.162 -26.526 1.00 97.31 294 PRO A N 1
ATOM 2190 C CA . PRO A 1 294 ? 24.139 -11.398 -27.683 1.00 97.31 294 PRO A CA 1
ATOM 2191 C C . PRO A 1 294 ? 24.589 -10.092 -28.334 1.00 97.31 294 PRO A C 1
ATOM 2193 O O . PRO A 1 294 ? 23.759 -9.265 -28.718 1.00 97.31 294 PRO A O 1
ATOM 2196 N N . ARG A 1 295 ? 25.905 -9.911 -28.477 1.00 97.50 295 ARG A N 1
ATOM 2197 C CA . ARG A 1 295 ? 26.507 -8.647 -28.924 1.00 97.50 295 ARG A CA 1
ATOM 2198 C C . ARG A 1 295 ? 25.936 -8.159 -30.255 1.00 97.50 295 ARG A C 1
ATOM 2200 O O . ARG A 1 295 ? 25.662 -6.971 -30.383 1.00 97.50 295 ARG A O 1
ATOM 2207 N N . ASP A 1 296 ? 25.710 -9.061 -31.206 1.00 96.50 296 ASP A N 1
ATOM 2208 C CA . ASP A 1 296 ? 25.174 -8.714 -32.528 1.00 96.50 296 ASP A CA 1
ATOM 2209 C C . ASP A 1 296 ? 23.715 -8.239 -32.458 1.00 96.50 296 ASP A C 1
ATOM 2211 O O . ASP A 1 296 ? 23.345 -7.283 -33.140 1.00 96.50 296 ASP A O 1
ATOM 2215 N N . ALA A 1 297 ? 22.903 -8.843 -31.581 1.00 95.94 297 ALA A N 1
ATOM 2216 C CA . ALA A 1 297 ? 21.533 -8.395 -31.340 1.00 95.94 297 ALA A CA 1
ATOM 2217 C C . ALA A 1 297 ? 21.523 -6.994 -30.712 1.00 95.94 297 ALA A C 1
ATOM 2219 O O . ALA A 1 297 ? 20.788 -6.122 -31.164 1.00 95.94 297 ALA A O 1
ATOM 2220 N N . VAL A 1 298 ? 22.401 -6.745 -29.732 1.00 97.81 298 VAL A N 1
ATOM 2221 C CA . VAL A 1 298 ? 22.521 -5.428 -29.088 1.00 97.81 298 VAL A CA 1
ATOM 2222 C C . VAL A 1 298 ? 23.064 -4.369 -30.052 1.00 97.81 298 VAL A C 1
ATOM 2224 O O . VAL A 1 298 ? 22.584 -3.239 -30.066 1.00 97.81 298 VAL A O 1
ATOM 2227 N N . ALA A 1 299 ? 24.024 -4.722 -30.911 1.00 97.31 299 ALA A N 1
ATOM 2228 C CA . ALA A 1 299 ? 24.547 -3.819 -31.933 1.00 97.31 299 ALA A CA 1
ATOM 2229 C C . ALA A 1 299 ? 23.460 -3.396 -32.934 1.00 97.31 299 ALA A C 1
ATOM 2231 O O . ALA A 1 299 ? 23.415 -2.231 -33.325 1.00 97.31 299 ALA A O 1
ATOM 2232 N N . ALA A 1 300 ? 22.556 -4.310 -33.301 1.00 96.19 300 ALA A N 1
ATOM 2233 C CA . ALA A 1 300 ? 21.436 -4.026 -34.197 1.00 96.19 300 ALA A CA 1
ATOM 2234 C C . ALA A 1 300 ? 20.388 -3.070 -33.594 1.00 96.19 300 ALA A C 1
ATOM 2236 O O . ALA A 1 300 ? 19.620 -2.464 -34.341 1.00 96.19 300 ALA A O 1
ATOM 2237 N N . MET A 1 301 ? 20.364 -2.898 -32.266 1.00 95.31 301 MET A N 1
ATOM 2238 C CA . MET A 1 301 ? 19.488 -1.932 -31.592 1.00 95.31 301 MET A CA 1
ATOM 2239 C C . MET A 1 301 ? 19.957 -0.484 -31.792 1.00 95.31 301 MET A C 1
ATOM 2241 O O . MET A 1 301 ? 19.144 0.435 -31.698 1.00 95.31 301 MET A O 1
ATOM 2245 N N . LEU A 1 302 ? 21.254 -0.259 -32.035 1.00 95.62 302 LEU A N 1
ATOM 2246 C CA . LEU A 1 302 ? 21.837 1.081 -32.046 1.00 95.62 302 LEU A CA 1
ATOM 2247 C C . LEU A 1 302 ? 21.426 1.888 -33.290 1.00 95.62 302 LEU A C 1
ATOM 2249 O O . LEU A 1 302 ? 21.384 1.356 -34.404 1.00 95.62 302 LEU A O 1
ATOM 2253 N N . PRO A 1 303 ? 21.185 3.205 -33.151 1.00 93.50 303 PRO A N 1
ATOM 2254 C CA . PRO A 1 303 ? 20.968 4.071 -34.296 1.00 93.50 303 PRO A CA 1
ATOM 2255 C C . PRO A 1 303 ? 22.255 4.200 -35.115 1.00 93.50 303 PRO A C 1
ATOM 2257 O O . PRO A 1 303 ? 23.373 4.055 -34.613 1.00 93.50 303 PRO A O 1
ATOM 2260 N N . ARG A 1 304 ? 22.101 4.565 -36.393 1.00 93.00 304 ARG A N 1
ATOM 2261 C CA . ARG A 1 304 ? 23.246 4.894 -37.250 1.00 93.00 304 ARG A CA 1
ATOM 2262 C C . ARG A 1 304 ? 24.125 5.952 -36.577 1.00 93.00 304 ARG A C 1
ATOM 2264 O O . ARG A 1 304 ? 23.627 6.984 -36.133 1.00 93.00 304 ARG A O 1
ATOM 2271 N N . GLY A 1 305 ? 25.432 5.706 -36.562 1.00 93.94 305 GLY A N 1
ATOM 2272 C CA . GLY A 1 305 ? 26.424 6.603 -35.970 1.00 93.94 305 GLY A CA 1
ATOM 2273 C C . GLY A 1 305 ? 26.866 6.233 -34.550 1.00 93.94 305 GLY A C 1
ATOM 2274 O O . GLY A 1 305 ? 27.774 6.887 -34.031 1.00 93.94 305 GLY A O 1
ATOM 2275 N N . LEU A 1 306 ? 26.275 5.192 -33.949 1.00 97.00 306 LEU A N 1
ATOM 2276 C CA . LEU A 1 306 ? 26.742 4.574 -32.707 1.00 97.00 306 LEU A CA 1
ATOM 2277 C C . LEU A 1 306 ? 27.209 3.131 -32.942 1.00 97.00 306 LEU A C 1
ATOM 2279 O O . LEU A 1 306 ? 26.690 2.423 -33.802 1.00 97.00 306 LEU A O 1
ATOM 2283 N N . ALA A 1 307 ? 28.186 2.706 -32.149 1.00 97.50 307 ALA A N 1
ATOM 2284 C CA . ALA A 1 307 ? 28.661 1.331 -32.053 1.00 97.50 307 ALA A CA 1
ATOM 2285 C C . ALA A 1 307 ? 28.878 0.949 -30.582 1.00 97.50 307 ALA A C 1
ATOM 2287 O O . ALA A 1 307 ? 28.997 1.814 -29.711 1.00 97.50 307 ALA A O 1
ATOM 2288 N N . LEU A 1 308 ? 28.945 -0.352 -30.303 1.00 98.19 308 LEU A N 1
ATOM 2289 C CA . LEU A 1 308 ? 29.233 -0.863 -28.963 1.00 98.19 308 LEU A CA 1
ATOM 2290 C C . LEU A 1 308 ? 30.701 -0.605 -28.600 1.00 98.19 308 LEU A C 1
ATOM 2292 O O . LEU A 1 308 ? 31.607 -1.111 -29.267 1.00 98.19 308 LEU A O 1
ATOM 2296 N N . ALA A 1 309 ? 30.928 0.132 -27.518 1.00 96.31 309 ALA A N 1
ATOM 2297 C CA . ALA A 1 309 ? 32.250 0.378 -26.963 1.00 96.31 309 ALA A CA 1
ATOM 2298 C C . ALA A 1 309 ? 32.772 -0.853 -26.189 1.00 96.31 309 ALA A C 1
ATOM 2300 O O . ALA A 1 309 ? 31.994 -1.739 -25.811 1.00 96.31 309 ALA A O 1
ATOM 2301 N N . PRO A 1 310 ? 34.091 -0.936 -25.940 1.00 94.56 310 PRO A N 1
ATOM 2302 C CA . PRO A 1 310 ? 34.656 -1.926 -25.028 1.00 94.56 310 PRO A CA 1
ATOM 2303 C C . PRO A 1 310 ? 34.103 -1.780 -23.604 1.00 94.56 310 PRO A C 1
ATOM 2305 O O . PRO A 1 310 ? 33.906 -0.670 -23.110 1.00 94.56 310 PRO A O 1
ATOM 2308 N N . GLN A 1 311 ? 33.882 -2.912 -22.937 1.00 95.31 311 GLN A N 1
ATOM 2309 C CA . GLN A 1 311 ? 33.369 -2.993 -21.569 1.00 95.31 311 GLN A CA 1
ATOM 2310 C C . GLN A 1 311 ? 33.915 -4.254 -20.876 1.00 95.31 311 GLN A C 1
ATOM 2312 O O . GLN A 1 311 ? 34.317 -5.195 -21.560 1.00 95.31 311 GLN A O 1
ATOM 2317 N N . ALA A 1 312 ? 33.946 -4.265 -19.539 1.00 94.50 312 ALA A N 1
ATOM 2318 C CA . ALA A 1 312 ? 34.528 -5.351 -18.733 1.00 94.50 312 ALA A CA 1
ATOM 2319 C C . ALA A 1 312 ? 33.501 -6.173 -17.919 1.00 94.50 312 ALA A C 1
ATOM 2321 O O . ALA A 1 312 ? 33.875 -7.075 -17.178 1.00 94.50 312 ALA A O 1
ATOM 2322 N N . VAL A 1 313 ? 32.215 -5.856 -18.042 1.00 95.25 313 VAL A N 1
ATOM 2323 C CA . VAL A 1 313 ? 31.081 -6.473 -17.338 1.00 95.25 313 VAL A CA 1
ATOM 2324 C C . VAL A 1 313 ? 30.691 -7.832 -17.928 1.00 95.25 313 VAL A C 1
ATOM 2326 O O . VAL A 1 313 ? 30.395 -8.764 -17.186 1.00 95.25 313 VAL A O 1
ATOM 2329 N N . THR A 1 314 ? 30.668 -7.962 -19.257 1.00 96.75 314 THR A N 1
ATOM 2330 C CA . THR A 1 314 ? 30.273 -9.198 -19.963 1.00 96.75 314 THR A CA 1
ATOM 2331 C C . THR A 1 314 ? 31.346 -9.657 -20.951 1.00 96.75 314 THR A C 1
ATOM 2333 O O . THR A 1 314 ? 32.192 -8.862 -21.365 1.00 96.75 314 THR A O 1
ATOM 2336 N N . GLY A 1 315 ? 31.323 -10.938 -21.334 1.00 94.31 315 GLY A N 1
ATOM 2337 C CA . GLY A 1 315 ? 32.287 -11.520 -22.276 1.00 94.31 315 GLY A CA 1
ATOM 2338 C C . GLY A 1 315 ? 32.196 -10.952 -23.705 1.00 94.31 315 GLY A C 1
ATOM 2339 O O . GLY A 1 315 ? 31.221 -10.294 -24.051 1.00 94.31 315 GLY A O 1
ATOM 2340 N N . PRO A 1 316 ? 33.172 -11.245 -24.586 1.00 93.56 316 PRO A N 1
ATOM 2341 C CA . PRO A 1 316 ? 33.327 -10.582 -25.890 1.00 93.56 316 PRO A CA 1
ATOM 2342 C C . PRO A 1 316 ? 32.180 -10.816 -26.888 1.00 93.56 316 PRO A C 1
ATOM 2344 O O . PRO A 1 316 ? 31.979 -10.003 -27.786 1.00 93.56 316 PRO A O 1
ATOM 2347 N N . GLN A 1 317 ? 31.427 -11.911 -26.747 1.00 96.81 317 GLN A N 1
ATOM 2348 C CA . GLN A 1 317 ? 30.253 -12.222 -27.581 1.00 96.81 317 GLN A CA 1
ATOM 2349 C C . GLN A 1 317 ? 28.939 -11.678 -27.000 1.00 96.81 317 GLN A C 1
ATOM 2351 O O . GLN A 1 317 ? 27.870 -11.891 -27.572 1.00 96.81 317 GLN A O 1
ATOM 2356 N N . GLN A 1 318 ? 29.003 -11.003 -25.856 1.00 97.75 318 GLN A N 1
ATOM 2357 C CA . GLN A 1 318 ? 27.856 -10.449 -25.154 1.00 97.75 318 GLN A CA 1
ATOM 2358 C C . GLN A 1 318 ? 28.050 -8.944 -24.950 1.00 97.75 318 GLN A C 1
ATOM 2360 O O . GLN A 1 318 ? 29.150 -8.400 -25.089 1.00 97.75 318 GLN A O 1
ATOM 2365 N N . HIS A 1 319 ? 26.958 -8.254 -24.654 1.00 98.38 319 HIS A N 1
ATOM 2366 C CA . HIS A 1 319 ? 26.982 -6.862 -24.237 1.00 98.38 319 HIS A CA 1
ATOM 2367 C C . HIS A 1 319 ? 25.927 -6.639 -23.148 1.00 98.38 319 HIS A C 1
ATOM 2369 O O . HIS A 1 319 ? 24.838 -7.216 -23.241 1.00 98.38 319 HIS A O 1
ATOM 2375 N N . PRO A 1 320 ? 26.225 -5.846 -22.105 1.00 98.06 320 PRO A N 1
ATOM 2376 C CA . PRO A 1 320 ? 25.263 -5.549 -21.053 1.00 98.06 320 PRO A CA 1
ATOM 2377 C C . PRO A 1 320 ? 24.116 -4.680 -21.580 1.00 98.06 320 PRO A C 1
ATOM 2379 O O . PRO A 1 320 ? 24.338 -3.713 -22.308 1.00 98.06 320 PRO A O 1
ATOM 2382 N N . VAL A 1 321 ? 22.895 -4.995 -21.159 1.00 98.31 321 VAL A N 1
ATOM 2383 C CA . VAL A 1 321 ? 21.689 -4.198 -21.398 1.00 98.31 321 VAL A CA 1
ATOM 2384 C C . VAL A 1 321 ? 21.008 -3.947 -20.064 1.00 98.31 321 VAL A C 1
ATOM 2386 O O . VAL A 1 321 ? 20.767 -4.879 -19.301 1.00 98.31 321 VAL A O 1
ATOM 2389 N N . ILE A 1 322 ? 20.722 -2.682 -19.780 1.00 98.44 322 ILE A N 1
ATOM 2390 C CA . ILE A 1 322 ? 20.092 -2.248 -18.538 1.00 98.44 322 ILE A CA 1
ATOM 2391 C C . ILE A 1 322 ? 18.579 -2.177 -18.755 1.00 98.44 322 ILE A C 1
ATOM 2393 O O . ILE A 1 322 ? 18.112 -1.518 -19.690 1.00 98.44 322 ILE A O 1
ATOM 2397 N N . LEU A 1 323 ? 17.830 -2.845 -17.878 1.00 98.31 323 LEU A N 1
ATOM 2398 C CA . LEU A 1 323 ? 16.373 -2.813 -17.818 1.00 98.31 323 LEU A CA 1
ATOM 2399 C C . LEU A 1 323 ? 15.935 -2.218 -16.477 1.00 98.31 323 LEU A C 1
ATOM 2401 O O . LEU A 1 323 ? 16.297 -2.741 -15.421 1.00 98.31 323 LEU A O 1
ATOM 2405 N N . LEU A 1 324 ? 15.153 -1.138 -16.520 1.00 97.62 324 LEU A N 1
ATOM 2406 C CA . LEU A 1 324 ? 14.515 -0.545 -15.341 1.00 97.62 324 LEU A CA 1
ATOM 2407 C C . LEU A 1 324 ? 13.005 -0.708 -15.466 1.00 97.62 324 LEU A C 1
ATOM 2409 O O . LEU A 1 324 ? 12.412 -0.270 -16.450 1.00 97.62 324 LEU A O 1
ATOM 2413 N N . PHE A 1 325 ? 12.395 -1.294 -14.444 1.00 96.56 325 PHE A N 1
ATOM 2414 C CA . PHE A 1 325 ? 10.956 -1.469 -14.291 1.00 96.56 325 PHE A CA 1
ATOM 2415 C C . PHE A 1 325 ? 10.469 -0.438 -13.271 1.00 96.56 325 PHE A C 1
ATOM 2417 O O . PHE A 1 325 ? 10.270 -0.736 -12.098 1.00 96.56 325 PHE A O 1
ATOM 2424 N N . GLY A 1 326 ? 10.424 0.827 -13.684 1.00 91.81 326 GLY A N 1
ATOM 2425 C CA . GLY A 1 326 ? 10.326 1.956 -12.769 1.00 91.81 326 GLY A CA 1
ATOM 2426 C C . GLY A 1 326 ? 8.909 2.477 -12.564 1.00 91.81 326 GLY A C 1
ATOM 2427 O O . GLY A 1 326 ? 8.044 2.412 -13.441 1.00 91.81 326 GLY A O 1
ATOM 2428 N N . GLN A 1 327 ? 8.716 3.091 -11.405 1.00 90.00 327 GLN A N 1
ATOM 2429 C CA . GLN A 1 327 ? 7.732 4.130 -11.161 1.00 90.00 327 GLN A CA 1
ATOM 2430 C C . GLN A 1 327 ? 8.466 5.450 -10.925 1.00 90.00 327 GLN A C 1
ATOM 2432 O O . GLN A 1 327 ? 9.411 5.504 -10.134 1.00 90.00 327 GLN A O 1
ATOM 2437 N N . GLN A 1 328 ? 7.994 6.507 -11.580 1.00 88.06 328 GLN A N 1
ATOM 2438 C CA . GLN A 1 328 ? 8.477 7.869 -11.399 1.00 88.06 328 GLN A CA 1
ATOM 2439 C C . GLN A 1 328 ? 7.505 8.658 -10.518 1.00 88.06 328 GLN A C 1
ATOM 2441 O O . GLN A 1 328 ? 6.293 8.633 -10.742 1.00 88.06 328 GLN A O 1
ATOM 2446 N N . ARG A 1 329 ? 8.034 9.370 -9.520 1.00 83.69 329 ARG A N 1
ATOM 2447 C CA . ARG A 1 329 ? 7.277 10.221 -8.581 1.00 83.69 329 ARG A CA 1
ATOM 2448 C C . ARG A 1 329 ? 7.911 11.604 -8.478 1.00 83.69 329 ARG A C 1
ATOM 2450 O O . ARG A 1 329 ? 9.088 11.765 -8.791 1.00 83.69 329 ARG A O 1
ATOM 2457 N N . ASP A 1 330 ? 7.129 12.585 -8.024 1.00 79.69 330 ASP A N 1
ATOM 2458 C CA . ASP A 1 330 ? 7.572 13.978 -7.822 1.00 79.69 330 ASP A CA 1
ATOM 2459 C C . ASP A 1 330 ? 8.331 14.547 -9.038 1.00 79.69 330 ASP A C 1
ATOM 2461 O O . ASP A 1 330 ? 9.368 15.200 -8.912 1.00 79.69 330 ASP A O 1
ATOM 2465 N N . VAL A 1 331 ? 7.840 14.241 -10.244 1.00 84.56 331 VAL A N 1
ATOM 2466 C CA . VAL A 1 331 ? 8.519 14.620 -11.484 1.00 84.56 331 VAL A CA 1
ATOM 2467 C C . VAL A 1 331 ? 8.270 16.092 -11.761 1.00 84.56 331 VAL A C 1
ATOM 2469 O O . VAL A 1 331 ? 7.164 16.480 -12.126 1.00 84.56 331 VAL A O 1
ATOM 2472 N N . ARG A 1 332 ? 9.287 16.937 -11.612 1.00 83.31 332 ARG A N 1
ATOM 2473 C CA . ARG A 1 332 ? 9.143 18.393 -11.764 1.00 83.31 332 ARG A CA 1
ATOM 2474 C C . ARG A 1 332 ? 10.432 19.067 -12.186 1.00 83.31 332 ARG A C 1
ATOM 2476 O O . ARG A 1 332 ? 11.512 18.502 -12.082 1.00 83.31 332 ARG A O 1
ATOM 2483 N N . VAL A 1 333 ? 10.323 20.313 -12.625 1.00 84.25 333 VAL A N 1
ATOM 2484 C CA . VAL A 1 333 ? 11.485 21.203 -12.711 1.00 84.25 333 VAL A CA 1
ATOM 2485 C C . VAL A 1 333 ? 11.768 21.738 -11.311 1.00 84.25 333 VAL A C 1
ATOM 2487 O O . VAL A 1 333 ? 10.839 22.118 -10.606 1.00 84.25 333 VAL A O 1
ATOM 2490 N N . ASN A 1 334 ? 13.037 21.804 -10.918 1.00 81.38 334 ASN A N 1
ATOM 2491 C CA . ASN A 1 334 ? 13.473 22.210 -9.579 1.00 81.38 334 ASN A CA 1
ATOM 2492 C C . ASN A 1 334 ? 12.954 23.585 -9.110 1.00 81.38 334 ASN A C 1
ATOM 2494 O O . ASN A 1 334 ? 12.841 23.818 -7.911 1.00 81.38 334 ASN A O 1
ATOM 2498 N N . LEU A 1 335 ? 12.644 24.496 -10.037 1.00 80.31 335 LEU A N 1
ATOM 2499 C CA . LEU A 1 335 ? 12.095 25.825 -9.738 1.00 80.31 335 LEU A CA 1
ATOM 2500 C C . LEU A 1 335 ? 10.568 25.850 -9.566 1.00 80.31 335 LEU A C 1
ATOM 2502 O O . LEU A 1 335 ? 10.018 26.881 -9.184 1.00 80.31 335 LEU A O 1
ATOM 2506 N N . LEU A 1 336 ? 9.873 24.755 -9.882 1.00 77.31 336 LEU A N 1
ATOM 2507 C CA . LEU A 1 336 ? 8.416 24.687 -9.851 1.00 77.31 336 LEU A CA 1
ATOM 2508 C C . LEU A 1 336 ? 7.944 23.878 -8.636 1.00 77.31 336 LEU A C 1
ATOM 2510 O O . LEU A 1 336 ? 8.408 22.758 -8.429 1.00 77.31 336 LEU A O 1
ATOM 2514 N N . PRO A 1 337 ? 6.996 24.401 -7.838 1.00 65.56 337 PRO A N 1
ATOM 2515 C CA . PRO A 1 337 ? 6.520 23.705 -6.645 1.00 65.56 337 PRO A CA 1
ATOM 2516 C C . PRO A 1 337 ? 5.667 22.474 -6.980 1.00 65.56 337 PRO A C 1
ATOM 2518 O O . PRO A 1 337 ? 5.657 21.517 -6.207 1.00 65.56 337 PRO A O 1
ATOM 2521 N N . LEU A 1 338 ? 4.982 22.481 -8.129 1.00 70.44 338 LEU A N 1
ATOM 2522 C CA . LEU A 1 338 ? 4.095 21.413 -8.589 1.00 70.44 338 LEU A CA 1
ATOM 2523 C C . LEU A 1 338 ? 4.710 20.665 -9.775 1.00 70.44 338 LEU A C 1
ATOM 2525 O O . LEU A 1 338 ? 5.290 21.277 -10.674 1.00 70.44 338 LEU A O 1
ATOM 2529 N N . GLY A 1 339 ? 4.567 19.341 -9.754 1.00 75.00 339 GLY A N 1
ATOM 2530 C CA . GLY A 1 339 ? 5.078 18.424 -10.767 1.00 75.00 339 GLY A CA 1
ATOM 2531 C C . GLY A 1 339 ? 3.994 17.706 -11.561 1.00 75.00 339 GLY A C 1
ATOM 2532 O O . GLY A 1 339 ? 2.798 17.947 -11.407 1.00 75.00 339 GLY A O 1
ATOM 2533 N N . ILE A 1 340 ? 4.444 16.797 -12.415 1.00 78.31 340 ILE A N 1
ATOM 2534 C CA . ILE A 1 340 ? 3.619 15.831 -13.128 1.00 78.31 340 ILE A CA 1
ATOM 2535 C C . ILE A 1 340 ? 3.216 14.724 -12.135 1.00 78.31 340 ILE A C 1
ATOM 2537 O O . ILE A 1 340 ? 4.056 14.309 -11.328 1.00 78.31 340 ILE A O 1
ATOM 2541 N N . PRO A 1 341 ? 1.962 14.231 -12.185 1.00 78.44 341 PRO A N 1
ATOM 2542 C CA . PRO A 1 341 ? 1.544 13.065 -11.412 1.00 78.44 341 PRO A CA 1
ATOM 2543 C C . PRO A 1 341 ? 2.465 11.862 -11.627 1.00 78.44 341 PRO A C 1
ATOM 2545 O O . PRO A 1 341 ? 3.075 11.723 -12.688 1.00 78.44 341 PRO A O 1
ATOM 2548 N N . SER A 1 342 ? 2.540 10.986 -10.626 1.00 82.12 342 SER A N 1
ATOM 2549 C CA . SER A 1 342 ? 3.321 9.752 -10.711 1.00 82.12 342 SER A CA 1
ATOM 2550 C C . SER A 1 342 ? 2.880 8.886 -11.892 1.00 82.12 342 SER A C 1
ATOM 2552 O O . SER A 1 342 ? 1.695 8.841 -12.221 1.00 82.12 342 SER A O 1
ATOM 2554 N N . TYR A 1 343 ? 3.830 8.187 -12.505 1.00 85.81 343 TYR A N 1
ATOM 2555 C CA . TYR A 1 343 ? 3.593 7.330 -13.667 1.00 85.81 343 TYR A CA 1
ATOM 2556 C C . TYR A 1 343 ? 4.550 6.139 -13.678 1.00 85.81 343 TYR A C 1
ATOM 2558 O O . TYR A 1 343 ? 5.587 6.157 -13.007 1.00 85.81 343 TYR A O 1
ATOM 2566 N N . LEU A 1 344 ? 4.210 5.110 -14.445 1.00 90.56 344 LEU A N 1
ATOM 2567 C CA . LEU A 1 344 ? 5.060 3.952 -14.686 1.00 90.56 344 LEU A CA 1
ATOM 2568 C C . LEU A 1 344 ? 5.916 4.162 -15.920 1.00 90.56 344 LEU A C 1
ATOM 2570 O O . LEU A 1 344 ? 5.463 4.684 -16.937 1.00 90.56 344 LEU A O 1
ATOM 2574 N N . GLU A 1 345 ? 7.181 3.773 -15.808 1.00 93.25 345 GLU A N 1
ATOM 2575 C CA . GLU A 1 345 ? 8.155 3.883 -16.880 1.00 93.25 345 GLU A CA 1
ATOM 2576 C C . GLU A 1 345 ? 9.059 2.654 -16.903 1.00 93.25 345 GLU A C 1
ATOM 2578 O O . GLU A 1 345 ? 9.863 2.428 -15.998 1.00 93.25 345 GLU A O 1
ATOM 2583 N N . PHE A 1 346 ? 8.961 1.882 -17.980 1.00 96.75 346 PHE A N 1
ATOM 2584 C CA . PHE A 1 346 ? 9.967 0.886 -18.310 1.00 96.75 346 PHE A CA 1
ATOM 2585 C C . PHE A 1 346 ? 11.041 1.513 -19.196 1.00 96.75 346 PHE A C 1
ATOM 2587 O O . PHE A 1 346 ? 10.715 2.194 -20.171 1.00 96.75 346 PHE A O 1
ATOM 2594 N N . ILE A 1 347 ? 12.311 1.230 -18.911 1.00 96.31 347 ILE A N 1
ATOM 2595 C CA . ILE A 1 347 ? 13.457 1.719 -19.683 1.00 96.31 347 ILE A CA 1
ATOM 2596 C C . ILE A 1 347 ? 14.319 0.537 -20.117 1.00 96.31 347 ILE A C 1
ATOM 2598 O O . ILE A 1 347 ? 14.806 -0.222 -19.283 1.00 96.31 347 ILE A O 1
ATOM 2602 N N . CYS A 1 348 ? 14.568 0.438 -21.422 1.00 97.81 348 CYS A N 1
ATOM 2603 C CA . CYS A 1 348 ? 15.620 -0.394 -21.995 1.00 97.81 348 CYS A CA 1
ATOM 2604 C C . CYS A 1 348 ? 16.754 0.512 -22.479 1.00 97.81 348 CYS A C 1
ATOM 2606 O O . CYS A 1 348 ? 16.540 1.365 -23.348 1.00 97.81 348 CYS A O 1
ATOM 2608 N N . ALA A 1 349 ? 17.963 0.316 -21.956 1.00 97.88 349 ALA A N 1
ATOM 2609 C CA . ALA A 1 349 ? 19.121 1.130 -22.303 1.00 97.88 349 ALA A CA 1
ATOM 2610 C C . ALA A 1 349 ? 20.374 0.283 -22.562 1.00 97.88 349 ALA A C 1
ATOM 2612 O O . ALA A 1 349 ? 20.627 -0.719 -21.894 1.00 97.88 349 ALA A O 1
ATOM 2613 N N . VAL A 1 350 ? 21.169 0.707 -23.544 1.00 98.31 350 VAL A N 1
ATOM 2614 C CA . VAL A 1 350 ? 22.414 0.053 -23.955 1.00 98.31 350 VAL A CA 1
ATOM 2615 C C . VAL A 1 350 ? 23.597 0.899 -23.471 1.00 98.31 350 VAL A C 1
ATOM 2617 O O . VAL A 1 350 ? 23.910 1.915 -24.097 1.00 98.31 350 VAL A O 1
ATOM 2620 N N . PRO A 1 351 ? 24.231 0.549 -22.339 1.00 98.06 351 PRO A N 1
ATOM 2621 C CA . PRO A 1 351 ? 25.430 1.231 -21.849 1.00 98.06 351 PRO A CA 1
ATOM 2622 C C . PRO A 1 351 ? 26.672 0.882 -22.681 1.00 98.06 351 PRO A C 1
ATOM 2624 O O . PRO A 1 351 ? 26.654 -0.045 -23.489 1.00 98.06 351 PRO A O 1
ATOM 2627 N N . TRP A 1 352 ? 27.772 1.608 -22.464 1.00 97.81 352 TRP A N 1
ATOM 2628 C CA . TRP A 1 352 ? 29.027 1.481 -23.216 1.00 97.81 352 TRP A CA 1
ATOM 2629 C C . TRP A 1 352 ? 28.813 1.539 -24.735 1.00 97.81 352 TRP A C 1
ATOM 2631 O O . TRP A 1 352 ? 29.128 0.597 -25.463 1.00 97.81 352 TRP A O 1
ATOM 2641 N N . VAL A 1 353 ? 28.293 2.662 -25.222 1.00 97.81 353 VAL A N 1
ATOM 2642 C CA . VAL A 1 353 ? 28.254 3.002 -26.651 1.00 97.81 353 VAL A CA 1
ATOM 2643 C C . VAL A 1 353 ? 29.252 4.111 -26.969 1.00 97.81 353 VAL A C 1
ATOM 2645 O O . VAL A 1 353 ? 29.607 4.919 -26.111 1.00 97.81 353 VAL A O 1
ATOM 2648 N N . MET A 1 354 ? 29.706 4.155 -28.216 1.00 96.56 354 MET A N 1
ATOM 2649 C CA . MET A 1 354 ? 30.617 5.175 -28.734 1.00 96.56 354 MET A CA 1
ATOM 2650 C C . MET A 1 354 ? 30.182 5.633 -30.123 1.00 96.56 354 MET A C 1
ATOM 2652 O O . MET A 1 354 ? 29.489 4.907 -30.839 1.00 96.56 354 MET A O 1
ATOM 2656 N N . HIS A 1 355 ? 30.620 6.822 -30.530 1.00 97.00 355 HIS A N 1
ATOM 2657 C CA . HIS A 1 355 ? 30.413 7.276 -31.899 1.00 97.00 355 HIS A CA 1
ATOM 2658 C C . HIS A 1 355 ? 31.278 6.503 -32.891 1.00 97.00 355 HIS A C 1
ATOM 2660 O O . HIS A 1 355 ? 32.437 6.192 -32.623 1.00 97.00 355 HIS A O 1
ATOM 2666 N N . THR A 1 356 ? 30.726 6.262 -34.078 1.00 95.31 356 THR A N 1
ATOM 2667 C CA . THR A 1 356 ? 31.496 5.749 -35.221 1.00 95.31 356 THR A CA 1
ATOM 2668 C C . THR A 1 356 ? 32.235 6.859 -35.973 1.00 95.31 356 THR A C 1
ATOM 2670 O O . THR A 1 356 ? 33.126 6.574 -36.768 1.00 95.31 356 THR A O 1
ATOM 2673 N N . ASP A 1 357 ? 31.853 8.123 -35.762 1.00 93.44 357 ASP A N 1
ATOM 2674 C CA . ASP A 1 357 ? 32.543 9.281 -36.333 1.00 93.44 357 ASP A CA 1
ATOM 2675 C C . ASP A 1 357 ? 33.884 9.500 -35.624 1.00 93.44 357 ASP A C 1
ATOM 2677 O O . ASP A 1 357 ? 33.949 9.704 -34.410 1.00 93.44 357 ASP A O 1
ATOM 2681 N N . ARG A 1 358 ? 34.965 9.515 -36.407 1.00 89.75 358 ARG A N 1
ATOM 2682 C CA . ARG A 1 358 ? 36.328 9.720 -35.919 1.00 89.75 358 ARG A CA 1
ATOM 2683 C C . ARG A 1 358 ? 36.511 11.066 -35.210 1.00 89.75 358 ARG A C 1
ATOM 2685 O O . ARG A 1 358 ? 37.343 11.148 -34.313 1.00 89.75 358 ARG A O 1
ATOM 2692 N N . ALA A 1 359 ? 35.742 12.098 -35.566 1.00 90.88 359 ALA A N 1
ATOM 2693 C CA . ALA A 1 359 ? 35.795 13.409 -34.910 1.00 90.88 359 ALA A CA 1
ATOM 2694 C C . ALA A 1 359 ? 35.206 13.416 -33.483 1.00 90.88 359 ALA A C 1
ATOM 2696 O O . ALA A 1 359 ? 35.361 14.399 -32.753 1.00 90.88 359 ALA A O 1
ATOM 2697 N N . LEU A 1 360 ? 34.504 12.342 -33.108 1.00 92.12 360 LEU A N 1
ATOM 2698 C CA . LEU A 1 360 ? 33.856 12.145 -31.809 1.00 92.12 360 LEU A CA 1
ATOM 2699 C C . LEU A 1 360 ? 34.411 10.920 -31.063 1.00 92.12 360 LEU A C 1
ATOM 2701 O O . LEU A 1 360 ? 33.875 10.542 -30.022 1.00 92.12 360 LEU A O 1
ATOM 2705 N N . ALA A 1 361 ? 35.460 10.285 -31.593 1.00 86.06 361 ALA A N 1
ATOM 2706 C CA . ALA A 1 361 ? 36.049 9.072 -31.028 1.00 86.06 361 ALA A CA 1
ATOM 2707 C C . ALA A 1 361 ? 36.796 9.314 -29.701 1.00 86.06 361 ALA A C 1
ATOM 2709 O O . ALA A 1 361 ? 37.140 8.358 -29.015 1.00 86.06 361 ALA A O 1
ATOM 2710 N N . ASP A 1 362 ? 37.054 10.578 -29.353 1.00 88.56 362 ASP A N 1
ATOM 2711 C CA . ASP A 1 362 ? 37.674 11.018 -28.101 1.00 88.56 362 ASP A CA 1
ATOM 2712 C C . ASP A 1 362 ? 36.684 11.112 -26.927 1.00 88.56 362 ASP A C 1
ATOM 2714 O O . ASP A 1 362 ? 37.096 11.335 -25.789 1.00 88.56 362 ASP A O 1
ATOM 2718 N N . LEU A 1 363 ? 35.381 10.961 -27.183 1.00 93.88 363 LEU A N 1
ATOM 2719 C CA . LEU A 1 363 ? 34.367 10.979 -26.133 1.00 93.88 363 LEU A CA 1
ATOM 2720 C C . LEU A 1 363 ? 34.406 9.688 -25.310 1.00 93.88 363 LEU A C 1
ATOM 2722 O O . LEU A 1 363 ? 34.480 8.586 -25.857 1.00 93.88 363 LEU A O 1
ATOM 2726 N N . ALA A 1 364 ? 34.306 9.834 -23.986 1.00 93.56 364 ALA A N 1
ATOM 2727 C CA . ALA A 1 364 ? 34.131 8.703 -23.082 1.00 93.56 364 ALA A CA 1
ATOM 2728 C C . ALA A 1 364 ? 32.881 7.868 -23.455 1.00 93.56 364 ALA A C 1
ATOM 2730 O O . ALA A 1 364 ? 31.930 8.423 -24.015 1.00 93.56 364 ALA A O 1
ATOM 2731 N N . PRO A 1 365 ? 32.852 6.556 -23.139 1.00 95.31 365 PRO A N 1
ATOM 2732 C CA . PRO A 1 365 ? 31.682 5.715 -23.376 1.00 95.31 365 PRO A CA 1
ATOM 2733 C C . PRO A 1 365 ? 30.410 6.278 -22.734 1.00 95.31 365 PRO A C 1
ATOM 2735 O O . PRO A 1 365 ? 30.434 6.822 -21.630 1.00 95.31 365 PRO A O 1
ATOM 2738 N N . MET A 1 366 ? 29.296 6.121 -23.440 1.00 97.00 366 MET A N 1
ATOM 2739 C CA . MET A 1 366 ? 27.989 6.680 -23.085 1.00 97.00 366 MET A CA 1
ATOM 2740 C C . MET A 1 366 ? 26.944 5.573 -22.955 1.00 97.00 366 MET A C 1
ATOM 2742 O O . MET A 1 366 ? 27.224 4.403 -23.224 1.00 97.00 366 MET A O 1
ATOM 2746 N N . ILE A 1 367 ? 25.720 5.947 -22.592 1.00 97.69 367 ILE A N 1
ATOM 2747 C CA . ILE A 1 367 ? 24.549 5.071 -22.619 1.00 97.69 367 ILE A CA 1
ATOM 2748 C C . ILE A 1 367 ? 23.545 5.537 -23.678 1.00 97.69 367 ILE A C 1
ATOM 2750 O O . ILE A 1 367 ? 23.312 6.730 -23.867 1.00 97.69 367 ILE A O 1
ATOM 2754 N N . TRP A 1 368 ? 22.949 4.590 -24.395 1.00 96.88 368 TRP A N 1
ATOM 2755 C CA . TRP A 1 368 ? 21.882 4.841 -25.358 1.00 96.88 368 TRP A CA 1
ATOM 2756 C C . TRP A 1 368 ? 20.541 4.353 -24.796 1.00 96.88 368 TRP A C 1
ATOM 2758 O O . TRP A 1 368 ? 20.336 3.140 -24.688 1.00 96.88 368 TRP A O 1
ATOM 2768 N N . PRO A 1 369 ? 19.607 5.253 -24.442 1.00 95.12 369 PRO A N 1
ATOM 2769 C CA . PRO A 1 369 ? 18.241 4.865 -24.108 1.00 95.12 369 PRO A CA 1
ATOM 2770 C C . PRO A 1 369 ? 17.533 4.377 -25.378 1.00 95.12 369 PRO A C 1
ATOM 2772 O O . PRO A 1 369 ? 17.171 5.180 -26.232 1.00 95.12 369 PRO A O 1
ATOM 2775 N N . GLN A 1 370 ? 17.345 3.064 -25.515 1.00 94.75 370 GLN A N 1
ATOM 2776 C CA . GLN A 1 370 ? 16.788 2.460 -26.727 1.00 94.75 370 GLN A CA 1
ATOM 2777 C C . GLN A 1 370 ? 15.274 2.656 -26.824 1.00 94.75 370 GLN A C 1
ATOM 2779 O O . GLN A 1 370 ? 14.739 2.965 -27.890 1.00 94.75 370 GLN A O 1
ATOM 2784 N N . ARG A 1 371 ? 14.562 2.437 -25.717 1.00 94.44 371 ARG A N 1
ATOM 2785 C CA . ARG A 1 371 ? 13.101 2.543 -25.663 1.00 94.44 371 ARG A CA 1
ATOM 2786 C C . ARG A 1 371 ? 12.648 2.802 -24.241 1.00 94.44 371 ARG A C 1
ATOM 2788 O O . ARG A 1 371 ? 13.152 2.179 -23.309 1.00 94.44 371 ARG A O 1
ATOM 2795 N N . LEU A 1 372 ? 11.682 3.705 -24.109 1.00 94.25 372 LEU A N 1
ATOM 2796 C CA . LEU A 1 372 ? 10.987 3.962 -22.859 1.00 94.25 372 LEU A CA 1
ATOM 2797 C C . LEU A 1 372 ? 9.486 3.753 -23.085 1.00 94.25 372 LEU A C 1
ATOM 2799 O O . LEU A 1 372 ? 8.922 4.367 -23.995 1.00 94.25 372 LEU A O 1
ATOM 2803 N N . TYR A 1 373 ? 8.850 2.901 -22.286 1.00 94.12 373 TYR A N 1
ATOM 2804 C CA . TYR A 1 373 ? 7.395 2.724 -22.286 1.00 94.12 373 TYR A CA 1
ATOM 2805 C C . TYR A 1 373 ? 6.792 3.388 -21.063 1.00 94.12 373 TYR A C 1
ATOM 2807 O O . TYR A 1 373 ? 7.327 3.222 -19.973 1.00 94.12 373 TYR A O 1
ATOM 2815 N N . LEU A 1 374 ? 5.698 4.125 -21.248 1.00 92.06 374 LEU A N 1
ATOM 2816 C CA . LEU A 1 374 ? 5.037 4.874 -20.183 1.00 92.06 374 LEU A CA 1
ATOM 2817 C C . LEU A 1 374 ? 3.528 4.655 -20.214 1.00 92.06 374 LEU A C 1
ATOM 2819 O O . LEU A 1 374 ? 2.972 4.479 -21.296 1.00 92.06 374 LEU A O 1
ATOM 2823 N N . ASP A 1 375 ? 2.876 4.752 -19.057 1.00 84.12 375 ASP A N 1
ATOM 2824 C CA . ASP A 1 375 ? 1.411 4.728 -18.904 1.00 84.12 375 ASP A CA 1
ATOM 2825 C C . ASP A 1 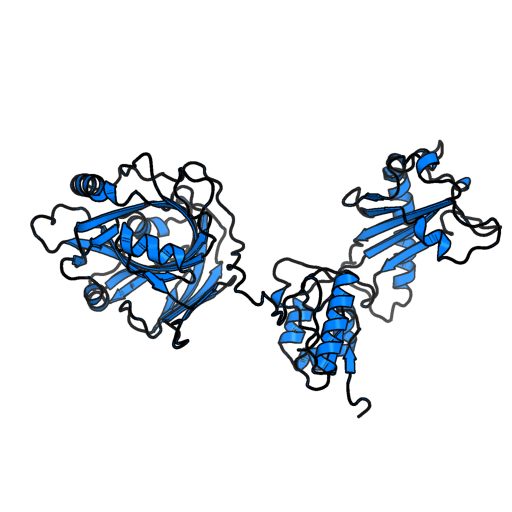375 ? 0.772 6.137 -18.886 1.00 84.12 375 ASP A C 1
ATOM 2827 O O . ASP A 1 375 ? -0.437 6.285 -18.710 1.00 84.12 375 ASP A O 1
ATOM 2831 N N . SER A 1 376 ? 1.575 7.191 -19.084 1.00 81.75 376 SER A N 1
ATOM 2832 C CA . SER A 1 376 ? 1.158 8.591 -18.950 1.00 81.75 376 SER A CA 1
ATOM 2833 C C . SER A 1 376 ? 1.606 9.462 -20.128 1.00 81.75 376 SER A C 1
ATOM 2835 O O . SER A 1 376 ? 2.744 9.387 -20.597 1.00 81.75 376 SER A O 1
ATOM 2837 N N . ALA A 1 377 ? 0.703 10.322 -20.620 1.00 72.25 377 ALA A N 1
ATOM 2838 C CA . ALA A 1 377 ? 0.904 11.136 -21.828 1.00 72.25 377 ALA A CA 1
ATOM 2839 C C . ALA A 1 377 ? 1.735 12.426 -21.635 1.00 72.25 377 ALA A C 1
ATOM 2841 O O . ALA A 1 377 ? 2.567 12.718 -22.501 1.00 72.25 377 ALA A O 1
ATOM 2842 N N . PRO A 1 378 ? 1.585 13.210 -20.545 1.00 66.94 378 PRO A N 1
ATOM 2843 C CA . PRO A 1 378 ? 2.349 14.449 -20.351 1.00 66.94 378 PRO A CA 1
ATOM 2844 C C . PRO A 1 378 ? 3.886 14.285 -20.406 1.00 66.94 378 PRO A C 1
ATOM 2846 O O . PRO A 1 378 ? 4.544 15.103 -21.058 1.00 66.94 378 PRO A O 1
ATOM 2849 N N . PRO A 1 379 ? 4.494 13.224 -19.832 1.00 56.78 379 PRO A N 1
ATOM 2850 C CA . PRO A 1 379 ? 5.937 12.982 -19.943 1.00 56.78 379 PRO A CA 1
ATOM 2851 C C . PRO A 1 379 ? 6.431 12.670 -21.366 1.00 56.78 379 PRO A C 1
ATOM 2853 O O . PRO A 1 379 ? 7.621 12.844 -21.650 1.00 56.78 379 PRO A O 1
ATOM 2856 N N . ILE A 1 380 ? 5.551 12.214 -22.267 1.00 58.47 380 ILE A N 1
ATOM 2857 C CA . ILE A 1 380 ? 5.897 11.911 -23.666 1.00 58.47 380 ILE A CA 1
ATOM 2858 C C . ILE A 1 380 ? 6.114 13.214 -24.440 1.00 58.47 380 ILE A C 1
ATOM 2860 O O . ILE A 1 380 ? 7.109 13.345 -25.154 1.00 58.47 380 ILE A O 1
ATOM 2864 N N . ALA A 1 381 ? 5.246 14.211 -24.243 1.00 55.03 381 ALA A N 1
ATOM 2865 C CA . ALA A 1 381 ? 5.367 15.508 -24.905 1.00 55.03 381 ALA A CA 1
ATOM 2866 C C . ALA A 1 381 ? 6.661 16.247 -24.506 1.00 55.03 381 ALA A C 1
ATOM 2868 O O . ALA A 1 381 ? 7.356 16.779 -25.369 1.00 55.03 381 ALA A O 1
ATOM 2869 N N . LEU A 1 382 ? 7.041 16.225 -23.224 1.00 58.31 382 LEU A N 1
ATOM 2870 C CA . LEU A 1 382 ? 8.260 16.896 -22.751 1.00 58.31 382 LEU A CA 1
ATOM 2871 C C . LEU A 1 382 ? 9.548 16.142 -23.150 1.00 58.31 382 LEU A C 1
ATOM 2873 O O . LEU A 1 382 ? 10.538 16.761 -23.539 1.00 58.31 382 LEU A O 1
ATOM 2877 N N . GLY A 1 383 ? 9.539 14.803 -23.098 1.00 54.16 383 GLY A N 1
ATOM 2878 C CA . GLY A 1 383 ? 10.711 13.972 -23.405 1.00 54.16 383 GLY A CA 1
ATOM 2879 C C . GLY A 1 383 ? 11.071 13.903 -24.893 1.00 54.16 383 GLY A C 1
ATOM 2880 O O . GLY A 1 383 ? 12.255 13.918 -25.238 1.00 54.16 383 GLY A O 1
ATOM 2881 N N . VAL A 1 384 ? 10.066 13.866 -25.776 1.00 55.16 384 VAL A N 1
ATOM 2882 C CA . VAL A 1 384 ? 10.269 13.753 -27.232 1.00 55.16 384 VAL A CA 1
ATOM 2883 C C . VAL A 1 384 ? 10.713 15.084 -27.849 1.00 55.16 384 VAL A C 1
ATOM 2885 O O . VAL A 1 384 ? 11.581 15.078 -28.719 1.00 55.16 384 VAL A O 1
ATOM 2888 N N . TYR A 1 385 ? 10.178 16.220 -27.384 1.00 49.53 385 TYR A N 1
ATOM 2889 C CA . TYR A 1 385 ? 10.520 17.543 -27.929 1.00 49.53 385 TYR A CA 1
ATOM 2890 C C . TYR A 1 385 ? 11.730 18.212 -27.252 1.00 49.53 385 TYR A C 1
ATOM 2892 O O . TYR A 1 385 ? 12.350 19.073 -27.870 1.00 49.53 385 TYR A O 1
ATOM 2900 N N . GLY A 1 386 ? 12.084 17.827 -26.018 1.00 61.00 386 GLY A N 1
ATOM 2901 C CA . GLY A 1 386 ? 13.235 18.387 -25.297 1.00 61.00 386 GLY A CA 1
ATOM 2902 C C . GLY A 1 386 ? 14.519 17.555 -25.394 1.00 61.00 386 GLY A C 1
ATOM 2903 O O . GLY A 1 386 ? 15.579 18.094 -25.694 1.00 61.00 386 GLY A O 1
ATOM 2904 N N . PHE A 1 387 ? 14.435 16.242 -25.147 1.00 64.50 387 PHE A N 1
ATOM 2905 C CA . PHE A 1 387 ? 15.603 15.375 -24.900 1.00 64.50 387 PHE A CA 1
ATOM 2906 C C . PHE A 1 387 ? 15.859 14.316 -25.987 1.00 64.50 387 PHE A C 1
ATOM 2908 O O . PHE A 1 387 ? 16.866 13.607 -25.947 1.00 64.50 387 PHE A O 1
ATOM 2915 N N . GLY A 1 388 ? 14.948 14.174 -26.956 1.00 74.31 388 GLY A N 1
ATOM 2916 C CA . GLY A 1 388 ? 15.045 13.159 -28.011 1.00 74.31 388 GLY A CA 1
ATOM 2917 C C . GLY A 1 388 ? 14.894 11.717 -27.507 1.00 74.31 388 GLY A C 1
ATOM 2918 O O . GLY A 1 388 ? 15.361 10.791 -28.168 1.00 74.31 388 GLY A O 1
ATOM 2919 N N . LEU A 1 389 ? 14.271 11.511 -26.339 1.00 83.06 389 LEU A N 1
ATOM 2920 C CA . LEU A 1 389 ? 14.090 10.179 -25.758 1.00 83.06 389 LEU A CA 1
ATOM 2921 C C . LEU A 1 389 ? 13.014 9.386 -26.524 1.00 83.06 389 LEU A C 1
ATOM 2923 O O . LEU A 1 389 ? 11.928 9.923 -26.768 1.00 83.06 389 LEU A O 1
ATOM 2927 N N . PRO A 1 390 ? 13.256 8.105 -26.865 1.00 87.00 390 PRO A N 1
ATOM 2928 C CA . PRO A 1 390 ? 12.322 7.280 -27.634 1.00 87.00 390 PRO A CA 1
ATOM 2929 C C . PRO A 1 390 ? 11.157 6.753 -26.773 1.00 87.00 390 PRO A C 1
ATOM 2931 O O . PRO A 1 390 ? 11.029 5.547 -26.550 1.00 87.00 390 PRO A O 1
ATOM 2934 N N . LYS A 1 391 ? 10.295 7.662 -26.301 1.00 89.62 391 LYS A N 1
ATOM 2935 C CA . LYS A 1 391 ? 9.125 7.375 -25.454 1.00 89.62 391 LYS A CA 1
ATOM 2936 C C . LYS A 1 391 ? 7.924 6.866 -26.264 1.00 89.62 391 LYS A C 1
ATOM 2938 O O . LYS A 1 391 ? 7.615 7.419 -27.319 1.00 89.62 391 LYS A O 1
ATOM 2943 N N . LYS A 1 392 ? 7.226 5.840 -25.764 1.00 90.12 392 LYS A N 1
ATOM 2944 C CA . LYS A 1 392 ? 6.004 5.268 -26.359 1.00 90.12 392 LYS A CA 1
ATOM 2945 C C . LYS A 1 392 ? 4.984 4.914 -25.271 1.00 90.12 392 LYS A C 1
ATOM 2947 O O . LYS A 1 392 ? 5.363 4.499 -24.183 1.00 90.12 392 LYS A O 1
ATOM 2952 N N . MET A 1 393 ? 3.697 5.066 -25.575 1.00 89.69 393 MET A N 1
ATOM 2953 C CA . MET A 1 393 ? 2.620 4.681 -24.659 1.00 89.69 393 MET A CA 1
ATOM 2954 C C . MET A 1 393 ? 2.481 3.156 -24.570 1.00 89.69 393 MET A C 1
ATOM 2956 O O . MET A 1 393 ? 2.471 2.479 -25.602 1.00 89.69 393 MET A O 1
ATOM 2960 N N . ALA A 1 394 ? 2.306 2.630 -23.363 1.00 88.88 394 ALA A N 1
ATOM 2961 C CA . ALA A 1 394 ? 2.036 1.224 -23.081 1.00 88.88 394 ALA A CA 1
ATOM 2962 C C . ALA A 1 394 ? 1.021 1.092 -21.940 1.00 88.88 394 ALA A C 1
ATOM 2964 O O . ALA A 1 394 ? 0.860 2.005 -21.136 1.00 88.88 394 ALA A O 1
ATOM 2965 N N . ALA A 1 395 ? 0.353 -0.057 -21.864 1.00 87.00 395 ALA A N 1
ATOM 2966 C CA . ALA A 1 395 ? -0.376 -0.441 -20.662 1.00 87.00 395 ALA A CA 1
ATOM 2967 C C . ALA A 1 395 ? 0.616 -1.113 -19.709 1.00 87.00 395 ALA A C 1
ATOM 2969 O O . ALA A 1 395 ? 1.255 -2.097 -20.089 1.00 87.00 395 ALA A O 1
ATOM 2970 N N . ILE A 1 396 ? 0.779 -0.566 -18.506 1.00 89.31 396 ILE A N 1
ATOM 2971 C CA . ILE A 1 396 ? 1.760 -1.052 -17.535 1.00 89.31 396 ILE A CA 1
ATOM 2972 C C . ILE A 1 396 ? 1.053 -1.390 -16.223 1.00 89.31 396 ILE A C 1
ATOM 2974 O O . ILE A 1 396 ? 0.251 -0.597 -15.736 1.00 89.31 396 ILE A O 1
ATOM 2978 N N . THR A 1 397 ? 1.357 -2.557 -15.659 1.00 82.31 397 THR A N 1
ATOM 2979 C CA . THR A 1 397 ? 0.957 -2.952 -14.302 1.00 82.31 397 THR A CA 1
ATOM 2980 C C . THR A 1 397 ? 2.201 -3.175 -13.451 1.00 82.31 397 THR A C 1
ATOM 2982 O O . THR A 1 397 ? 3.203 -3.697 -13.942 1.00 82.31 397 THR A O 1
ATOM 2985 N N . PHE A 1 398 ? 2.149 -2.766 -12.186 1.00 83.50 398 PHE A N 1
ATOM 2986 C CA . PHE A 1 398 ? 3.239 -2.917 -11.225 1.00 83.50 398 PHE A CA 1
ATOM 2987 C C . PHE A 1 398 ? 2.642 -3.274 -9.861 1.00 83.50 398 PHE A C 1
ATOM 2989 O O . PHE A 1 398 ? 1.871 -2.498 -9.302 1.00 83.50 398 PHE A O 1
ATOM 2996 N N . ASP A 1 399 ? 3.020 -4.443 -9.359 1.00 77.00 399 ASP A N 1
ATOM 2997 C CA . ASP A 1 399 ? 2.607 -5.031 -8.088 1.00 77.00 399 ASP A CA 1
ATOM 2998 C C . ASP A 1 399 ? 3.838 -5.301 -7.194 1.00 77.00 399 ASP A C 1
ATOM 3000 O O . ASP A 1 399 ? 4.988 -5.049 -7.573 1.00 77.00 399 ASP A O 1
ATOM 3004 N N . ASP A 1 400 ? 3.625 -5.837 -5.990 1.00 72.12 400 ASP A N 1
ATOM 3005 C CA . ASP A 1 400 ? 4.706 -6.080 -5.019 1.00 72.12 400 ASP A CA 1
ATOM 3006 C C . ASP A 1 400 ? 5.764 -7.091 -5.502 1.00 72.12 400 ASP A C 1
ATOM 3008 O O . ASP A 1 400 ? 6.914 -7.038 -5.061 1.00 72.12 400 ASP A O 1
ATOM 3012 N N . ASP A 1 401 ? 5.400 -7.987 -6.419 1.00 77.69 401 ASP A N 1
ATOM 3013 C CA . ASP A 1 401 ? 6.245 -9.065 -6.937 1.00 77.69 401 ASP A CA 1
ATOM 3014 C C . ASP A 1 401 ? 6.258 -9.158 -8.472 1.00 77.69 401 ASP A C 1
ATOM 3016 O O . ASP A 1 401 ? 6.907 -10.051 -9.024 1.00 77.69 401 ASP A O 1
ATOM 3020 N N . SER A 1 402 ? 5.578 -8.247 -9.180 1.00 83.12 402 SER A N 1
ATOM 3021 C CA . SER A 1 402 ? 5.506 -8.287 -10.640 1.00 83.12 402 SER A CA 1
ATOM 3022 C C . SER A 1 402 ? 5.451 -6.913 -11.315 1.00 83.12 402 SER A C 1
ATOM 3024 O O . SER A 1 402 ? 4.945 -5.940 -10.765 1.00 83.12 402 SER A O 1
ATOM 3026 N N . TYR A 1 403 ? 5.969 -6.830 -12.541 1.00 91.44 403 TYR A N 1
ATOM 3027 C CA . TYR A 1 403 ? 5.869 -5.661 -13.414 1.00 91.44 403 TYR A CA 1
ATOM 3028 C C . TYR A 1 403 ? 5.628 -6.122 -14.849 1.00 91.44 403 TYR A C 1
ATOM 3030 O O . TYR A 1 403 ? 6.429 -6.885 -15.392 1.00 91.44 403 TYR A O 1
ATOM 3038 N N . VAL A 1 404 ? 4.558 -5.664 -15.497 1.00 89.50 404 VAL A N 1
ATOM 3039 C CA . VAL A 1 404 ? 4.173 -6.124 -16.839 1.00 89.50 404 VAL A CA 1
ATOM 3040 C C . VAL A 1 404 ? 3.917 -4.941 -17.758 1.00 89.50 404 VAL A C 1
ATOM 3042 O O . VAL A 1 404 ? 3.128 -4.057 -17.447 1.00 89.50 404 VAL A O 1
ATOM 3045 N N . VAL A 1 405 ? 4.552 -4.956 -18.928 1.00 91.81 405 VAL A N 1
ATOM 3046 C CA . VAL A 1 405 ? 4.379 -3.970 -19.997 1.00 91.81 405 VAL A CA 1
ATOM 3047 C C . VAL A 1 405 ? 3.680 -4.632 -21.176 1.00 91.81 405 VAL A C 1
ATOM 3049 O O . VAL A 1 405 ? 4.149 -5.638 -21.718 1.00 91.81 405 VAL A O 1
ATOM 3052 N N . ARG A 1 406 ? 2.572 -4.039 -21.612 1.00 90.75 406 ARG A N 1
ATOM 3053 C CA . ARG A 1 406 ? 1.774 -4.482 -22.756 1.00 90.75 406 ARG A CA 1
ATOM 3054 C C . ARG A 1 406 ? 1.625 -3.367 -23.774 1.00 90.75 406 ARG A C 1
ATOM 3056 O O . ARG A 1 406 ? 1.547 -2.186 -23.436 1.00 90.75 406 ARG A O 1
ATOM 3063 N N . ASP A 1 407 ? 1.548 -3.749 -25.038 1.00 86.75 407 ASP A N 1
ATOM 3064 C CA . ASP A 1 407 ? 1.178 -2.823 -26.095 1.00 86.75 407 ASP A CA 1
ATOM 3065 C C . ASP A 1 407 ? -0.245 -2.306 -25.839 1.00 86.75 407 ASP A C 1
ATOM 3067 O O . ASP A 1 407 ? -1.177 -3.081 -25.625 1.00 86.75 407 ASP A O 1
ATOM 3071 N N . SER A 1 408 ? -0.406 -0.983 -25.828 1.00 82.94 408 SER A N 1
ATOM 3072 C CA . SER A 1 408 ? -1.659 -0.325 -25.436 1.00 82.94 408 SER A CA 1
ATOM 3073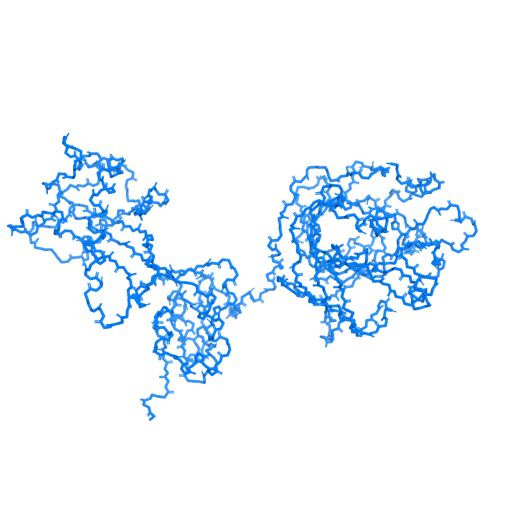 C C . SER A 1 408 ? -2.800 -0.517 -26.440 1.00 82.94 408 SER A C 1
ATOM 3075 O O . SER A 1 408 ? -3.952 -0.266 -26.097 1.00 82.94 408 SER A O 1
ATOM 3077 N N . VAL A 1 409 ? -2.499 -0.961 -27.665 1.00 80.50 409 VAL A N 1
ATOM 3078 C CA . VAL A 1 409 ? -3.492 -1.168 -28.727 1.00 80.50 409 VAL A CA 1
ATOM 3079 C C . VAL A 1 409 ? -3.861 -2.642 -28.842 1.00 80.50 409 VAL A C 1
ATOM 3081 O O . VAL A 1 409 ? -5.034 -2.988 -28.933 1.00 80.50 409 VAL A O 1
ATOM 3084 N N . THR A 1 410 ? -2.861 -3.518 -28.851 1.00 81.94 410 THR A N 1
ATOM 3085 C CA . THR A 1 410 ? -3.048 -4.954 -29.104 1.00 81.94 410 THR A CA 1
ATOM 3086 C C . THR A 1 410 ? -3.180 -5.785 -27.829 1.00 81.94 410 THR A C 1
ATOM 3088 O O . THR A 1 410 ? -3.605 -6.935 -27.900 1.00 81.94 410 THR A O 1
ATOM 3091 N N . GLY A 1 411 ? -2.782 -5.250 -26.669 1.00 82.12 411 GLY A N 1
ATOM 3092 C CA . GLY A 1 411 ? -2.708 -5.990 -25.404 1.00 82.12 411 GLY A CA 1
ATOM 3093 C C . GLY A 1 411 ? -1.585 -7.035 -25.350 1.00 82.12 411 GLY A C 1
ATOM 3094 O O . GLY A 1 411 ? -1.415 -7.713 -24.329 1.00 82.12 411 GLY A O 1
ATOM 3095 N N . ALA A 1 412 ? -0.804 -7.165 -26.429 1.00 83.56 412 ALA A N 1
ATOM 3096 C CA . ALA A 1 412 ? 0.305 -8.100 -26.514 1.00 83.56 412 ALA A CA 1
ATOM 3097 C C . ALA A 1 412 ? 1.363 -7.760 -25.464 1.00 83.56 412 ALA A C 1
ATOM 3099 O O . ALA A 1 412 ? 1.706 -6.596 -25.253 1.00 83.56 412 ALA A O 1
ATOM 3100 N N . GLU A 1 413 ? 1.883 -8.783 -24.796 1.00 87.56 413 GLU A N 1
ATOM 3101 C CA . GLU A 1 413 ? 2.925 -8.576 -23.804 1.00 87.56 413 GLU A CA 1
ATOM 3102 C C . GLU A 1 413 ? 4.265 -8.272 -24.471 1.00 87.56 413 GLU A C 1
ATOM 3104 O O . GLU A 1 413 ? 4.749 -9.032 -25.314 1.00 87.56 413 GLU A O 1
ATOM 3109 N N . ILE A 1 414 ? 4.858 -7.158 -24.055 1.00 92.81 414 ILE A N 1
ATOM 3110 C CA . ILE A 1 414 ? 6.143 -6.680 -24.548 1.00 92.81 414 ILE A CA 1
ATOM 3111 C C . ILE A 1 414 ? 7.260 -7.214 -23.654 1.00 92.81 414 ILE A C 1
ATOM 3113 O O . ILE A 1 414 ? 8.235 -7.785 -24.143 1.00 92.81 414 ILE A O 1
ATOM 3117 N N . ILE A 1 415 ? 7.124 -7.023 -22.341 1.00 95.62 415 ILE A N 1
ATOM 3118 C CA . ILE A 1 415 ? 8.064 -7.525 -21.342 1.00 95.62 415 ILE A CA 1
ATOM 3119 C C . ILE A 1 415 ? 7.370 -7.654 -19.984 1.00 95.62 415 ILE A C 1
ATOM 3121 O O . ILE A 1 415 ? 6.543 -6.817 -19.625 1.00 95.62 415 ILE A O 1
ATOM 3125 N N . ALA A 1 416 ? 7.721 -8.684 -19.225 1.00 90.12 416 ALA A N 1
ATOM 3126 C CA . ALA A 1 416 ? 7.275 -8.888 -17.855 1.00 90.12 416 ALA A CA 1
ATOM 3127 C C . ALA A 1 416 ? 8.458 -9.239 -16.948 1.00 90.12 416 ALA A C 1
ATOM 3129 O O . ALA A 1 416 ? 9.403 -9.895 -17.385 1.00 90.12 416 ALA A O 1
ATOM 3130 N N . ALA A 1 417 ? 8.391 -8.836 -15.686 1.00 89.81 417 ALA A N 1
ATOM 3131 C CA . ALA A 1 417 ? 9.322 -9.229 -14.642 1.00 89.81 417 ALA A CA 1
ATOM 3132 C C . ALA A 1 417 ? 8.537 -9.738 -13.430 1.00 89.81 417 ALA A C 1
ATOM 3134 O O . ALA A 1 417 ? 7.706 -9.005 -12.909 1.00 89.81 417 ALA A O 1
ATOM 3135 N N . GLY A 1 418 ? 8.806 -10.962 -12.981 1.00 85.44 418 GLY A N 1
ATOM 3136 C CA . GLY A 1 418 ? 8.434 -11.443 -11.648 1.00 85.44 418 GLY A CA 1
ATOM 3137 C C . GLY A 1 418 ? 9.653 -11.391 -10.730 1.00 85.44 418 GLY A C 1
ATOM 3138 O O . GLY A 1 418 ? 10.769 -11.623 -11.197 1.00 85.44 418 GLY A O 1
ATOM 3139 N N . TYR A 1 419 ? 9.500 -11.056 -9.451 1.00 88.69 419 TYR A N 1
ATOM 3140 C CA . TYR A 1 419 ? 10.641 -10.924 -8.544 1.00 88.69 419 TYR A CA 1
ATOM 3141 C C . TYR A 1 419 ? 10.305 -11.160 -7.073 1.00 88.69 419 TYR A C 1
ATOM 3143 O O . TYR A 1 419 ? 9.203 -10.921 -6.602 1.00 88.69 419 TYR A O 1
ATOM 3151 N N . SER A 1 420 ? 11.313 -11.599 -6.317 1.00 84.00 420 SER A N 1
ATOM 3152 C CA . SER A 1 420 ? 11.233 -11.777 -4.864 1.00 84.00 420 SER A CA 1
ATOM 3153 C C . SER A 1 420 ? 12.471 -11.208 -4.173 1.00 84.00 420 SER A C 1
ATOM 3155 O O . SER A 1 420 ? 13.594 -11.362 -4.663 1.00 84.00 420 SER A O 1
ATOM 3157 N N . ARG A 1 421 ? 12.282 -10.563 -3.016 1.00 87.25 421 ARG A N 1
ATOM 3158 C CA . ARG A 1 421 ? 13.386 -10.032 -2.199 1.00 87.25 421 ARG A CA 1
ATOM 3159 C C . ARG A 1 421 ? 14.209 -11.165 -1.588 1.00 87.25 421 ARG A C 1
ATOM 3161 O O . ARG A 1 421 ? 13.664 -12.119 -1.034 1.00 87.25 421 ARG A O 1
ATOM 3168 N N . ARG A 1 422 ? 15.536 -11.059 -1.691 1.00 88.81 422 ARG A N 1
ATOM 3169 C CA . ARG A 1 422 ? 16.517 -12.068 -1.242 1.00 88.81 422 ARG A CA 1
ATOM 3170 C C . ARG A 1 422 ? 17.658 -11.453 -0.426 1.00 88.81 422 ARG A C 1
ATOM 3172 O O . ARG A 1 422 ? 18.821 -11.819 -0.587 1.00 88.81 422 ARG A O 1
ATOM 3179 N N . GLY A 1 423 ? 17.337 -10.497 0.433 1.00 81.38 423 GLY A N 1
ATOM 3180 C CA . GLY A 1 423 ? 18.307 -9.855 1.313 1.00 81.38 423 GLY A CA 1
ATOM 3181 C C . GLY A 1 423 ? 17.731 -8.611 1.981 1.00 81.38 423 GLY A C 1
ATOM 3182 O O . GLY A 1 423 ? 16.635 -8.188 1.608 1.00 81.38 423 GLY A O 1
ATOM 3183 N N . PRO A 1 424 ? 18.449 -8.046 2.965 1.00 83.25 424 PRO A N 1
ATOM 3184 C CA . PRO A 1 424 ? 18.053 -6.795 3.594 1.00 83.25 424 PRO A CA 1
ATOM 3185 C C . PRO A 1 424 ? 18.166 -5.636 2.603 1.00 83.25 424 PRO A C 1
ATOM 3187 O O . PRO A 1 424 ? 18.945 -5.717 1.649 1.00 83.25 424 PRO A O 1
ATOM 3190 N N . ASP A 1 425 ? 17.426 -4.565 2.874 1.00 85.12 425 ASP A N 1
ATOM 3191 C CA . ASP A 1 425 ? 17.593 -3.271 2.218 1.00 85.12 425 ASP A CA 1
ATOM 3192 C C . ASP A 1 425 ? 18.878 -2.591 2.729 1.00 85.12 425 ASP A C 1
ATOM 3194 O O . ASP A 1 425 ? 19.201 -2.659 3.917 1.00 85.12 425 ASP A O 1
ATOM 3198 N N . GLY A 1 426 ? 19.601 -1.915 1.841 1.00 88.25 426 GLY A N 1
ATOM 3199 C CA . GLY A 1 426 ? 20.894 -1.294 2.128 1.00 88.25 426 GLY A CA 1
ATOM 3200 C C . GLY A 1 426 ? 21.239 -0.178 1.147 1.00 88.25 426 GLY A C 1
ATOM 3201 O O . GLY A 1 426 ? 20.426 0.211 0.307 1.00 88.25 426 GLY A O 1
ATOM 3202 N N . ARG A 1 427 ? 22.449 0.368 1.255 1.00 89.44 427 ARG A N 1
ATOM 3203 C CA . ARG A 1 427 ? 23.005 1.363 0.326 1.00 89.44 427 ARG A CA 1
ATOM 3204 C C . ARG A 1 427 ? 23.710 0.682 -0.839 1.00 89.44 427 ARG A C 1
ATOM 3206 O O . ARG A 1 427 ? 24.085 -0.483 -0.762 1.00 89.44 427 ARG A O 1
ATOM 3213 N N . SER A 1 428 ? 23.969 1.424 -1.914 1.00 88.94 428 SER A N 1
ATOM 3214 C CA . SER A 1 428 ? 24.679 0.882 -3.083 1.00 88.94 428 SER A CA 1
ATOM 3215 C C . SER A 1 428 ? 26.065 0.314 -2.755 1.00 88.94 428 SER A C 1
ATOM 3217 O O . SER A 1 428 ? 26.460 -0.699 -3.329 1.00 88.94 428 SER A O 1
ATOM 3219 N N . HIS A 1 429 ? 26.783 0.913 -1.799 1.00 89.31 429 HIS A N 1
ATOM 3220 C CA . HIS A 1 429 ? 28.095 0.436 -1.351 1.00 89.31 429 HIS A CA 1
ATOM 3221 C C . HIS A 1 429 ? 28.036 -0.844 -0.502 1.00 89.31 429 HIS A C 1
ATOM 3223 O O . HIS A 1 429 ? 29.056 -1.516 -0.361 1.00 89.31 429 HIS A O 1
ATOM 3229 N N . ASP A 1 430 ? 26.864 -1.213 0.025 1.00 91.12 430 ASP A N 1
ATOM 3230 C CA . ASP A 1 430 ? 26.677 -2.451 0.794 1.00 91.12 430 ASP A CA 1
ATOM 3231 C C . ASP A 1 430 ? 26.601 -3.692 -0.115 1.00 91.12 430 ASP A C 1
ATOM 3233 O O . ASP A 1 430 ? 26.670 -4.823 0.367 1.00 91.12 430 ASP A O 1
ATOM 3237 N N . TYR A 1 431 ? 26.507 -3.500 -1.438 1.00 93.31 431 TYR A N 1
ATOM 3238 C CA . TYR A 1 431 ? 26.446 -4.570 -2.436 1.00 93.31 431 TYR A CA 1
ATOM 3239 C C . TYR A 1 431 ? 27.657 -4.508 -3.385 1.00 93.31 431 TYR A C 1
ATOM 3241 O O . TYR A 1 431 ? 27.560 -3.931 -4.470 1.00 93.31 431 TYR A O 1
ATOM 3249 N N . PRO A 1 432 ? 28.800 -5.143 -3.049 1.00 92.69 432 PRO A N 1
ATOM 3250 C CA . PRO A 1 432 ? 30.037 -5.050 -3.836 1.00 92.69 432 PRO A CA 1
ATOM 3251 C C . PRO A 1 432 ? 29.887 -5.462 -5.305 1.00 92.69 432 PRO A C 1
ATOM 3253 O O . PRO A 1 432 ? 30.538 -4.901 -6.184 1.00 92.69 432 PRO A O 1
ATOM 3256 N N . HIS A 1 433 ? 28.996 -6.412 -5.593 1.00 94.88 433 HIS A N 1
ATOM 3257 C CA . HIS A 1 433 ? 28.691 -6.845 -6.957 1.00 94.88 433 HIS A CA 1
ATOM 3258 C C . HIS A 1 433 ? 28.086 -5.735 -7.827 1.00 94.88 433 HIS A C 1
ATOM 3260 O O . HIS A 1 433 ? 28.299 -5.736 -9.040 1.00 94.88 433 HIS A O 1
ATOM 3266 N N . PHE A 1 434 ? 27.405 -4.752 -7.230 1.00 96.00 434 PHE A N 1
ATOM 3267 C CA . PHE A 1 434 ? 26.865 -3.609 -7.961 1.00 96.00 434 PHE A CA 1
ATOM 3268 C C . PHE A 1 434 ? 27.958 -2.743 -8.581 1.00 96.00 434 PHE A C 1
ATOM 3270 O O . PHE A 1 434 ? 27.751 -2.187 -9.656 1.00 96.00 434 PHE A O 1
ATOM 3277 N N . ALA A 1 435 ? 29.142 -2.672 -7.963 1.00 93.81 435 ALA A N 1
ATOM 3278 C CA . ALA A 1 435 ? 30.247 -1.844 -8.442 1.00 93.81 435 ALA A CA 1
ATOM 3279 C C . ALA A 1 435 ? 30.658 -2.170 -9.890 1.00 93.81 435 ALA A C 1
ATOM 3281 O O . ALA A 1 435 ? 31.113 -1.287 -10.612 1.00 93.81 435 ALA A O 1
ATOM 3282 N N . ALA A 1 436 ? 30.455 -3.414 -10.339 1.00 94.12 436 ALA A N 1
ATOM 3283 C CA . ALA A 1 436 ? 30.752 -3.826 -11.708 1.00 94.12 436 ALA A CA 1
ATOM 3284 C C . ALA A 1 436 ? 29.780 -3.233 -12.745 1.00 94.12 436 ALA A C 1
ATOM 3286 O O . ALA A 1 436 ? 30.198 -2.903 -13.852 1.00 94.12 436 ALA A O 1
ATOM 3287 N N . VAL A 1 437 ? 28.495 -3.077 -12.403 1.00 95.25 437 VAL A N 1
ATOM 3288 C CA . VAL A 1 437 ? 27.461 -2.549 -13.316 1.00 95.25 437 VAL A CA 1
ATOM 3289 C C . VAL A 1 437 ? 27.146 -1.073 -13.089 1.00 95.25 437 VAL A C 1
ATOM 3291 O O . VAL A 1 437 ? 26.649 -0.422 -14.007 1.00 95.25 437 VAL A O 1
ATOM 3294 N N . ARG A 1 438 ? 27.484 -0.530 -11.912 1.00 95.00 438 ARG A N 1
ATOM 3295 C CA . ARG A 1 438 ? 27.270 0.866 -11.508 1.00 95.00 438 ARG A CA 1
ATOM 3296 C C . ARG A 1 438 ? 27.705 1.890 -12.565 1.00 95.00 438 ARG A C 1
ATOM 3298 O O . ARG A 1 438 ? 26.885 2.757 -12.856 1.00 95.00 438 ARG A O 1
ATOM 3305 N N . PRO A 1 439 ? 28.884 1.777 -13.220 1.00 94.06 439 PRO A N 1
ATOM 3306 C CA . PRO A 1 439 ? 29.283 2.748 -14.236 1.00 94.06 439 PRO A CA 1
ATOM 3307 C C . PRO A 1 439 ? 28.257 2.906 -15.363 1.00 94.06 439 PRO A C 1
ATOM 3309 O O . PRO A 1 439 ? 28.084 4.006 -15.869 1.00 94.06 439 PRO A O 1
ATOM 3312 N N . GLY A 1 440 ? 27.532 1.842 -15.729 1.00 94.94 440 GLY A N 1
ATOM 3313 C CA . GLY A 1 440 ? 26.480 1.913 -16.745 1.00 94.94 440 GLY A CA 1
ATOM 3314 C C . GLY A 1 440 ? 25.303 2.815 -16.353 1.00 94.94 440 GLY A C 1
ATOM 3315 O O . GLY A 1 440 ? 24.714 3.440 -17.228 1.00 94.94 440 GLY A O 1
ATOM 3316 N N . TYR A 1 441 ? 24.996 2.932 -15.058 1.00 94.12 441 TYR A N 1
ATOM 3317 C CA . TYR A 1 441 ? 23.926 3.788 -14.527 1.00 94.12 441 TYR A CA 1
ATOM 3318 C C . TYR A 1 441 ? 24.352 5.259 -14.362 1.00 94.12 441 TYR A C 1
ATOM 3320 O O . TYR A 1 441 ? 23.495 6.117 -14.180 1.00 94.12 441 TYR A O 1
ATOM 3328 N N . GLU A 1 442 ? 25.653 5.562 -14.430 1.00 92.38 442 GLU A N 1
ATOM 3329 C CA . GLU A 1 442 ? 26.216 6.912 -14.225 1.00 92.38 442 GLU A CA 1
ATOM 3330 C C . GLU A 1 442 ? 26.704 7.570 -15.532 1.00 92.38 442 GLU A C 1
ATOM 3332 O O . GLU A 1 442 ? 27.158 8.720 -15.538 1.00 92.38 442 GLU A O 1
ATOM 3337 N N . MET A 1 443 ? 26.618 6.847 -16.654 1.00 94.44 443 MET A N 1
ATOM 3338 C CA . MET A 1 443 ? 27.001 7.341 -17.977 1.00 94.44 443 MET A CA 1
ATOM 3339 C C . MET A 1 443 ? 26.097 8.474 -18.461 1.00 94.44 443 MET A C 1
ATOM 3341 O O . MET A 1 443 ? 24.882 8.465 -18.266 1.00 94.44 443 MET A O 1
ATOM 3345 N N . ALA A 1 444 ? 26.685 9.410 -19.210 1.00 95.12 444 ALA A N 1
ATOM 3346 C CA . ALA A 1 444 ? 25.896 10.356 -19.986 1.00 95.12 444 ALA A CA 1
ATOM 3347 C C . ALA A 1 444 ? 25.121 9.621 -21.089 1.00 95.12 444 ALA A C 1
ATOM 3349 O O . ALA A 1 444 ? 25.659 8.758 -21.787 1.00 95.12 444 ALA A O 1
ATOM 3350 N N . MET A 1 445 ? 23.862 10.002 -21.261 1.00 95.44 445 MET A N 1
ATOM 3351 C CA . MET A 1 445 ? 23.005 9.581 -22.355 1.00 95.44 445 MET A CA 1
ATOM 3352 C C . MET A 1 445 ? 23.381 10.316 -23.643 1.00 95.44 445 MET A C 1
ATOM 3354 O O . MET A 1 445 ? 23.587 11.531 -23.629 1.00 95.44 445 MET A O 1
ATOM 3358 N N . VAL A 1 446 ? 23.399 9.597 -24.765 1.00 95.19 446 VAL A N 1
ATOM 3359 C CA . VAL A 1 446 ? 23.562 10.167 -26.110 1.00 95.19 446 VAL A CA 1
ATOM 3360 C C . VAL A 1 446 ? 22.324 9.883 -26.944 1.00 95.19 446 VAL A C 1
ATOM 3362 O O . VAL A 1 446 ? 21.991 8.725 -27.131 1.00 95.19 446 VAL A O 1
ATOM 3365 N N . THR A 1 447 ? 21.637 10.901 -27.463 1.00 92.25 447 THR A N 1
ATOM 3366 C CA . THR A 1 447 ? 20.420 10.719 -28.275 1.00 92.25 447 THR A CA 1
ATOM 3367 C C . THR A 1 447 ? 20.512 11.466 -29.610 1.00 92.25 447 THR A C 1
ATOM 3369 O O . THR A 1 447 ? 21.055 12.571 -29.667 1.00 92.25 447 THR A O 1
ATOM 3372 N N . PRO A 1 448 ? 20.019 10.902 -30.730 1.00 87.62 448 PRO A N 1
ATOM 3373 C CA . PRO A 1 448 ? 19.917 11.639 -31.979 1.00 87.62 448 PRO A CA 1
ATOM 3374 C C . PRO A 1 448 ? 18.711 12.584 -31.927 1.00 87.62 448 PRO A C 1
ATOM 3376 O O . PRO A 1 448 ? 17.575 12.163 -31.715 1.00 87.62 448 PRO A O 1
ATOM 3379 N N . HIS A 1 449 ? 18.938 13.869 -32.180 1.00 80.19 449 HIS A N 1
ATOM 3380 C CA . HIS A 1 449 ? 17.901 14.891 -32.258 1.00 80.19 449 HIS A CA 1
ATOM 3381 C C . HIS A 1 449 ? 17.730 15.383 -33.697 1.00 80.19 449 HIS A C 1
ATOM 3383 O O . HIS A 1 449 ? 18.695 15.766 -34.360 1.00 80.19 449 HIS A O 1
ATOM 3389 N N . ARG A 1 450 ? 16.478 15.434 -34.175 1.00 71.19 450 ARG A N 1
ATOM 3390 C CA . ARG A 1 450 ? 16.149 15.733 -35.583 1.00 71.19 450 ARG A CA 1
ATOM 3391 C C . ARG A 1 450 ? 16.692 17.075 -36.089 1.00 71.19 450 ARG A C 1
ATOM 3393 O O . ARG A 1 450 ? 16.989 17.181 -37.271 1.00 71.19 450 ARG A O 1
ATOM 3400 N N . LEU A 1 451 ? 16.813 18.076 -35.214 1.00 73.06 451 LEU A N 1
ATOM 3401 C CA . LEU A 1 451 ? 17.257 19.431 -35.580 1.00 73.06 451 LEU A CA 1
ATOM 3402 C C . LEU A 1 451 ? 18.672 19.780 -35.105 1.00 73.06 451 LEU A C 1
ATOM 3404 O O . LEU A 1 451 ? 19.297 20.670 -35.665 1.00 73.06 451 LEU A O 1
ATOM 3408 N N . LEU A 1 452 ? 19.168 19.115 -34.058 1.00 73.06 452 LEU A N 1
ATOM 3409 C CA . LEU A 1 452 ? 20.374 19.542 -33.332 1.00 73.06 452 LEU A CA 1
ATOM 3410 C C . LEU A 1 452 ? 21.511 18.510 -33.409 1.00 73.06 452 LEU A C 1
ATOM 3412 O O . LEU A 1 452 ? 22.537 18.683 -32.758 1.00 73.06 452 LEU A O 1
ATOM 3416 N N . GLY A 1 453 ? 21.337 17.432 -34.181 1.00 85.81 453 GLY A N 1
ATOM 3417 C CA . GLY A 1 453 ? 22.295 16.330 -34.229 1.00 85.81 453 GLY A CA 1
ATOM 3418 C C . GLY A 1 453 ? 22.333 15.565 -32.905 1.00 85.81 453 GLY A C 1
ATOM 3419 O O . GLY A 1 453 ? 21.293 15.314 -32.305 1.00 85.81 453 GLY A O 1
ATOM 3420 N N . TRP A 1 454 ? 23.520 15.175 -32.445 1.00 91.19 454 TRP A N 1
ATOM 3421 C CA . TRP A 1 454 ? 23.680 14.445 -31.184 1.00 91.19 454 TRP A CA 1
ATOM 3422 C C . TRP A 1 454 ? 23.428 15.332 -29.960 1.00 91.19 454 TRP A C 1
ATOM 3424 O O . TRP A 1 454 ? 24.026 16.401 -29.826 1.00 91.19 454 TRP A O 1
ATOM 3434 N N . GLN A 1 455 ? 22.574 14.858 -29.057 1.00 91.75 455 GLN A N 1
ATOM 3435 C CA . GLN A 1 455 ? 22.296 15.449 -27.753 1.00 91.75 455 GLN A CA 1
ATOM 3436 C C . GLN A 1 455 ? 22.934 14.616 -26.645 1.00 91.75 455 GLN A C 1
ATOM 3438 O O . GLN A 1 455 ? 22.863 13.389 -26.679 1.00 91.75 455 GLN A O 1
ATOM 3443 N N . TYR A 1 456 ? 23.542 15.292 -25.671 1.00 92.62 456 TYR A N 1
ATOM 3444 C CA . TYR A 1 456 ? 24.216 14.672 -24.535 1.00 92.62 456 TYR A CA 1
ATOM 3445 C C . TYR A 1 456 ? 23.541 15.121 -23.246 1.00 92.62 456 TYR A C 1
ATOM 3447 O O . TYR A 1 456 ? 23.453 16.313 -22.950 1.00 92.62 456 TYR A O 1
ATOM 3455 N N . THR A 1 457 ? 23.028 14.166 -22.486 1.00 92.06 457 THR A N 1
ATOM 3456 C CA . THR A 1 457 ? 22.220 14.427 -21.289 1.00 92.06 457 THR A CA 1
ATOM 3457 C C . THR A 1 457 ? 22.666 13.518 -20.160 1.00 92.06 457 THR A C 1
ATOM 3459 O O . THR A 1 457 ? 23.298 12.496 -20.393 1.00 92.06 457 THR A O 1
ATOM 3462 N N . VAL A 1 458 ? 22.396 13.899 -18.922 1.00 91.25 458 VAL A N 1
ATOM 3463 C CA . VAL A 1 458 ? 22.786 13.131 -17.740 1.00 91.25 458 VAL A CA 1
ATOM 3464 C C . VAL A 1 458 ? 21.565 12.975 -16.867 1.00 91.25 458 VAL A C 1
ATOM 3466 O O . VAL A 1 458 ? 20.935 13.974 -16.525 1.00 91.25 458 VAL A O 1
ATOM 3469 N N . TYR A 1 459 ? 21.271 11.730 -16.504 1.00 91.50 459 TYR A N 1
ATOM 3470 C CA . TYR A 1 459 ? 20.338 11.395 -15.442 1.00 91.50 459 TYR A CA 1
ATOM 3471 C C . TYR A 1 459 ? 21.147 10.850 -14.263 1.00 91.50 459 TYR A C 1
ATOM 3473 O O . TYR A 1 459 ? 21.716 9.767 -14.353 1.00 91.50 459 TYR A O 1
ATOM 3481 N N . ASP A 1 460 ? 21.244 11.619 -13.184 1.00 90.12 460 ASP A N 1
ATOM 3482 C CA . ASP A 1 460 ? 21.925 11.216 -11.957 1.00 90.12 460 ASP A CA 1
ATOM 3483 C C . ASP A 1 460 ? 20.914 10.555 -11.013 1.00 90.12 460 ASP A C 1
ATOM 3485 O O . ASP A 1 460 ? 20.025 11.232 -10.491 1.00 90.12 460 ASP A O 1
ATOM 3489 N N . PHE A 1 461 ? 21.057 9.237 -10.828 1.00 89.38 461 PHE A N 1
ATOM 3490 C CA . PHE A 1 461 ? 20.285 8.412 -9.888 1.00 89.38 461 PHE A CA 1
ATOM 3491 C C . PHE A 1 461 ? 20.725 8.578 -8.422 1.00 89.38 461 PHE A C 1
ATOM 3493 O O . PHE A 1 461 ? 20.247 7.845 -7.555 1.00 89.38 461 PHE A O 1
ATOM 3500 N N . SER A 1 462 ? 21.671 9.474 -8.120 1.00 87.44 462 SER A N 1
ATOM 3501 C CA . SER A 1 462 ? 22.118 9.743 -6.748 1.00 87.44 462 SER A CA 1
ATOM 3502 C C . SER A 1 462 ? 22.536 8.462 -6.015 1.00 87.44 462 SER A C 1
ATOM 3504 O O . SER A 1 462 ? 22.144 8.240 -4.863 1.00 87.44 462 SER A O 1
ATOM 3506 N N . LEU A 1 463 ? 23.257 7.571 -6.710 1.00 90.00 463 LEU A N 1
ATOM 3507 C CA . LEU A 1 463 ? 23.425 6.174 -6.296 1.00 90.00 463 LEU A CA 1
ATOM 3508 C C . LEU A 1 463 ? 24.100 6.013 -4.928 1.00 90.00 463 LEU A C 1
ATOM 3510 O O . LEU A 1 463 ? 23.858 5.004 -4.269 1.00 90.00 463 LEU A O 1
ATOM 3514 N N . ASP A 1 464 ? 24.880 6.984 -4.446 1.00 86.25 464 ASP A N 1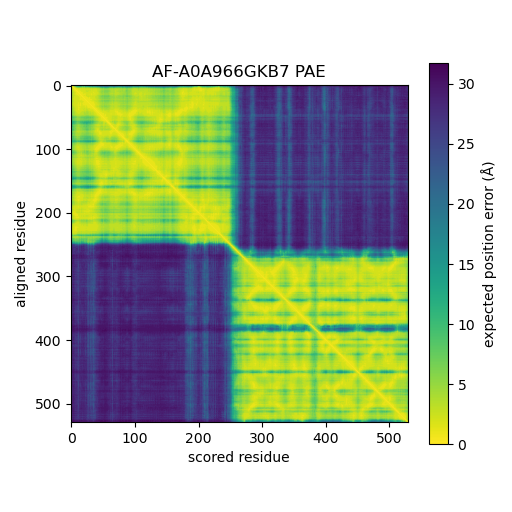
ATOM 3515 C CA . ASP A 1 464 ? 25.468 6.922 -3.096 1.00 86.25 464 ASP A CA 1
ATOM 3516 C C . ASP A 1 464 ? 24.414 7.085 -1.993 1.00 86.25 464 ASP A C 1
ATOM 3518 O O . ASP A 1 464 ? 24.558 6.552 -0.895 1.00 86.25 464 ASP A O 1
ATOM 3522 N N . SER A 1 465 ? 23.317 7.784 -2.289 1.00 83.50 465 SER A N 1
ATOM 3523 C CA . SER A 1 465 ? 22.147 7.910 -1.409 1.00 83.50 465 SER A CA 1
ATOM 3524 C C . SER A 1 465 ? 20.988 6.978 -1.767 1.00 83.50 465 SER A C 1
ATOM 3526 O O . SER A 1 465 ? 19.969 6.984 -1.071 1.00 83.50 465 SER A O 1
ATOM 3528 N N . ALA A 1 466 ? 21.118 6.166 -2.815 1.00 88.44 466 ALA A N 1
ATOM 3529 C CA . ALA A 1 466 ? 20.076 5.224 -3.192 1.00 88.44 466 ALA A CA 1
ATOM 3530 C C . ALA A 1 466 ? 19.929 4.109 -2.145 1.00 88.44 466 ALA A C 1
ATOM 3532 O O . ALA A 1 466 ? 20.895 3.697 -1.494 1.00 88.44 466 ALA A O 1
ATOM 3533 N N . HIS A 1 467 ? 18.699 3.628 -1.992 1.00 89.50 467 HIS A N 1
ATOM 3534 C CA . HIS A 1 467 ? 18.398 2.391 -1.284 1.00 89.50 467 HIS A CA 1
ATOM 3535 C C . HIS A 1 467 ? 18.235 1.268 -2.299 1.00 89.50 467 HIS A C 1
ATOM 3537 O O . HIS A 1 467 ? 17.612 1.447 -3.350 1.00 89.50 467 HIS A O 1
ATOM 3543 N N . MET A 1 468 ? 18.800 0.113 -1.979 1.00 92.50 468 MET A N 1
ATOM 3544 C CA . MET A 1 468 ? 18.799 -1.063 -2.829 1.00 92.50 468 MET A CA 1
ATOM 3545 C C . MET A 1 468 ? 18.419 -2.303 -2.030 1.00 92.50 468 MET A C 1
ATOM 3547 O O . MET A 1 468 ? 18.689 -2.372 -0.836 1.00 92.50 468 MET A O 1
ATOM 3551 N N . ALA A 1 469 ? 17.816 -3.283 -2.697 1.00 91.81 469 ALA A N 1
ATOM 3552 C CA . ALA A 1 469 ? 17.519 -4.591 -2.117 1.00 91.81 469 ALA A CA 1
ATOM 3553 C C . ALA A 1 469 ? 17.771 -5.696 -3.154 1.00 91.81 469 ALA A C 1
ATOM 3555 O O . ALA A 1 469 ? 17.313 -5.549 -4.287 1.00 91.81 469 ALA A O 1
ATOM 3556 N N . PRO A 1 470 ? 18.453 -6.809 -2.834 1.00 95.88 470 PRO A N 1
ATOM 3557 C CA . PRO A 1 470 ? 18.682 -7.881 -3.803 1.00 95.88 470 PRO A CA 1
ATOM 3558 C C . PRO A 1 470 ? 17.375 -8.582 -4.205 1.00 95.88 470 PRO A C 1
ATOM 3560 O O . PRO A 1 470 ? 16.587 -8.967 -3.338 1.00 95.88 470 PRO A O 1
ATOM 3563 N N . LEU A 1 471 ? 17.176 -8.811 -5.505 1.00 94.25 471 LEU A N 1
ATOM 3564 C CA . LEU A 1 471 ? 16.004 -9.494 -6.061 1.00 94.25 471 LEU A CA 1
ATOM 3565 C C . LEU A 1 471 ? 16.406 -10.728 -6.868 1.00 94.25 471 LEU A C 1
ATOM 3567 O O . LEU A 1 471 ? 17.164 -10.617 -7.826 1.00 94.25 471 LEU A O 1
ATOM 3571 N N . ALA A 1 472 ? 15.827 -11.886 -6.557 1.00 92.06 472 ALA A N 1
ATOM 3572 C CA . ALA A 1 472 ? 15.749 -12.953 -7.553 1.00 92.06 472 ALA A CA 1
ATOM 3573 C C . ALA A 1 472 ? 14.631 -12.593 -8.535 1.00 92.06 472 ALA A C 1
ATOM 3575 O O . ALA A 1 472 ? 13.520 -12.313 -8.080 1.00 92.06 472 ALA A O 1
ATOM 3576 N N . MET A 1 473 ? 14.914 -12.585 -9.839 1.00 95.94 473 MET A N 1
ATOM 3577 C CA . MET A 1 473 ? 13.956 -12.152 -10.861 1.00 95.94 473 MET A CA 1
ATOM 3578 C C . MET A 1 473 ? 13.789 -13.183 -11.977 1.00 95.94 473 MET A C 1
ATOM 3580 O O . MET A 1 473 ? 14.719 -13.908 -12.326 1.00 95.94 473 MET A O 1
ATOM 3584 N N . GLU A 1 474 ? 12.616 -13.177 -12.590 1.00 92.75 474 GLU A N 1
ATOM 3585 C CA . GLU A 1 474 ? 12.318 -13.825 -13.859 1.00 92.75 474 GLU A CA 1
ATOM 3586 C C . GLU A 1 474 ? 11.869 -12.753 -14.843 1.00 92.75 474 GLU A C 1
ATOM 3588 O O . GLU A 1 474 ? 10.818 -12.144 -14.663 1.00 92.75 474 GLU A O 1
ATOM 3593 N N . VAL A 1 475 ? 12.669 -12.497 -15.876 1.00 95.19 475 VAL A N 1
ATOM 3594 C CA . VAL A 1 475 ? 12.366 -11.496 -16.902 1.00 95.19 475 VAL A CA 1
ATOM 3595 C C . VAL A 1 475 ? 11.971 -12.206 -18.185 1.00 95.19 475 VAL A C 1
ATOM 3597 O O . VAL A 1 475 ? 12.773 -12.918 -18.786 1.00 95.19 475 VAL A O 1
ATOM 3600 N N . ARG A 1 476 ? 10.732 -12.002 -18.620 1.00 95.50 476 ARG A N 1
ATOM 3601 C CA . ARG A 1 476 ? 10.184 -12.562 -19.851 1.00 95.50 476 ARG A CA 1
ATOM 3602 C C . ARG A 1 476 ? 10.073 -11.472 -20.903 1.00 95.50 476 ARG A C 1
ATOM 3604 O O . ARG A 1 476 ? 9.289 -10.541 -20.759 1.00 95.50 476 ARG A O 1
ATOM 3611 N N . ILE A 1 477 ? 10.861 -11.596 -21.963 1.00 95.12 477 ILE A N 1
ATOM 3612 C CA . ILE A 1 477 ? 10.849 -10.695 -23.115 1.00 95.12 477 ILE A CA 1
ATOM 3613 C C . ILE A 1 477 ? 9.911 -11.291 -24.165 1.00 95.12 477 ILE A C 1
ATOM 3615 O O . ILE A 1 477 ? 10.137 -12.401 -24.650 1.00 95.12 477 ILE A O 1
ATOM 3619 N N . GLY A 1 478 ? 8.849 -10.557 -24.488 1.00 90.25 478 GLY A N 1
ATOM 3620 C CA . GLY A 1 478 ? 7.868 -10.908 -25.507 1.00 90.25 478 GLY A CA 1
ATOM 3621 C C . GLY A 1 478 ? 8.173 -10.267 -26.862 1.00 90.25 478 GLY A C 1
ATOM 3622 O O . GLY A 1 478 ? 9.323 -9.956 -27.196 1.00 90.25 478 GLY A O 1
ATOM 3623 N N . ALA A 1 479 ? 7.122 -10.054 -27.655 1.00 87.12 479 ALA A N 1
ATOM 3624 C CA . ALA A 1 479 ? 7.226 -9.332 -28.917 1.00 87.12 479 ALA A CA 1
ATOM 3625 C C . ALA A 1 479 ? 7.462 -7.845 -28.625 1.00 87.12 479 ALA A C 1
ATOM 3627 O O . ALA A 1 479 ? 6.603 -7.166 -28.067 1.00 87.12 479 ALA A O 1
ATOM 3628 N N . ASN A 1 480 ? 8.639 -7.341 -28.989 1.00 90.75 480 ASN A N 1
ATOM 3629 C CA . ASN A 1 480 ? 9.075 -6.004 -28.612 1.00 90.75 480 ASN A CA 1
ATOM 3630 C C . ASN A 1 480 ? 9.593 -5.201 -29.809 1.00 90.75 480 ASN A C 1
ATOM 3632 O O . ASN A 1 480 ? 10.110 -5.759 -30.774 1.00 90.75 480 ASN A O 1
ATOM 3636 N N . ASP A 1 481 ? 9.474 -3.874 -29.726 1.00 87.94 481 ASP A N 1
ATOM 3637 C CA . ASP A 1 481 ? 9.967 -2.944 -30.753 1.00 87.94 481 ASP A CA 1
ATOM 3638 C C . ASP A 1 481 ? 11.318 -2.296 -30.397 1.00 87.94 481 ASP A C 1
ATOM 3640 O O . ASP A 1 481 ? 11.753 -1.350 -31.062 1.00 87.94 481 ASP A O 1
ATOM 3644 N N . PHE A 1 482 ? 11.979 -2.795 -29.345 1.00 88.75 482 PHE A N 1
ATOM 3645 C CA . PHE A 1 482 ? 13.294 -2.325 -28.905 1.00 88.75 482 PHE A CA 1
ATOM 3646 C C . PHE A 1 482 ? 14.452 -3.243 -29.305 1.00 88.75 482 PHE A C 1
ATOM 3648 O O . PHE A 1 482 ? 15.592 -2.785 -29.268 1.00 88.75 482 PHE A O 1
ATOM 3655 N N . GLY A 1 483 ? 14.182 -4.464 -29.774 1.00 89.88 483 GLY A N 1
ATOM 3656 C CA . GLY A 1 483 ? 15.133 -5.300 -30.513 1.00 89.88 483 GLY A CA 1
ATOM 3657 C C . GLY A 1 483 ? 15.843 -6.388 -29.706 1.00 89.88 483 GLY A C 1
ATOM 3658 O O . GLY A 1 483 ? 16.768 -7.002 -30.234 1.00 89.88 483 GLY A O 1
ATOM 3659 N N . LEU A 1 484 ? 15.433 -6.661 -28.462 1.00 93.38 484 LEU A N 1
ATOM 3660 C CA . LEU A 1 484 ? 15.969 -7.814 -27.732 1.00 93.38 484 LEU A CA 1
ATOM 3661 C C . LEU A 1 484 ? 15.294 -9.115 -28.191 1.00 93.38 484 LEU A C 1
ATOM 3663 O O . LEU A 1 484 ? 14.092 -9.110 -28.477 1.00 93.38 484 LEU A O 1
ATOM 3667 N N . PRO A 1 485 ? 16.030 -10.240 -28.245 1.00 91.56 485 PRO A N 1
ATOM 3668 C CA . PRO A 1 485 ? 15.439 -11.539 -28.537 1.00 91.56 485 PRO A CA 1
ATOM 3669 C C . PRO A 1 485 ? 14.405 -11.914 -27.470 1.00 91.56 485 PRO A C 1
ATOM 3671 O O . PRO A 1 485 ? 14.620 -11.688 -26.279 1.00 91.56 485 PRO A O 1
ATOM 3674 N N . ALA A 1 486 ? 13.293 -12.504 -27.907 1.00 92.50 486 ALA A N 1
ATOM 3675 C CA . ALA A 1 486 ? 12.289 -13.041 -26.999 1.00 92.50 486 ALA A CA 1
ATOM 3676 C C . ALA A 1 486 ? 12.861 -14.222 -26.202 1.00 92.50 486 ALA A C 1
ATOM 3678 O O . ALA A 1 486 ? 13.646 -15.017 -26.725 1.00 92.50 486 ALA A O 1
ATOM 3679 N N . GLY A 1 487 ? 12.450 -14.352 -24.944 1.00 89.44 487 GLY A N 1
ATOM 3680 C CA . GLY A 1 487 ? 12.971 -15.388 -24.060 1.00 89.44 487 GLY A CA 1
ATOM 3681 C C . GLY A 1 487 ? 12.639 -15.159 -22.593 1.00 89.44 487 GLY A C 1
ATOM 3682 O O . GLY A 1 487 ? 12.165 -14.093 -22.202 1.00 89.44 487 GLY A O 1
ATOM 3683 N N . LEU A 1 488 ? 12.887 -16.189 -21.786 1.00 93.75 488 LEU A N 1
ATOM 3684 C CA . LEU A 1 488 ? 12.798 -16.137 -20.330 1.00 93.75 488 LEU A CA 1
ATOM 3685 C C . LEU A 1 488 ? 14.212 -16.104 -19.745 1.00 93.75 488 LEU A C 1
ATOM 3687 O O . LEU A 1 488 ? 15.045 -16.950 -20.069 1.00 93.75 488 LEU A O 1
ATOM 3691 N N . HIS A 1 489 ? 14.468 -15.134 -18.875 1.00 93.56 489 HIS A N 1
ATOM 3692 C CA . HIS A 1 489 ? 15.748 -14.925 -18.217 1.00 93.56 489 HIS A CA 1
ATOM 3693 C C . HIS A 1 489 ? 15.573 -15.070 -16.709 1.00 93.56 489 HIS A C 1
ATOM 3695 O O . HIS A 1 489 ? 14.874 -14.274 -16.084 1.00 93.56 489 HIS A O 1
ATOM 3701 N N . HIS A 1 490 ? 16.241 -16.058 -16.120 1.00 93.94 490 HIS A N 1
ATOM 3702 C CA . HIS A 1 490 ? 16.324 -16.193 -14.670 1.00 93.94 490 HIS A CA 1
ATOM 3703 C C . HIS A 1 490 ? 17.536 -15.415 -14.167 1.00 93.94 490 HIS A C 1
ATOM 3705 O O . HIS A 1 490 ? 18.665 -15.632 -14.610 1.00 93.94 490 HIS A O 1
ATOM 3711 N N . VAL A 1 491 ? 17.289 -14.497 -13.244 1.00 95.88 491 VAL A N 1
ATOM 3712 C CA . VAL A 1 491 ? 18.269 -13.540 -12.749 1.00 95.88 491 VAL A CA 1
ATOM 3713 C C . VAL A 1 491 ? 18.478 -13.807 -11.257 1.00 95.88 491 VAL A C 1
ATOM 3715 O O . VAL A 1 491 ? 17.525 -13.712 -10.477 1.00 95.88 491 VAL A O 1
ATOM 3718 N N . PRO A 1 492 ? 19.703 -14.149 -10.822 1.00 95.31 492 PRO A N 1
ATOM 3719 C CA . PRO A 1 492 ? 19.992 -14.300 -9.402 1.00 95.31 492 PRO A CA 1
ATOM 3720 C C . PRO A 1 492 ? 19.928 -12.937 -8.691 1.00 95.31 492 PRO A C 1
ATOM 3722 O O . PRO A 1 492 ? 20.027 -11.901 -9.342 1.00 95.31 492 PRO A O 1
ATOM 3725 N N . PRO A 1 493 ? 19.820 -12.893 -7.358 1.00 95.31 493 PRO A N 1
ATOM 3726 C CA . PRO A 1 493 ? 19.938 -11.639 -6.624 1.00 95.31 493 PRO A CA 1
ATOM 3727 C C . PRO A 1 493 ? 21.325 -11.011 -6.752 1.00 95.31 493 PRO A C 1
ATOM 3729 O O . PRO A 1 493 ? 22.336 -11.709 -6.836 1.00 95.31 493 PRO A O 1
ATOM 3732 N N . LEU A 1 494 ? 21.371 -9.676 -6.709 1.00 94.81 494 LEU A N 1
ATOM 3733 C CA . LEU A 1 494 ? 22.602 -8.874 -6.739 1.00 94.81 494 LEU A CA 1
ATOM 3734 C C . LEU A 1 494 ? 23.623 -9.273 -5.657 1.00 94.81 494 LEU A C 1
ATOM 3736 O O . LEU A 1 494 ? 24.822 -9.100 -5.842 1.00 94.81 494 LEU A O 1
ATOM 3740 N N . SER A 1 495 ? 23.174 -9.864 -4.547 1.00 92.44 495 SER A N 1
ATOM 3741 C CA . SER A 1 495 ? 24.049 -10.418 -3.506 1.00 92.44 495 SER A CA 1
ATOM 3742 C C . SER A 1 495 ? 24.898 -11.609 -3.969 1.00 92.44 495 SER A C 1
ATOM 3744 O O . SER A 1 495 ? 25.861 -11.947 -3.290 1.00 92.44 495 SER A O 1
ATOM 3746 N N . LEU A 1 496 ? 24.567 -12.234 -5.105 1.00 94.38 496 LEU A N 1
ATOM 3747 C CA . LEU A 1 496 ? 25.251 -13.417 -5.639 1.00 94.38 496 LEU A CA 1
ATOM 3748 C C . LEU A 1 496 ? 25.947 -13.179 -6.988 1.00 94.38 496 LEU A C 1
ATOM 3750 O O . LEU A 1 496 ? 26.740 -14.015 -7.417 1.00 94.38 496 LEU A O 1
ATOM 3754 N N . SER A 1 497 ? 25.630 -12.095 -7.702 1.00 95.00 497 SER A N 1
ATOM 3755 C CA . SER A 1 497 ? 26.158 -11.838 -9.047 1.00 95.00 497 SER A CA 1
ATOM 3756 C C . SER A 1 497 ? 26.149 -10.354 -9.395 1.00 95.00 497 SER A C 1
ATOM 3758 O O . SER A 1 497 ? 25.203 -9.640 -9.073 1.00 95.00 497 SER A O 1
ATOM 3760 N N . ALA A 1 498 ? 27.158 -9.909 -10.150 1.00 93.69 498 ALA A N 1
ATOM 3761 C CA . ALA A 1 498 ? 27.221 -8.563 -10.730 1.00 93.69 498 ALA A CA 1
ATOM 3762 C C . ALA A 1 498 ? 26.074 -8.264 -11.710 1.00 93.69 498 ALA A C 1
ATOM 3764 O O . ALA A 1 498 ? 25.680 -7.113 -11.862 1.00 93.69 498 ALA A O 1
ATOM 3765 N N . LEU A 1 499 ? 25.527 -9.297 -12.356 1.00 96.50 499 LEU A N 1
ATOM 3766 C CA . LEU A 1 499 ? 24.356 -9.197 -13.237 1.00 96.50 499 LEU A CA 1
ATOM 3767 C C . LEU A 1 499 ? 23.050 -9.524 -12.498 1.00 96.50 499 LEU A C 1
ATOM 3769 O O . LEU A 1 499 ? 22.038 -9.827 -13.126 1.00 96.50 499 LEU A O 1
ATOM 3773 N N . GLY A 1 500 ? 23.089 -9.548 -11.165 1.00 95.50 500 GLY A N 1
ATOM 3774 C CA . GLY A 1 500 ? 21.937 -9.891 -10.355 1.00 95.50 500 GLY A CA 1
ATOM 3775 C C . GLY A 1 500 ? 20.895 -8.775 -10.286 1.00 95.50 500 GLY A C 1
ATOM 3776 O O . GLY A 1 500 ? 21.203 -7.594 -10.446 1.00 95.50 500 GLY A O 1
ATOM 3777 N N . GLY A 1 501 ? 19.650 -9.170 -10.036 1.00 97.06 501 GLY A N 1
ATOM 3778 C CA . GLY A 1 501 ? 18.515 -8.270 -9.911 1.00 97.06 501 GLY A CA 1
ATOM 3779 C C . GLY A 1 501 ? 18.531 -7.512 -8.590 1.00 97.06 501 GLY A C 1
ATOM 3780 O O . GLY A 1 501 ? 18.988 -8.024 -7.558 1.00 97.06 501 GLY A O 1
ATOM 3781 N N . PHE A 1 502 ? 18.010 -6.289 -8.606 1.00 97.31 502 PHE A N 1
ATOM 3782 C CA . PHE A 1 502 ? 17.849 -5.478 -7.406 1.00 97.31 502 PHE A CA 1
ATOM 3783 C C . PHE A 1 502 ? 16.653 -4.538 -7.512 1.00 97.31 502 PHE A C 1
ATOM 3785 O O . PHE A 1 502 ? 16.284 -4.088 -8.589 1.00 97.31 502 PHE A O 1
ATOM 3792 N N . PHE A 1 503 ? 16.048 -4.226 -6.376 1.00 94.56 503 PHE A N 1
ATOM 3793 C CA . PHE A 1 503 ? 15.079 -3.154 -6.255 1.00 94.56 503 PHE A CA 1
ATOM 3794 C C . PHE A 1 503 ? 15.851 -1.864 -6.017 1.00 94.56 503 PHE A C 1
ATOM 3796 O O . PHE A 1 503 ? 16.729 -1.845 -5.158 1.00 94.56 503 PHE A O 1
ATOM 3803 N N . LEU A 1 504 ? 15.535 -0.803 -6.750 1.00 93.88 504 LEU A N 1
ATOM 3804 C CA . LEU A 1 504 ? 16.146 0.511 -6.593 1.00 93.88 504 LEU A CA 1
ATOM 3805 C C . LEU A 1 504 ? 15.121 1.493 -6.035 1.00 93.88 504 LEU A C 1
ATOM 3807 O O . LEU A 1 504 ? 13.977 1.530 -6.477 1.00 93.88 504 LEU A O 1
ATOM 3811 N N . THR A 1 505 ? 15.541 2.309 -5.078 1.00 90.62 505 THR A N 1
ATOM 3812 C CA . THR A 1 505 ? 14.842 3.518 -4.642 1.00 90.62 505 THR A CA 1
ATOM 3813 C C . THR A 1 505 ? 15.849 4.652 -4.648 1.00 90.62 505 THR A C 1
ATOM 3815 O O . THR A 1 505 ? 16.771 4.681 -3.833 1.00 90.62 505 THR A O 1
ATOM 3818 N N . ALA A 1 506 ? 15.688 5.571 -5.591 1.00 89.31 506 ALA A N 1
ATOM 3819 C CA . ALA A 1 506 ? 16.669 6.598 -5.893 1.00 89.31 506 ALA A CA 1
ATOM 3820 C C . ALA A 1 506 ? 16.008 7.967 -6.083 1.00 89.31 506 ALA A C 1
ATOM 3822 O O . ALA A 1 506 ? 14.916 8.082 -6.645 1.00 89.31 506 ALA A O 1
ATOM 3823 N N . GLY A 1 507 ? 16.701 9.015 -5.635 1.00 84.81 507 GLY A N 1
ATOM 3824 C CA . GLY A 1 507 ? 16.477 10.352 -6.176 1.00 84.81 507 GLY A CA 1
ATOM 3825 C C . GLY A 1 507 ? 16.998 10.411 -7.612 1.00 84.81 507 GLY A C 1
ATOM 3826 O O . GLY A 1 507 ? 17.897 9.666 -7.979 1.00 84.81 507 GLY A O 1
ATOM 3827 N N . GLY A 1 508 ? 16.404 11.260 -8.436 1.00 86.38 508 GLY A N 1
ATOM 3828 C CA . GLY A 1 508 ? 16.767 11.419 -9.835 1.00 86.38 508 GLY A CA 1
ATOM 3829 C C . GLY A 1 508 ? 16.875 12.891 -10.186 1.00 86.38 508 GLY A C 1
ATOM 3830 O O . GLY A 1 508 ? 15.970 13.671 -9.881 1.00 86.38 508 GLY A O 1
ATOM 3831 N N . THR A 1 509 ? 17.962 13.282 -10.844 1.00 88.31 509 THR A N 1
ATOM 3832 C CA . THR A 1 509 ? 18.073 14.608 -11.466 1.00 88.31 509 THR A CA 1
ATOM 3833 C C . THR A 1 509 ? 18.497 14.489 -12.911 1.00 88.31 509 THR A C 1
ATOM 3835 O O . THR A 1 509 ? 19.392 13.719 -13.236 1.00 88.31 509 THR A O 1
ATOM 3838 N N . ILE A 1 510 ? 17.861 15.265 -13.783 1.00 89.62 510 ILE A N 1
ATOM 3839 C CA . ILE A 1 510 ? 18.201 15.322 -15.202 1.00 89.62 510 ILE A CA 1
ATOM 3840 C C . ILE A 1 510 ? 18.558 16.744 -15.594 1.00 89.62 510 ILE A C 1
ATOM 3842 O O . ILE A 1 510 ? 17.871 17.702 -15.226 1.00 89.62 510 ILE A O 1
ATOM 3846 N N . ASN A 1 511 ? 19.669 16.896 -16.307 1.00 88.00 511 ASN A N 1
ATOM 3847 C CA . ASN A 1 511 ? 20.133 18.207 -16.738 1.00 88.00 511 ASN A CA 1
ATOM 3848 C C . ASN A 1 511 ? 19.146 18.839 -17.731 1.00 88.00 511 ASN A C 1
ATOM 3850 O O . ASN A 1 511 ? 18.324 18.165 -18.344 1.00 88.00 511 ASN A O 1
ATOM 3854 N N . ASN A 1 512 ? 19.213 20.156 -17.899 1.00 83.62 512 ASN A N 1
ATOM 3855 C CA . ASN A 1 512 ? 18.424 20.840 -18.923 1.00 83.62 512 ASN A CA 1
ATOM 3856 C C . ASN A 1 512 ? 18.936 20.447 -20.329 1.00 83.62 512 ASN A C 1
ATOM 3858 O O . ASN A 1 512 ? 20.157 20.395 -20.518 1.00 83.62 512 ASN A O 1
ATOM 3862 N N . PRO A 1 513 ? 18.059 20.215 -21.332 1.00 77.94 513 PRO A N 1
ATOM 3863 C CA . PRO A 1 513 ? 18.477 19.850 -22.691 1.00 77.94 513 PRO A CA 1
ATOM 3864 C C . PRO A 1 513 ? 19.454 20.847 -23.340 1.00 77.94 513 PRO A C 1
ATOM 3866 O O . PRO A 1 513 ? 20.278 20.460 -24.165 1.00 77.94 513 PRO A O 1
ATOM 3869 N N . PHE A 1 514 ? 19.446 22.122 -22.937 1.00 83.75 514 PHE A N 1
ATOM 3870 C CA . PHE A 1 514 ? 20.380 23.125 -23.465 1.00 83.75 514 PHE A CA 1
ATOM 3871 C C . PHE A 1 514 ? 21.834 22.953 -22.985 1.00 83.75 514 PHE A C 1
ATOM 3873 O O . PHE A 1 514 ? 22.730 23.587 -23.535 1.00 83.75 514 PHE A O 1
ATOM 3880 N N . GLN A 1 515 ? 22.099 22.073 -22.013 1.00 87.88 515 GLN A N 1
ATOM 3881 C CA . GLN A 1 515 ? 23.446 21.822 -21.476 1.00 87.88 515 GLN A CA 1
ATOM 3882 C C . GLN A 1 515 ? 24.259 20.785 -22.268 1.00 87.88 515 GLN A C 1
ATOM 3884 O O . GLN A 1 515 ? 25.364 20.420 -21.869 1.00 87.88 515 GLN A O 1
ATOM 3889 N N . SER A 1 516 ? 23.742 20.302 -23.397 1.00 90.12 516 SER A N 1
ATOM 3890 C CA . SER A 1 516 ? 24.382 19.267 -24.218 1.00 90.12 516 SER A CA 1
ATOM 3891 C C . SER A 1 516 ? 25.835 19.588 -24.610 1.00 90.12 516 SER A C 1
ATOM 3893 O O . SER A 1 516 ? 26.698 18.708 -24.577 1.00 90.12 516 SER A O 1
ATOM 3895 N N . PHE A 1 517 ? 26.151 20.855 -24.904 1.00 89.56 517 PHE A N 1
ATOM 3896 C CA . PHE A 1 517 ? 27.522 21.280 -25.219 1.00 89.56 517 PHE A CA 1
ATOM 3897 C C . PHE A 1 517 ? 28.483 21.145 -24.031 1.00 89.56 517 PHE A C 1
ATOM 3899 O O . PHE A 1 517 ? 29.607 20.674 -24.217 1.00 89.56 517 PHE A O 1
ATOM 3906 N N . ASP A 1 518 ? 28.038 21.497 -22.823 1.00 91.19 518 ASP A N 1
ATOM 3907 C CA . ASP A 1 518 ? 28.845 21.397 -21.602 1.00 91.19 518 ASP A CA 1
ATOM 3908 C C . ASP A 1 518 ? 29.101 19.932 -21.237 1.00 91.19 518 ASP A C 1
ATOM 3910 O O . ASP A 1 518 ? 30.230 19.552 -20.919 1.00 91.19 518 ASP A O 1
ATOM 3914 N N . ILE A 1 519 ? 28.073 19.081 -21.360 1.00 92.00 519 ILE A N 1
ATOM 3915 C CA . ILE A 1 519 ? 28.205 17.633 -21.150 1.00 92.00 519 ILE A CA 1
ATOM 3916 C C . ILE A 1 519 ? 29.178 17.033 -22.162 1.00 92.00 519 ILE A C 1
ATOM 3918 O O . ILE A 1 519 ? 30.078 16.285 -21.781 1.00 92.00 519 ILE A O 1
ATOM 3922 N N . LYS A 1 520 ? 29.069 17.401 -23.442 1.00 92.69 520 LYS A N 1
ATOM 3923 C CA . LYS A 1 520 ? 30.002 16.946 -24.479 1.00 92.69 520 LYS A CA 1
ATOM 3924 C C . LYS A 1 520 ? 31.441 17.374 -24.185 1.00 92.69 520 LYS A C 1
ATOM 3926 O O . LYS A 1 520 ? 32.361 16.567 -24.312 1.00 92.69 520 LYS A O 1
ATOM 3931 N N . ALA A 1 521 ? 31.654 18.629 -23.785 1.00 91.44 521 ALA A N 1
ATOM 3932 C CA . ALA A 1 521 ? 32.976 19.117 -23.403 1.00 91.44 521 ALA A CA 1
ATOM 3933 C C . ALA A 1 521 ? 33.535 18.337 -22.203 1.00 91.44 521 ALA A C 1
ATOM 3935 O O . ALA A 1 521 ? 34.719 17.998 -22.185 1.00 91.44 521 ALA A O 1
ATOM 3936 N N . ARG A 1 522 ? 32.678 17.984 -21.237 1.00 91.00 522 ARG A N 1
ATOM 3937 C CA . ARG A 1 522 ? 33.057 17.170 -20.081 1.00 91.00 522 ARG A CA 1
ATOM 3938 C C . ARG A 1 522 ? 33.383 15.720 -20.446 1.00 91.00 522 ARG A C 1
ATOM 3940 O O . ARG A 1 522 ? 34.350 15.170 -19.924 1.00 91.00 522 ARG A O 1
ATOM 3947 N N . LEU A 1 523 ? 32.640 15.119 -21.374 1.00 92.44 523 LEU A N 1
ATOM 3948 C CA . LEU A 1 523 ? 32.907 13.773 -21.892 1.00 92.44 523 LEU A CA 1
ATOM 3949 C C . LEU A 1 523 ? 34.291 13.666 -22.548 1.00 92.44 523 LEU A C 1
ATOM 3951 O O . LEU A 1 523 ? 34.966 12.658 -22.354 1.00 92.44 523 LEU A O 1
ATOM 3955 N N . ARG A 1 524 ? 34.760 14.717 -23.238 1.00 91.81 524 ARG A N 1
ATOM 3956 C CA . ARG A 1 524 ? 36.139 14.784 -23.776 1.00 91.81 524 ARG A CA 1
ATOM 3957 C C . ARG A 1 524 ? 37.220 14.806 -22.699 1.00 91.81 524 ARG A C 1
ATOM 3959 O O . ARG A 1 524 ? 38.359 14.437 -22.955 1.00 91.81 524 ARG A O 1
ATOM 3966 N N . GLN A 1 525 ? 36.880 15.265 -21.498 1.00 88.50 525 GLN A N 1
ATOM 3967 C CA . GLN A 1 525 ? 37.797 15.337 -20.358 1.00 88.50 525 GLN A CA 1
ATOM 3968 C C . GLN A 1 525 ? 37.773 14.068 -19.490 1.00 88.50 525 GLN A C 1
ATOM 3970 O O . GLN A 1 525 ? 38.413 14.054 -18.438 1.00 88.50 525 GLN A O 1
ATOM 3975 N N . GLY A 1 526 ? 37.041 13.025 -19.901 1.00 79.06 526 GLY A N 1
ATOM 3976 C CA . GLY A 1 526 ? 36.979 11.740 -19.198 1.00 79.06 526 GLY A CA 1
ATOM 3977 C C . GLY A 1 526 ? 35.736 11.507 -18.331 1.00 79.06 526 GLY A C 1
ATOM 3978 O O . GLY A 1 526 ? 35.708 10.510 -17.621 1.00 79.06 526 GLY A O 1
ATOM 3979 N N . GLY A 1 527 ? 34.708 12.367 -18.392 1.00 75.50 527 GLY A N 1
ATOM 3980 C CA . GLY A 1 527 ? 33.430 12.148 -17.690 1.00 75.50 527 GLY A CA 1
ATOM 3981 C C . GLY A 1 527 ? 33.334 12.796 -16.293 1.00 75.50 527 GLY A C 1
ATOM 3982 O O . GLY A 1 527 ? 34.020 13.792 -16.034 1.00 75.50 527 GLY A O 1
ATOM 3983 N N . PRO A 1 528 ? 32.439 12.321 -15.404 1.00 68.06 528 PRO A N 1
ATOM 3984 C CA . PRO A 1 528 ? 32.287 12.872 -14.057 1.00 68.06 528 PRO A CA 1
ATOM 3985 C C . PRO A 1 528 ? 33.550 12.578 -13.228 1.00 68.06 528 PRO A C 1
ATOM 3987 O O . PRO A 1 528 ? 34.218 11.573 -13.457 1.00 68.06 528 PRO A O 1
ATOM 3990 N N . ARG A 1 529 ? 33.925 13.497 -12.327 1.00 53.84 529 ARG A N 1
ATOM 3991 C CA . ARG A 1 529 ? 35.030 13.291 -11.372 1.00 53.84 529 ARG A CA 1
ATOM 3992 C C . ARG A 1 529 ? 34.476 12.999 -9.997 1.00 53.84 529 ARG A C 1
ATOM 3994 O O . ARG A 1 529 ? 33.468 13.665 -9.668 1.00 53.84 529 ARG A O 1
#

Sequence (529 aa):
KDFDQVICGIPLGALPQVAAELIAADPAWRHMVERVETVATQAVQLWLRQDAEKLGWALGPAILTAYADDLNTWADMTHLAGAEDWPEGQRPASIAYFCGPLADPPQIPPFSDTGYPERMRAQVQAQAAKWMADHLRYIYPGLIGADGAIDPAGLVAPDGAADAFGAQYFRANVEPSERYVLSVPGSTTARLRADRSGFDNLWLAGDWTYTGINAGCAEAAVMSGMRAAAGLAGIPARIVGEEAEPHPGGSAPNPSQSTAPVLRSLRPQQAGWPWSAVFGMAQTTGPCVTLAMPRDAVAAMLPRGLALAPQAVTGPQQHPVILLFGQQRDVRVNLLPLGIPSYLEFICAVPWVMHTDRALADLAPMIWPQRLYLDSAPPIALGVYGFGLPKKMAAITFDDDSYVVRDSVTGAEIIAAGYSRRGPDGRSHDYPHFAAVRPGYEMAMVTPHRLLGWQYTVYDFSLDSAHMAPLAMEVRIGANDFGLPAGLHHVPPLSLSALGGFFLTAGGTINNPFQSFDIKARLRQGGPR